Protein AF-0000000067790793 (afdb_homodimer)

Nearest PDB structures (foldseek):
  2g8y-assembly1_B  TM=9.663E-01  e=1.142E-43  Escherichia coli K-12
  1wtj-assembly1_A  TM=8.902E-01  e=8.717E-32  Pseudomonas syringae pv. tomato
  1xrh-assembly1_B  TM=8.782E-01  e=1.016E-30  Escherichia coli
  4h8a-assembly1_A  TM=8.870E-01  e=4.644E-30  Escherichia coli
  1v9n-assembly1_A-2  TM=8.978E-01  e=4.439E-28  Pyrococcus horikoshii OT3

Solvent-accessible surface area (backbone atoms only — not comparable to full-atom values): 32044 Å² total; per-residue (Å²): 115,56,65,38,49,65,68,55,51,31,53,51,45,22,50,56,34,36,74,67,75,26,54,64,70,56,18,44,52,44,21,48,50,18,43,52,26,36,32,34,64,40,49,80,37,7,65,67,42,50,56,45,52,52,49,5,40,75,72,65,46,29,34,73,80,42,56,51,39,78,76,43,80,51,80,38,25,35,11,26,36,12,64,21,3,48,13,58,53,20,50,51,52,50,45,52,53,34,48,55,31,12,74,72,58,36,32,16,38,31,20,33,8,38,16,14,52,55,58,54,62,49,58,57,26,47,59,39,22,74,77,54,19,30,29,40,36,24,22,24,44,39,32,48,43,41,17,26,43,53,87,40,60,33,50,52,31,44,49,17,34,44,28,38,10,40,48,36,73,97,52,77,50,41,35,41,62,44,54,24,24,54,58,58,72,54,59,41,49,51,28,41,76,69,72,38,66,52,62,80,79,31,31,23,33,62,84,56,45,80,39,36,62,34,55,22,75,77,38,86,72,51,29,24,36,25,32,23,45,43,62,61,22,26,41,51,28,51,49,10,34,43,47,0,5,30,35,11,52,18,66,46,36,83,76,36,80,53,70,80,60,44,46,35,21,16,29,26,34,40,35,34,33,50,75,58,37,48,6,42,88,47,26,66,59,44,49,56,50,46,55,53,54,52,33,56,23,28,90,80,70,71,46,69,55,51,42,42,65,33,53,52,37,27,58,49,21,70,75,71,22,45,78,42,54,61,69,49,44,52,51,53,57,45,60,65,57,72,75,105,115,56,65,39,50,66,66,56,51,30,52,50,45,21,49,54,34,36,74,67,75,26,55,64,71,59,18,44,53,44,21,47,51,18,44,50,25,37,32,34,64,40,49,80,38,7,64,68,43,49,58,47,53,53,51,6,40,76,72,64,47,29,34,74,82,43,56,52,39,78,77,42,79,51,80,39,25,36,12,26,36,12,63,23,4,49,11,59,52,18,49,51,53,50,45,52,52,32,49,54,30,12,73,73,58,37,32,18,38,34,21,33,9,38,15,13,52,54,56,54,62,50,58,56,26,48,61,39,22,74,76,54,18,31,31,39,38,23,21,23,43,37,30,50,42,39,17,25,43,54,86,39,63,34,51,50,31,44,48,18,34,44,29,40,11,39,48,36,73,98,51,79,51,41,35,39,63,45,54,26,24,55,57,58,70,52,58,40,50,51,26,42,74,68,72,38,65,52,63,81,79,29,31,24,33,63,84,56,44,80,40,36,63,34,55,22,75,76,39,84,71,51,29,26,36,26,31,24,44,44,62,60,22,24,40,50,28,51,49,10,34,45,48,0,5,30,36,13,51,20,68,46,34,84,76,36,81,53,69,80,60,44,44,34,19,16,28,28,34,41,37,34,33,50,75,60,36,48,6,41,88,45,26,66,58,43,48,57,50,45,54,53,56,50,33,56,24,28,91,79,69,71,47,70,53,51,41,43,64,33,54,52,36,27,57,49,20,72,75,71,22,47,78,42,54,61,68,49,46,51,50,52,56,45,58,65,57,72,75,104

Structure (mmCIF, N/CA/C/O backbone):
data_AF-0000000067790793-model_v1
#
loop_
_entity.id
_entity.type
_entity.pdbx_description
1 polymer 'Malate/lactate dehydrogenase'
#
loop_
_atom_site.group_PDB
_atom_site.id
_atom_site.type_symbol
_atom_site.label_atom_id
_atom_site.label_alt_id
_atom_site.label_comp_id
_atom_site.label_asym_id
_atom_site.label_entity_id
_atom_site.label_seq_id
_atom_site.pdbx_PDB_ins_code
_atom_site.Cartn_x
_atom_site.Cartn_y
_atom_site.Cartn_z
_atom_site.occupancy
_atom_site.B_iso_or_equiv
_atom_site.auth_seq_id
_atom_site.auth_comp_id
_atom_site.auth_asym_id
_atom_site.auth_atom_id
_atom_site.pdbx_PDB_model_num
ATOM 1 N N . MET A 1 1 ? -9.359 36.969 -5.344 1 65.31 1 MET A N 1
ATOM 2 C CA . MET A 1 1 ? -8.547 35.812 -4.91 1 65.31 1 MET A CA 1
ATOM 3 C C . MET A 1 1 ? -7.062 36.156 -4.953 1 65.31 1 MET A C 1
ATOM 5 O O . MET A 1 1 ? -6.504 36.406 -6.027 1 65.31 1 MET A O 1
ATOM 9 N N . PRO A 1 2 ? -6.527 36.438 -3.76 1 82.38 2 PRO A N 1
ATOM 10 C CA . PRO A 1 2 ? -5.156 36.969 -3.82 1 82.38 2 PRO A CA 1
ATOM 11 C C . PR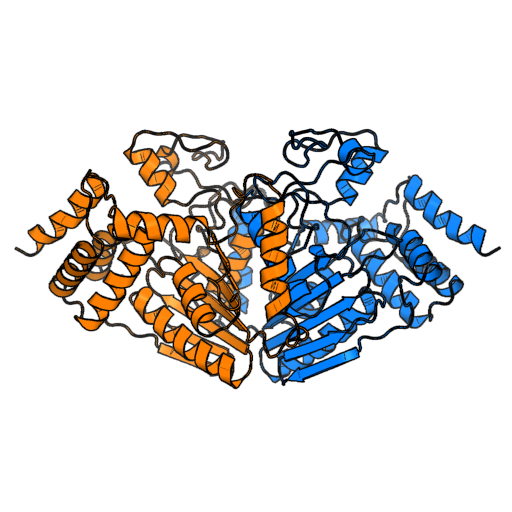O A 1 2 ? -4.141 35.875 -4.211 1 82.38 2 PRO A C 1
ATOM 13 O O . PRO A 1 2 ? -4.371 34.688 -3.969 1 82.38 2 PRO A O 1
ATOM 16 N N . VAL A 1 3 ? -3.197 36.281 -4.93 1 93.62 3 VAL A N 1
ATOM 17 C CA . VAL A 1 3 ? -2.047 35.469 -5.324 1 93.62 3 VAL A CA 1
ATOM 18 C C . VAL A 1 3 ? -0.79 36 -4.633 1 93.62 3 VAL A C 1
ATOM 20 O O . VAL A 1 3 ? -0.522 37.188 -4.645 1 93.62 3 VAL A O 1
ATOM 23 N N . PHE A 1 4 ? -0.112 35.094 -4.02 1 96.44 4 PHE A N 1
ATOM 24 C CA . PHE A 1 4 ? 1.063 35.469 -3.254 1 96.44 4 PHE A CA 1
ATOM 25 C C . PHE A 1 4 ? 2.301 34.719 -3.736 1 96.44 4 PHE A C 1
ATOM 27 O O . PHE A 1 4 ? 2.207 33.594 -4.191 1 96.44 4 PHE A O 1
ATOM 34 N N . THR A 1 5 ? 3.434 35.375 -3.633 1 97.31 5 THR A N 1
ATOM 35 C CA . THR A 1 5 ? 4.684 34.656 -3.865 1 97.31 5 THR A CA 1
ATOM 36 C C . THR A 1 5 ? 4.98 33.719 -2.709 1 97.31 5 THR A C 1
ATOM 38 O O . THR A 1 5 ? 4.555 33.938 -1.577 1 97.31 5 THR A O 1
ATOM 41 N N . HIS A 1 6 ? 5.754 32.656 -3.049 1 98.06 6 HIS A N 1
ATOM 42 C CA . HIS A 1 6 ? 6.105 31.719 -1.996 1 98.06 6 HIS A CA 1
ATOM 43 C C . HIS A 1 6 ? 7.023 32.375 -0.961 1 98.06 6 HIS A C 1
ATOM 45 O O . HIS A 1 6 ? 6.953 32.031 0.225 1 98.06 6 HIS A O 1
ATOM 51 N N . HIS A 1 7 ? 7.832 33.344 -1.292 1 97.94 7 HIS A N 1
ATOM 52 C CA . HIS A 1 7 ? 8.688 34.062 -0.352 1 97.94 7 HIS A CA 1
ATOM 53 C C . HIS A 1 7 ? 7.863 34.844 0.651 1 97.94 7 HIS A C 1
ATOM 55 O O . HIS A 1 7 ? 8.133 34.812 1.854 1 97.94 7 HIS A O 1
ATOM 61 N N . TYR A 1 8 ? 6.891 35.562 0.102 1 97.25 8 TYR A N 1
ATOM 62 C CA . TYR A 1 8 ? 6.02 36.312 0.983 1 97.25 8 TYR A CA 1
ATOM 63 C C . TYR A 1 8 ? 5.336 35.406 2.004 1 97.25 8 TYR A C 1
ATOM 65 O O . TYR A 1 8 ? 5.305 35.719 3.195 1 97.25 8 TYR A O 1
ATOM 73 N N . LEU A 1 9 ? 4.773 34.344 1.538 1 97.44 9 LEU A N 1
ATOM 74 C CA . LEU A 1 9 ? 4.02 33.438 2.408 1 97.44 9 LEU A CA 1
ATOM 75 C C . LEU A 1 9 ? 4.93 32.844 3.463 1 97.44 9 LEU A C 1
ATOM 77 O O . LEU A 1 9 ? 4.52 32.656 4.613 1 97.44 9 LEU A O 1
ATOM 81 N N . ARG A 1 10 ? 6.137 32.469 3.113 1 98.12 10 ARG A N 1
ATOM 82 C CA . ARG A 1 10 ? 7.078 31.922 4.086 1 98.12 10 ARG A CA 1
ATOM 83 C C . ARG A 1 10 ? 7.34 32.906 5.211 1 98.12 10 ARG A C 1
ATOM 85 O O . ARG A 1 10 ? 7.293 32.562 6.391 1 98.12 10 ARG A O 1
ATOM 92 N N . ASP A 1 11 ? 7.594 34.125 4.824 1 97.62 11 ASP A N 1
ATOM 93 C CA . ASP A 1 11 ? 7.859 35.156 5.812 1 97.62 11 ASP A CA 1
ATOM 94 C C . ASP A 1 11 ? 6.629 35.438 6.672 1 97.62 11 ASP A C 1
ATOM 96 O O . ASP A 1 11 ? 6.73 35.562 7.891 1 97.62 11 ASP A O 1
ATOM 100 N N . TYR A 1 12 ? 5.531 35.562 5.992 1 96.69 12 TYR A N 1
ATOM 101 C CA . TYR A 1 12 ? 4.281 35.844 6.688 1 96.69 12 TYR A CA 1
ATOM 102 C C . TYR A 1 12 ? 3.975 34.781 7.719 1 96.69 12 TYR A C 1
ATOM 104 O O . TYR A 1 12 ? 3.65 35.062 8.867 1 96.69 12 TYR A O 1
ATOM 112 N N . LEU A 1 13 ? 4.027 33.531 7.352 1 97.88 13 LEU A N 1
ATOM 113 C CA . LEU A 1 13 ? 3.717 32.406 8.242 1 97.88 13 LEU A CA 1
ATOM 114 C C . LEU A 1 13 ? 4.715 32.344 9.398 1 97.88 13 LEU A C 1
ATOM 116 O O . LEU A 1 13 ? 4.332 32.125 10.539 1 97.88 13 LEU A O 1
ATOM 120 N N . ARG A 1 14 ? 5.996 32.5 9.086 1 97.88 14 ARG A N 1
ATOM 121 C CA . ARG A 1 14 ? 7.02 32.531 10.125 1 97.88 14 ARG A CA 1
ATOM 122 C C . ARG A 1 14 ? 6.711 33.594 11.172 1 97.88 14 ARG A C 1
ATOM 124 O O . ARG A 1 14 ? 6.781 33.312 12.375 1 97.88 14 ARG A O 1
ATOM 131 N N . ASP A 1 15 ? 6.328 34.781 10.719 1 97.12 15 ASP A N 1
ATOM 132 C CA . ASP A 1 15 ? 6.027 35.875 11.609 1 97.12 15 ASP A CA 1
ATOM 133 C C . ASP A 1 15 ? 4.824 35.562 12.5 1 97.12 15 ASP A C 1
ATOM 135 O O . ASP A 1 15 ? 4.844 35.844 13.703 1 97.12 15 ASP A O 1
ATOM 139 N N . ARG A 1 16 ? 3.807 35.031 11.875 1 96.62 16 ARG A N 1
ATOM 140 C CA . ARG A 1 16 ? 2.605 34.719 12.641 1 96.62 16 ARG A CA 1
ATOM 141 C C . ARG A 1 16 ? 2.898 33.656 13.703 1 96.62 16 ARG A C 1
ATOM 143 O O . ARG A 1 16 ? 2.396 33.75 14.828 1 96.62 16 ARG A O 1
ATOM 150 N N . LEU A 1 17 ? 3.695 32.688 13.336 1 97.81 17 LEU A N 1
ATOM 151 C CA . LEU A 1 17 ? 4.062 31.641 14.297 1 97.81 17 LEU A CA 1
ATOM 152 C C . LEU A 1 17 ? 4.898 32.219 15.43 1 97.81 17 LEU A C 1
ATOM 154 O O . LEU A 1 17 ? 4.656 31.938 16.609 1 97.81 17 LEU A O 1
ATOM 158 N N . THR A 1 18 ? 5.855 33.094 15.078 1 97.25 18 THR A N 1
ATOM 159 C CA . THR A 1 18 ? 6.715 33.688 16.078 1 97.25 18 THR A CA 1
ATOM 160 C C . THR A 1 18 ? 5.91 34.594 17.016 1 97.25 18 THR A C 1
ATOM 162 O O . THR A 1 18 ? 6.18 34.656 18.203 1 97.25 18 THR A O 1
ATOM 165 N N . GLU A 1 19 ? 4.938 35.25 16.469 1 95.38 19 GLU A N 1
ATOM 166 C CA . GLU A 1 19 ? 4.043 36.094 17.25 1 95.38 19 GLU A CA 1
ATOM 167 C C . GLU A 1 19 ? 3.215 35.281 18.234 1 95.38 19 GLU A C 1
ATOM 169 O O . GLU A 1 19 ? 2.68 35.812 19.203 1 95.38 19 GLU A O 1
ATOM 174 N N . ASN A 1 20 ? 3.131 34.031 17.953 1 94.56 20 ASN A N 1
ATOM 175 C CA . ASN A 1 20 ? 2.414 33.125 18.844 1 94.56 20 ASN A CA 1
ATOM 176 C C . ASN A 1 20 ? 3.375 32.25 19.625 1 94.56 20 ASN A C 1
ATOM 178 O O . ASN A 1 20 ? 3.084 31.062 19.875 1 94.56 20 ASN A O 1
ATOM 182 N N . ASP A 1 21 ? 4.562 32.75 19.875 1 95 21 ASP A N 1
ATOM 183 C CA . ASP A 1 21 ? 5.547 32.25 20.812 1 95 21 ASP A CA 1
ATOM 184 C C . ASP A 1 21 ? 6.172 30.938 20.297 1 95 21 ASP A C 1
ATOM 186 O O . ASP A 1 21 ? 6.504 30.047 21.078 1 95 21 ASP A O 1
ATOM 190 N N . VAL A 1 22 ? 6.184 30.75 19.016 1 97.94 22 VAL A N 1
ATOM 191 C CA . VAL A 1 22 ? 6.934 29.656 18.422 1 97.94 22 VAL A CA 1
ATOM 192 C C . VAL A 1 22 ? 8.359 30.094 18.125 1 97.94 22 VAL A C 1
ATOM 194 O O . VAL A 1 22 ? 8.578 31.188 17.578 1 97.94 22 VAL A O 1
ATOM 197 N N . ASP A 1 23 ? 9.32 29.266 18.547 1 97.69 23 ASP A N 1
ATOM 198 C CA . ASP A 1 23 ? 10.719 29.562 18.266 1 97.69 23 ASP A CA 1
ATOM 199 C C . ASP A 1 23 ? 10.93 29.844 16.781 1 97.69 23 ASP A C 1
ATOM 201 O O . ASP A 1 23 ? 10.375 29.141 15.93 1 97.69 23 ASP A O 1
ATOM 205 N N . ALA A 1 24 ? 11.789 30.781 16.453 1 97.56 24 ALA A N 1
ATOM 206 C CA . ALA A 1 24 ? 12.008 31.234 15.094 1 97.56 24 ALA A CA 1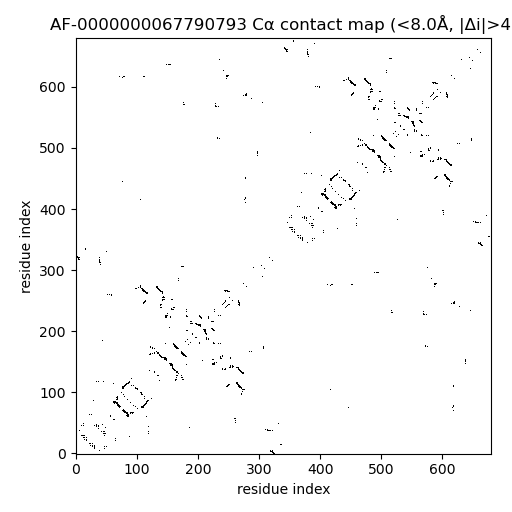
ATOM 207 C C . ALA A 1 24 ? 12.461 30.094 14.188 1 97.56 24 ALA A C 1
ATOM 209 O O . ALA A 1 24 ? 12.047 30 13.031 1 97.56 24 ALA A O 1
ATOM 210 N N . SER A 1 25 ? 13.352 29.297 14.703 1 97.88 25 SER A N 1
ATOM 211 C CA . SER A 1 25 ? 13.859 28.188 13.914 1 97.88 25 SER A CA 1
ATOM 212 C C . SER A 1 25 ? 12.75 27.203 13.578 1 97.88 25 SER A C 1
ATOM 214 O O . SER A 1 25 ? 12.648 26.734 12.438 1 97.88 25 SER A O 1
ATOM 216 N N . ILE A 1 26 ? 11.945 26.859 14.586 1 98.44 26 ILE A N 1
ATOM 217 C CA . ILE A 1 26 ? 10.82 25.953 14.383 1 98.44 26 ILE A CA 1
ATOM 218 C C . ILE A 1 26 ? 9.812 26.594 13.438 1 98.44 26 ILE A C 1
ATOM 220 O O . ILE A 1 26 ? 9.32 25.953 12.508 1 98.44 26 ILE A O 1
ATOM 224 N N . ALA A 1 27 ? 9.516 27.875 13.648 1 98.56 27 ALA A N 1
ATOM 225 C CA . ALA A 1 27 ? 8.586 28.609 12.805 1 98.56 27 ALA A CA 1
ATOM 226 C C . ALA A 1 27 ? 9 28.531 11.336 1 98.56 27 ALA A C 1
ATOM 228 O O . ALA A 1 27 ? 8.156 28.391 10.445 1 98.56 27 ALA A O 1
ATOM 229 N N . GLY A 1 28 ? 10.305 28.688 11.133 1 98.56 28 GLY A N 1
ATOM 230 C CA . GLY A 1 28 ? 10.82 28.609 9.773 1 98.56 28 GLY A CA 1
ATOM 231 C C . GLY A 1 28 ? 10.586 27.25 9.133 1 98.56 28 GLY A C 1
ATOM 232 O O . GLY A 1 28 ? 10.188 27.172 7.969 1 98.56 28 GLY A O 1
ATOM 233 N N . ILE A 1 29 ? 10.836 26.172 9.859 1 98.5 29 ILE A N 1
ATOM 234 C CA . ILE A 1 29 ? 10.656 24.797 9.383 1 98.5 29 ILE A CA 1
ATOM 235 C C . ILE A 1 29 ? 9.195 24.562 9.023 1 98.5 29 ILE A C 1
ATOM 237 O O . ILE A 1 29 ? 8.891 24.047 7.945 1 98.5 29 ILE A O 1
ATOM 241 N N . VAL A 1 30 ? 8.289 24.969 9.883 1 98.69 30 VAL A N 1
ATOM 242 C CA . VAL A 1 30 ? 6.859 24.766 9.703 1 98.69 30 VAL A CA 1
ATOM 243 C C . VAL A 1 30 ? 6.359 25.578 8.516 1 98.69 30 VAL A C 1
ATOM 245 O O . VAL A 1 30 ? 5.652 25.062 7.648 1 98.69 30 VAL A O 1
ATOM 248 N N . ALA A 1 31 ? 6.77 26.844 8.453 1 98.56 31 ALA A N 1
ATOM 249 C CA . ALA A 1 31 ? 6.363 27.719 7.359 1 98.56 31 ALA A CA 1
ATOM 250 C C . ALA A 1 31 ? 6.816 27.172 6.016 1 98.56 31 ALA A C 1
ATOM 252 O O . ALA A 1 31 ? 6.043 27.156 5.051 1 98.56 31 ALA A O 1
ATOM 253 N N . ASP A 1 32 ? 8.047 26.766 5.949 1 98.56 32 ASP A N 1
ATOM 254 C CA . ASP A 1 32 ? 8.594 26.219 4.711 1 98.56 32 ASP A CA 1
ATOM 255 C C . ASP A 1 32 ? 7.793 24.984 4.262 1 98.56 32 ASP A C 1
ATOM 257 O O . ASP A 1 32 ? 7.469 24.859 3.08 1 98.56 32 ASP A O 1
ATOM 261 N N . ASN A 1 33 ? 7.531 24.109 5.18 1 98.44 33 ASN A N 1
ATOM 262 C CA . ASN A 1 33 ? 6.781 22.891 4.859 1 98.44 33 ASN A CA 1
ATOM 263 C C . ASN A 1 33 ? 5.379 23.219 4.352 1 98.44 33 ASN A C 1
ATOM 265 O O . ASN A 1 33 ? 4.922 22.641 3.365 1 98.44 33 ASN A O 1
ATOM 269 N N . LEU A 1 34 ? 4.664 24.094 5.023 1 97.88 34 LEU A N 1
ATOM 270 C CA . LEU A 1 34 ? 3.314 24.469 4.621 1 97.88 34 LEU A CA 1
ATOM 271 C C . LEU A 1 34 ? 3.316 25.094 3.229 1 97.88 34 LEU A C 1
ATOM 273 O O . LEU A 1 34 ? 2.475 24.75 2.393 1 97.88 34 LEU A O 1
ATOM 277 N N . VAL A 1 35 ? 4.27 25.969 2.984 1 98.31 35 VAL A N 1
ATOM 278 C CA . VAL A 1 35 ? 4.355 26.625 1.685 1 98.31 35 VAL A CA 1
ATOM 279 C C . VAL A 1 35 ? 4.695 25.594 0.605 1 98.31 35 VAL A C 1
ATOM 281 O O . VAL A 1 35 ? 4.137 25.641 -0.495 1 98.31 35 VAL A O 1
ATOM 284 N N . GLU A 1 36 ? 5.637 24.688 0.875 1 98.19 36 GLU A N 1
ATOM 285 C CA . GLU A 1 36 ? 5.984 23.641 -0.075 1 98.19 36 GLU A CA 1
ATOM 286 C C . GLU A 1 36 ? 4.762 22.812 -0.447 1 98.19 36 GLU A C 1
ATOM 288 O O . GLU A 1 36 ? 4.594 22.422 -1.607 1 98.19 36 GLU A O 1
ATOM 293 N N . SER A 1 37 ? 3.939 22.484 0.551 1 97 37 SER A N 1
ATOM 294 C CA . SER A 1 37 ? 2.711 21.734 0.291 1 97 37 SER A CA 1
ATOM 295 C C . SER A 1 37 ? 1.797 22.5 -0.664 1 97 37 SER A C 1
ATOM 297 O O . SER A 1 37 ? 1.226 21.906 -1.586 1 97 37 SER A O 1
ATOM 299 N N . SER A 1 38 ? 1.665 23.812 -0.468 1 96.25 38 SER A N 1
ATOM 300 C CA . SER A 1 38 ? 0.85 24.625 -1.353 1 96.25 38 SER A CA 1
ATOM 301 C C . SER A 1 38 ? 1.466 24.719 -2.744 1 96.25 38 SER A C 1
ATOM 303 O O . SER A 1 38 ? 0.753 24.672 -3.75 1 96.25 38 SER A O 1
ATOM 305 N N . LEU A 1 39 ? 2.795 24.859 -2.803 1 98 39 LEU A N 1
ATOM 306 C CA . LEU A 1 39 ? 3.484 24.922 -4.086 1 98 39 LEU A CA 1
ATOM 307 C C . LEU A 1 39 ? 3.248 23.656 -4.898 1 98 39 LEU A C 1
ATOM 309 O O . LEU A 1 39 ? 3.174 23.703 -6.129 1 98 39 LEU A O 1
ATOM 313 N N . LYS A 1 40 ? 3.053 22.562 -4.238 1 97.25 40 LYS A N 1
ATOM 314 C CA . LYS A 1 40 ? 2.908 21.281 -4.91 1 97.25 40 LYS A CA 1
ATOM 315 C C . LYS A 1 40 ? 1.437 20.938 -5.117 1 97.25 40 LYS A C 1
ATOM 317 O O . LYS A 1 40 ? 1.11 19.812 -5.539 1 97.25 40 LYS A O 1
ATOM 322 N N . GLY A 1 41 ? 0.589 21.797 -4.766 1 93.12 41 GLY A N 1
ATOM 323 C CA . GLY A 1 41 ? -0.826 21.656 -5.07 1 93.12 41 GLY A CA 1
ATOM 324 C C . GLY A 1 41 ? -1.609 20.953 -3.98 1 93.12 41 GLY A C 1
ATOM 325 O O . GLY A 1 41 ? -2.773 20.609 -4.176 1 93.12 41 GLY A O 1
ATOM 326 N N . HIS A 1 42 ? -0.987 20.672 -2.855 1 92.69 42 HIS A N 1
ATOM 327 C CA . HIS A 1 42 ? -1.679 20.078 -1.714 1 92.69 42 HIS A CA 1
ATOM 328 C C . HIS A 1 42 ? -2.109 21.156 -0.717 1 92.69 42 HIS A C 1
ATOM 330 O O . HIS A 1 42 ? -1.67 21.141 0.436 1 92.69 42 HIS A O 1
ATOM 336 N N . ASP A 1 43 ? -3.053 21.906 -1.063 1 89 43 ASP A N 1
ATOM 337 C CA . ASP A 1 43 ? -3.447 23.094 -0.312 1 89 43 ASP A CA 1
ATOM 338 C C . ASP A 1 43 ? -4.125 22.719 1.003 1 89 43 ASP A C 1
ATOM 340 O O . ASP A 1 43 ? -4.094 23.484 1.968 1 89 43 ASP A O 1
ATOM 344 N N . SER A 1 44 ? -4.711 21.5 1.035 1 85.75 44 SER A N 1
ATOM 345 C CA . SER A 1 44 ? -5.332 21.031 2.27 1 85.75 44 SER A CA 1
ATOM 346 C C . SER A 1 44 ? -4.305 20.891 3.387 1 85.75 44 SER A C 1
ATOM 348 O O . SER A 1 44 ? -4.664 20.859 4.566 1 85.75 44 SER A O 1
ATOM 350 N N . HIS A 1 45 ? -3.078 20.812 3.014 1 92 45 HIS A N 1
ATOM 351 C CA . HIS A 1 45 ? -1.977 20.688 3.963 1 92 45 HIS A CA 1
ATOM 352 C C . HIS A 1 45 ? -1.018 21.875 3.842 1 92 45 HIS A C 1
ATOM 354 O O . HIS A 1 45 ? 0.144 21.766 4.246 1 92 45 HIS A O 1
ATOM 360 N N . GLY A 1 46 ? -1.533 22.938 3.268 1 93.88 46 GLY A N 1
ATOM 361 C CA . GLY A 1 46 ? -0.687 24.078 2.951 1 93.88 46 GLY A CA 1
ATOM 362 C C . GLY A 1 46 ? -0.872 25.234 3.902 1 93.88 46 GLY A C 1
ATOM 363 O O . GLY A 1 46 ? -1.089 25.047 5.102 1 93.88 46 GLY A O 1
ATOM 364 N N . VAL A 1 47 ? -0.771 26.422 3.385 1 94.69 47 VAL A N 1
ATOM 365 C CA . VAL A 1 47 ? -0.647 27.656 4.156 1 94.69 47 VAL A CA 1
ATOM 366 C C . VAL A 1 47 ? -1.939 27.922 4.93 1 94.69 47 VAL A C 1
ATOM 368 O O . VAL A 1 47 ? -1.916 28.516 6.008 1 94.69 47 VAL A O 1
ATOM 371 N N . SER A 1 48 ? -3.041 27.375 4.449 1 90.62 48 SER A N 1
ATOM 372 C CA . SER A 1 48 ? -4.34 27.656 5.059 1 90.62 48 SER A CA 1
ATOM 373 C C . SER A 1 48 ? -4.508 26.891 6.371 1 90.62 48 SER A C 1
ATOM 375 O O . SER A 1 48 ? -5.473 27.109 7.102 1 90.62 48 SER A O 1
ATOM 377 N N . MET A 1 49 ? -3.52 26.078 6.715 1 93 49 MET A N 1
ATOM 378 C CA . MET A 1 49 ? -3.592 25.281 7.938 1 93 49 MET A CA 1
ATOM 379 C C . MET A 1 49 ? -3.158 26.109 9.148 1 93 49 MET A C 1
ATOM 381 O O . MET A 1 49 ? -3.439 25.734 10.289 1 93 49 MET A O 1
ATOM 385 N N . LEU A 1 50 ? -2.523 27.219 8.945 1 95.69 50 LEU A N 1
ATOM 386 C CA . LEU A 1 50 ? -1.842 27.938 10.023 1 95.69 50 LEU A CA 1
ATOM 387 C C . LEU A 1 50 ? -2.834 28.391 11.086 1 95.69 50 LEU A C 1
ATOM 389 O O . LEU A 1 50 ? -2.578 28.234 12.289 1 95.69 50 LEU A O 1
ATOM 393 N N . PRO A 1 51 ? -4.055 28.953 10.742 1 94.44 51 PRO A N 1
ATOM 394 C CA . PRO A 1 51 ? -4.992 29.359 11.797 1 94.44 51 PRO A CA 1
ATOM 395 C C . PRO A 1 51 ? -5.371 28.188 12.719 1 94.44 51 PRO A C 1
ATOM 397 O O . PRO A 1 51 ? -5.484 28.375 13.93 1 94.44 51 PRO A O 1
ATOM 400 N N . ARG A 1 52 ? -5.488 27.062 12.18 1 92.75 52 ARG A N 1
ATOM 401 C CA . ARG A 1 52 ? -5.824 25.875 12.977 1 92.75 52 ARG A CA 1
ATOM 402 C C . ARG A 1 52 ? -4.672 25.5 13.906 1 92.75 52 ARG A C 1
ATOM 404 O O . ARG A 1 52 ? -4.895 25.078 15.039 1 92.75 52 ARG A O 1
ATOM 411 N N . TYR A 1 53 ? -3.451 25.594 13.375 1 96.69 53 TYR A N 1
ATOM 412 C CA . TYR A 1 53 ? -2.291 25.328 14.211 1 96.69 53 TYR A CA 1
ATOM 413 C C . TYR A 1 53 ? -2.232 26.281 15.398 1 96.69 53 TYR A C 1
ATOM 415 O O . TYR A 1 53 ? -1.972 25.859 16.531 1 96.69 53 TYR A O 1
ATOM 423 N N . ILE A 1 54 ? -2.5 27.531 15.141 1 96.38 54 ILE A N 1
ATOM 424 C CA . ILE A 1 54 ? -2.461 28.547 16.188 1 96.38 54 ILE A CA 1
ATOM 425 C C . ILE A 1 54 ? -3.547 28.266 17.219 1 96.38 54 ILE A C 1
ATOM 427 O O . ILE A 1 54 ? -3.295 28.312 18.438 1 96.38 54 ILE A O 1
ATOM 431 N N . ASP A 1 55 ? -4.734 27.906 16.75 1 95.19 55 ASP A N 1
ATOM 432 C CA . ASP A 1 55 ? -5.816 27.531 17.656 1 95.19 55 ASP A CA 1
ATOM 433 C C . ASP A 1 55 ? -5.438 26.312 18.484 1 95.19 55 ASP A C 1
ATOM 435 O O . ASP A 1 55 ? -5.734 26.25 19.688 1 95.19 55 ASP A O 1
ATOM 439 N N . ALA A 1 56 ? -4.809 25.359 17.891 1 96.25 56 ALA A N 1
ATOM 440 C CA . ALA A 1 56 ? -4.391 24.141 18.578 1 96.25 56 ALA A CA 1
ATOM 441 C C . ALA A 1 56 ? -3.346 24.453 19.641 1 96.25 56 ALA A C 1
ATOM 443 O O . ALA A 1 56 ? -3.346 23.844 20.719 1 96.25 56 ALA A O 1
ATOM 444 N N . ILE A 1 57 ? -2.422 25.375 19.328 1 97.19 57 ILE A N 1
ATOM 445 C CA . ILE A 1 57 ? -1.442 25.812 20.328 1 97.19 57 ILE A CA 1
ATOM 446 C C . ILE A 1 57 ? -2.158 26.422 21.531 1 97.19 57 ILE A C 1
ATOM 448 O O . ILE A 1 57 ? -1.89 26.062 22.672 1 97.19 57 ILE A O 1
ATOM 452 N N . ARG A 1 58 ? -3.117 27.266 21.234 1 95.25 58 ARG A N 1
ATOM 453 C CA . ARG A 1 58 ? -3.818 28.016 22.281 1 95.25 58 ARG A CA 1
ATOM 454 C C . ARG A 1 58 ? -4.629 27.078 23.172 1 95.25 58 ARG A C 1
ATOM 456 O O . ARG A 1 58 ? -4.734 27.312 24.375 1 95.25 58 ARG A O 1
ATOM 463 N N . GLU A 1 59 ? -5.109 26.016 22.594 1 95.06 59 GLU A N 1
ATOM 464 C CA . GLU A 1 59 ? -5.953 25.094 23.344 1 95.06 59 GLU A CA 1
ATOM 465 C C . GLU A 1 59 ? -5.121 23.984 23.984 1 95.06 59 GLU A C 1
ATOM 467 O O . GLU A 1 59 ? -5.652 23.156 24.719 1 95.06 59 GLU A O 1
ATOM 472 N N . GLY A 1 60 ? -3.854 23.984 23.656 1 95.38 60 GLY A N 1
ATOM 473 C CA . GLY A 1 60 ? -2.953 23.016 24.266 1 95.38 60 GLY A CA 1
ATOM 474 C C . GLY A 1 60 ? -2.865 21.719 23.5 1 95.38 60 GLY A C 1
ATOM 475 O O . GLY A 1 60 ? -2.252 20.75 23.984 1 95.38 60 GLY A O 1
ATOM 476 N N . GLY A 1 61 ? -3.451 21.641 22.344 1 95.88 61 GLY A N 1
ATOM 477 C CA . GLY A 1 61 ? -3.463 20.438 21.531 1 95.88 61 GLY A CA 1
ATOM 478 C C . GLY A 1 61 ? -2.23 20.281 20.656 1 95.88 61 GLY A C 1
ATOM 479 O O . GLY A 1 61 ? -1.986 19.219 20.109 1 95.88 61 GLY A O 1
ATOM 480 N N . LEU A 1 62 ? -1.488 21.312 20.5 1 98 62 LEU A N 1
ATOM 481 C CA . LEU A 1 62 ? -0.224 21.359 19.766 1 98 62 LEU A CA 1
ATOM 482 C C . LEU A 1 62 ? 0.881 21.953 20.641 1 98 62 LEU A C 1
ATOM 484 O O . LEU A 1 62 ? 0.746 23.062 21.156 1 98 62 LEU A O 1
ATOM 488 N N . SER A 1 63 ? 1.907 21.141 20.891 1 98.5 63 SER A N 1
ATOM 489 C CA . SER A 1 63 ? 3.064 21.578 21.656 1 98.5 63 SER A CA 1
ATOM 490 C C . SER A 1 63 ? 4.145 22.172 20.75 1 98.5 63 SER A C 1
ATOM 492 O O . SER A 1 63 ? 5.004 21.438 20.25 1 98.5 63 SER A O 1
ATOM 494 N N . PRO A 1 64 ? 4.199 23.453 20.609 1 98.12 64 PRO A N 1
ATOM 495 C CA . PRO A 1 64 ? 4.969 24.062 19.531 1 98.12 64 PRO A CA 1
ATOM 496 C C . PRO A 1 64 ? 6.473 23.875 19.703 1 98.12 64 PRO A C 1
ATOM 498 O O . PRO A 1 64 ? 7.23 24.062 18.734 1 98.12 64 PRO A O 1
ATOM 501 N N . HIS A 1 65 ? 6.988 23.5 20.891 1 98.06 65 HIS A N 1
ATOM 502 C CA . HIS A 1 65 ? 8.43 23.375 21.094 1 98.06 65 HIS A CA 1
ATOM 503 C C . HIS A 1 65 ? 8.828 21.922 21.297 1 98.06 65 HIS A C 1
ATOM 505 O O . HIS A 1 65 ? 10.008 21.625 21.516 1 98.06 65 HIS A O 1
ATOM 511 N N . ALA A 1 66 ? 7.891 21.031 21.234 1 98.38 66 ALA A N 1
ATOM 512 C CA . ALA A 1 66 ? 8.164 19.609 21.422 1 98.38 66 ALA A CA 1
ATOM 513 C C . ALA A 1 66 ? 9.102 19.078 20.344 1 98.38 66 ALA A C 1
ATOM 515 O O . ALA A 1 66 ? 9.008 19.469 19.188 1 98.38 66 ALA A O 1
ATOM 516 N N . GLN A 1 67 ? 9.992 18.234 20.734 1 98.44 67 GLN A N 1
ATOM 517 C CA . GLN A 1 67 ? 10.875 17.484 19.859 1 98.44 67 GLN A CA 1
ATOM 518 C C . GLN A 1 67 ? 10.5 16.016 19.828 1 98.44 67 GLN A C 1
ATOM 520 O O . GLN A 1 67 ? 9.805 15.523 20.719 1 98.44 67 GLN A O 1
ATOM 525 N N . ALA A 1 68 ? 10.914 15.359 18.766 1 98.69 68 ALA A N 1
ATOM 526 C CA . ALA A 1 68 ? 10.711 13.914 18.75 1 98.69 68 ALA A CA 1
ATOM 527 C C . ALA A 1 68 ? 11.484 13.242 19.891 1 98.69 68 ALA A C 1
ATOM 529 O O . ALA A 1 68 ? 12.695 13.445 20.031 1 98.69 68 ALA A O 1
ATOM 530 N N . GLU A 1 69 ? 10.797 12.516 20.672 1 98.75 69 GLU A N 1
ATOM 531 C CA . GLU A 1 69 ? 11.438 11.773 21.75 1 98.75 69 GLU A CA 1
ATOM 532 C C . GLU A 1 69 ? 11.633 10.305 21.375 1 98.75 69 GLU A C 1
ATOM 534 O O . GLU A 1 69 ? 10.664 9.586 21.141 1 98.75 69 GLU A O 1
ATOM 539 N N . LYS A 1 70 ? 12.875 9.867 21.359 1 98.56 70 LYS A N 1
ATOM 540 C CA . LYS A 1 70 ? 13.141 8.461 21.062 1 98.56 70 LYS A CA 1
ATOM 541 C C . LYS A 1 70 ? 12.719 7.57 22.219 1 98.56 70 LYS A C 1
ATOM 543 O O . LYS A 1 70 ? 13.242 7.699 23.328 1 98.56 70 LYS A O 1
ATOM 548 N N . THR A 1 71 ? 11.82 6.609 22 1 98.06 71 THR A N 1
ATOM 549 C CA . THR A 1 71 ? 11.25 5.785 23.047 1 98.06 71 THR A CA 1
ATOM 550 C C . THR A 1 71 ? 11.773 4.355 22.969 1 98.06 71 THR A C 1
ATOM 552 O O . THR A 1 71 ? 11.711 3.604 23.938 1 98.06 71 THR A O 1
ATOM 555 N N . LEU A 1 72 ? 12.211 3.943 21.844 1 97 72 LEU A N 1
ATOM 556 C CA . LEU A 1 72 ? 12.773 2.619 21.609 1 97 72 LEU A CA 1
ATOM 557 C C . LEU A 1 72 ? 13.906 2.686 20.578 1 97 72 LEU A C 1
ATOM 559 O O . LEU A 1 72 ? 13.82 3.428 19.609 1 97 72 LEU A O 1
ATOM 563 N N . ASP A 1 73 ? 14.961 1.986 20.781 1 97.38 73 ASP A N 1
ATOM 564 C CA . ASP A 1 73 ? 16.094 1.855 19.875 1 97.38 73 ASP A CA 1
ATOM 565 C C . ASP A 1 73 ? 16.562 0.406 19.781 1 97.38 73 ASP A C 1
ATOM 567 O O . ASP A 1 73 ? 17.281 -0.072 20.672 1 97.38 73 ASP A O 1
ATOM 571 N N . PHE A 1 74 ? 16.203 -0.201 18.734 1 96.31 74 PHE A N 1
ATOM 572 C CA . PHE A 1 74 ? 16.594 -1.581 18.469 1 96.31 74 PHE A CA 1
ATOM 573 C C . PHE A 1 74 ? 17.281 -1.688 17.109 1 96.31 74 PHE A C 1
ATOM 575 O O . PHE A 1 74 ? 16.766 -2.336 16.188 1 96.31 74 PHE A O 1
ATOM 582 N N . GLY A 1 75 ? 18.469 -1.029 17.016 1 95.56 75 GLY A N 1
ATOM 583 C CA . GLY A 1 75 ? 19.219 -1.031 15.773 1 95.56 75 GLY A CA 1
ATOM 584 C C . GLY A 1 75 ? 18.5 -0.339 14.641 1 95.56 75 GLY A C 1
ATOM 585 O O . GLY A 1 75 ? 18.312 0.878 14.664 1 95.56 75 GLY A O 1
ATOM 586 N N . PRO A 1 76 ? 18.062 -1.166 13.688 1 96.44 76 PRO A N 1
ATOM 587 C CA . PRO A 1 76 ? 17.391 -0.55 12.547 1 96.44 76 PRO A CA 1
ATOM 588 C C . PRO A 1 76 ? 15.922 -0.228 12.836 1 96.44 76 PRO A C 1
ATOM 590 O O . PRO A 1 76 ? 15.242 0.372 12 1 96.44 76 PRO A O 1
ATOM 593 N N . LEU A 1 77 ? 15.422 -0.625 14.016 1 98.06 77 LEU A N 1
ATOM 594 C CA . LEU A 1 77 ? 14.078 -0.256 14.445 1 98.06 77 LEU A CA 1
ATOM 595 C C . LEU A 1 77 ? 14.133 0.806 15.539 1 98.06 77 LEU A C 1
ATOM 597 O O . LEU A 1 77 ? 14.688 0.57 16.609 1 98.06 77 LEU A O 1
ATOM 601 N N . ILE A 1 78 ? 13.578 1.936 15.172 1 98.44 78 ILE A N 1
ATOM 602 C CA . ILE A 1 78 ? 13.586 3.023 16.141 1 98.44 78 ILE A CA 1
ATOM 603 C C . ILE A 1 78 ? 12.18 3.619 16.266 1 98.44 78 ILE A C 1
ATOM 605 O O . ILE A 1 78 ? 11.43 3.658 15.289 1 98.44 78 ILE A O 1
ATOM 609 N N . SER A 1 79 ? 11.789 3.988 17.453 1 98.69 79 SER A N 1
ATOM 610 C CA . SER A 1 79 ? 10.461 4.535 17.719 1 98.69 79 SER A CA 1
ATOM 611 C C . SER A 1 79 ? 10.547 5.879 18.438 1 98.69 79 SER A C 1
ATOM 613 O O . SER A 1 79 ? 11.43 6.086 19.266 1 98.69 79 SER A O 1
ATOM 615 N N . PHE A 1 80 ? 9.641 6.73 18.062 1 98.88 80 PHE A N 1
ATOM 616 C CA . PHE A 1 80 ? 9.602 8.07 18.641 1 98.88 80 PHE A CA 1
ATOM 617 C C . PHE A 1 80 ? 8.195 8.422 19.109 1 98.88 80 PHE A C 1
ATOM 619 O O . PHE A 1 80 ? 7.207 7.938 18.547 1 98.88 80 PHE A O 1
ATOM 626 N N . ASP A 1 81 ? 8.102 9.219 20.141 1 98.75 81 ASP A N 1
ATOM 627 C CA . ASP A 1 81 ? 6.906 9.977 20.484 1 98.75 81 ASP A CA 1
ATOM 628 C C . ASP A 1 81 ? 7.02 11.43 20.031 1 98.75 81 ASP A C 1
ATOM 630 O O . ASP A 1 81 ? 7.996 12.109 20.359 1 98.75 81 ASP A O 1
ATOM 634 N N . GLY A 1 82 ? 6.082 11.812 19.234 1 98.69 82 GLY A N 1
ATOM 635 C CA . GLY A 1 82 ? 6.121 13.164 18.703 1 98.69 82 GLY A CA 1
ATOM 636 C C . GLY A 1 82 ? 5.703 14.219 19.703 1 98.69 82 GLY A C 1
ATOM 637 O O . GLY A 1 82 ? 5.879 15.414 19.469 1 98.69 82 GLY A O 1
ATOM 638 N N . GLN A 1 83 ? 5.07 13.836 20.797 1 98.44 83 GLN A N 1
ATOM 639 C CA . GLN A 1 83 ? 4.699 14.703 21.906 1 98.44 83 GLN A CA 1
ATOM 640 C C . GLN A 1 83 ? 3.775 15.828 21.438 1 98.44 83 GLN A C 1
ATOM 642 O O . GLN A 1 83 ? 3.887 16.953 21.906 1 98.44 83 GLN A O 1
ATOM 647 N N . GLN A 1 84 ? 3.014 15.539 20.453 1 98.12 84 GLN A N 1
ATOM 648 C CA . GLN A 1 84 ? 2.082 16.484 19.859 1 98.12 84 GLN A CA 1
ATOM 649 C C . GLN A 1 84 ? 2.811 17.734 19.359 1 98.12 84 GLN A C 1
ATOM 651 O O . GLN A 1 84 ? 2.279 18.844 19.453 1 98.12 84 GLN A O 1
ATOM 656 N N . GLY A 1 85 ? 4.078 17.594 19.047 1 98.69 85 GLY A N 1
ATOM 657 C CA . GLY A 1 85 ? 4.801 18.656 18.375 1 98.69 85 GLY A CA 1
ATOM 658 C C . GLY A 1 85 ? 4.398 18.828 16.922 1 98.69 85 GLY A C 1
ATOM 659 O O . GLY A 1 85 ? 3.678 17.984 16.375 1 98.69 85 GLY A O 1
ATOM 660 N N . PHE A 1 86 ? 4.84 19.953 16.312 1 98.75 86 PHE A N 1
ATOM 661 C CA . PHE A 1 86 ? 4.613 20.125 14.883 1 98.75 86 PHE A CA 1
ATOM 662 C C . PHE A 1 86 ? 5.086 18.906 14.102 1 98.75 86 PHE A C 1
ATOM 664 O O . PHE A 1 86 ? 6.258 18.531 14.172 1 98.75 86 PHE A O 1
ATOM 671 N N . GLY A 1 87 ? 4.133 18.281 13.352 1 98.62 87 GLY A N 1
ATOM 672 C CA . GLY A 1 87 ? 4.523 17.141 12.539 1 98.62 87 GLY A CA 1
ATOM 673 C C . GLY A 1 87 ? 5.684 17.438 11.602 1 98.62 87 GLY A C 1
ATOM 674 O O . GLY A 1 87 ? 6.531 16.578 11.367 1 98.62 87 GLY A O 1
ATOM 675 N N . GLN A 1 88 ? 5.77 18.656 11.133 1 98.38 88 GLN A N 1
ATOM 676 C CA . GLN A 1 88 ? 6.824 19.094 10.227 1 98.38 88 GLN A CA 1
ATOM 677 C C . GLN A 1 88 ? 8.195 19.016 10.891 1 98.38 88 GLN A C 1
ATOM 679 O O . GLN A 1 88 ? 9.203 18.781 10.219 1 98.38 88 GLN A O 1
ATOM 684 N N . LEU A 1 89 ? 8.227 19.203 12.156 1 98.62 89 LEU A N 1
ATOM 685 C CA . LEU A 1 89 ? 9.484 19.141 12.883 1 98.62 89 LEU A CA 1
ATOM 686 C C . LEU A 1 89 ? 9.789 17.719 13.344 1 98.62 89 LEU A C 1
ATOM 688 O O . LEU A 1 89 ? 10.844 17.172 13.016 1 98.62 89 LEU A O 1
ATOM 692 N N . VAL A 1 90 ? 8.867 17.078 14.039 1 98.88 90 VAL A N 1
ATOM 693 C CA . VAL A 1 90 ? 9.164 15.82 14.719 1 98.88 90 VAL A CA 1
ATOM 694 C C . VAL A 1 90 ? 9.305 14.703 13.695 1 98.88 90 VAL A C 1
ATOM 696 O O . VAL A 1 90 ? 10.102 13.773 13.883 1 98.88 90 VAL A O 1
ATOM 699 N N . ALA A 1 91 ? 8.555 14.719 12.586 1 98.81 91 ALA A N 1
ATOM 700 C CA . ALA A 1 91 ? 8.719 13.719 11.539 1 98.81 91 ALA A CA 1
ATOM 701 C C . ALA A 1 91 ? 10.07 13.883 10.844 1 98.81 91 ALA A C 1
ATOM 703 O O . ALA A 1 91 ? 10.734 12.891 10.531 1 98.81 91 ALA A O 1
ATOM 704 N N . ARG A 1 92 ? 10.43 15.117 10.578 1 98.62 92 ARG A N 1
ATOM 705 C CA . ARG A 1 92 ? 11.734 15.375 9.984 1 98.62 92 ARG A CA 1
ATOM 706 C C . ARG A 1 92 ? 12.852 14.812 10.852 1 98.62 92 ARG A C 1
ATOM 708 O O . ARG A 1 92 ? 13.789 14.188 10.352 1 98.62 92 ARG A O 1
ATOM 715 N N . GLN A 1 93 ? 12.758 15.047 12.148 1 98.81 93 GLN A N 1
ATOM 716 C CA . GLN A 1 93 ? 13.75 14.555 13.102 1 98.81 93 GLN A CA 1
ATOM 717 C C . GLN A 1 93 ? 13.789 13.031 13.117 1 98.81 93 GLN A C 1
ATOM 719 O O . GLN A 1 93 ? 14.859 12.43 13.023 1 98.81 93 GLN A O 1
ATOM 724 N N . ALA A 1 94 ? 12.633 12.43 13.234 1 98.88 94 ALA A N 1
ATOM 725 C CA . ALA A 1 94 ? 12.539 10.969 13.305 1 98.88 94 ALA A CA 1
ATOM 726 C C . ALA A 1 94 ? 13.086 10.32 12.039 1 98.88 94 ALA A C 1
ATOM 728 O O . ALA A 1 94 ? 13.859 9.367 12.109 1 98.88 94 ALA A O 1
ATOM 729 N N . LEU A 1 95 ? 12.766 10.891 10.914 1 98.81 95 LEU A N 1
ATOM 730 C CA . LEU A 1 95 ? 13.18 10.305 9.641 1 98.81 95 LEU A CA 1
ATOM 731 C C . LEU A 1 95 ? 14.672 10.516 9.414 1 98.81 95 LEU A C 1
ATOM 733 O O . LEU A 1 95 ? 15.336 9.68 8.797 1 98.81 95 LEU A O 1
ATOM 737 N N . ALA A 1 96 ? 15.18 11.648 9.859 1 98.81 96 ALA A N 1
ATOM 738 C CA . ALA A 1 96 ? 16.625 11.852 9.742 1 98.81 96 ALA A CA 1
ATOM 739 C C . ALA A 1 96 ? 17.391 10.734 10.438 1 98.81 96 ALA A C 1
ATOM 741 O O . ALA A 1 96 ? 18.375 10.227 9.898 1 98.81 96 ALA A O 1
ATOM 742 N N . GLU A 1 97 ? 16.922 10.383 11.594 1 98.75 97 GLU A N 1
ATOM 743 C CA . GLU A 1 97 ? 17.578 9.289 12.289 1 98.75 97 GLU A CA 1
ATOM 744 C C . GLU A 1 97 ? 17.359 7.961 11.57 1 98.75 97 GLU A C 1
ATOM 746 O O . GLU A 1 97 ? 18.266 7.129 11.492 1 98.75 97 GLU A O 1
ATOM 751 N N . GLY A 1 98 ? 16.125 7.75 11.117 1 98.81 98 GLY A N 1
ATOM 752 C CA . GLY A 1 98 ? 15.852 6.551 10.336 1 98.81 98 GLY A CA 1
ATOM 753 C C . GLY A 1 98 ? 16.719 6.426 9.102 1 98.81 98 GLY A C 1
ATOM 754 O O . GLY A 1 98 ? 17.203 5.336 8.781 1 98.81 98 GLY A O 1
ATOM 755 N N . ILE A 1 99 ? 16.906 7.508 8.43 1 98.81 99 ILE A N 1
ATOM 756 C CA . ILE A 1 99 ? 17.75 7.551 7.234 1 98.81 99 ILE A CA 1
ATOM 757 C C . ILE A 1 99 ? 19.172 7.152 7.59 1 98.81 99 ILE A C 1
ATOM 759 O O . ILE A 1 99 ? 19.797 6.332 6.902 1 98.81 99 ILE A O 1
ATOM 763 N N . ALA A 1 100 ? 19.688 7.723 8.688 1 98.69 100 ALA A N 1
ATOM 764 C CA . ALA A 1 100 ? 21.031 7.359 9.133 1 98.69 100 ALA A CA 1
ATOM 765 C C . ALA A 1 100 ? 21.125 5.863 9.406 1 98.69 100 ALA A C 1
ATOM 767 O O . ALA A 1 100 ? 22.125 5.227 9.039 1 98.69 100 ALA A O 1
ATOM 768 N N . ARG A 1 101 ? 20.109 5.277 10.031 1 98.31 101 ARG A N 1
ATOM 769 C CA . ARG A 1 101 ? 20.109 3.846 10.32 1 98.31 101 ARG A CA 1
ATOM 770 C C . ARG A 1 101 ? 20.062 3.031 9.031 1 98.31 101 ARG A C 1
ATOM 772 O O . ARG A 1 101 ? 20.766 2.023 8.906 1 98.31 101 ARG A O 1
ATOM 779 N N . ALA A 1 102 ? 19.203 3.432 8.109 1 98.44 102 ALA A N 1
ATOM 780 C CA . ALA A 1 102 ? 19.078 2.721 6.836 1 98.44 102 ALA A CA 1
ATOM 781 C C . ALA A 1 102 ? 20.391 2.754 6.059 1 98.44 102 ALA A C 1
ATOM 783 O O . ALA A 1 102 ? 20.734 1.786 5.375 1 98.44 102 ALA A O 1
ATOM 784 N N . GLN A 1 103 ? 21.062 3.877 6.098 1 97.69 103 GLN A N 1
ATOM 785 C CA . GLN A 1 103 ? 22.344 4.004 5.406 1 97.69 103 GLN A CA 1
ATOM 786 C C . GLN A 1 103 ? 23.406 3.098 6.035 1 97.69 103 GLN A C 1
ATOM 788 O O . GLN A 1 103 ? 24.297 2.598 5.344 1 97.69 103 GLN A O 1
ATOM 793 N N . THR A 1 104 ? 23.266 2.811 7.332 1 96.25 104 THR A N 1
ATOM 794 C CA . THR A 1 104 ? 24.188 1.959 8.055 1 96.25 104 THR A CA 1
ATOM 795 C C . THR A 1 104 ? 23.828 0.487 7.883 1 96.25 104 THR A C 1
ATOM 797 O O . THR A 1 104 ? 24.703 -0.347 7.625 1 96.25 104 THR A O 1
ATOM 800 N N . HIS A 1 105 ? 22.547 0.164 7.973 1 96.25 105 HIS A N 1
ATOM 801 C CA . HIS A 1 105 ? 22.109 -1.224 8.07 1 96.25 105 HIS A CA 1
ATOM 802 C C . HIS A 1 105 ? 21.453 -1.688 6.773 1 96.25 105 HIS A C 1
ATOM 804 O O . HIS A 1 105 ? 21.141 -2.869 6.617 1 96.25 105 HIS A O 1
ATOM 810 N N . GLY A 1 106 ? 21.25 -0.769 5.812 1 97.75 106 GLY A N 1
ATOM 811 C CA . GLY A 1 106 ? 20.578 -1.073 4.562 1 97.75 106 GLY A CA 1
ATOM 812 C C . GLY A 1 106 ? 19.062 -0.958 4.656 1 97.75 106 GLY A C 1
ATOM 813 O O . GLY A 1 106 ? 18.375 -0.921 3.633 1 97.75 106 GLY A O 1
ATOM 814 N N . LEU A 1 107 ? 18.562 -0.926 5.871 1 98.25 107 LEU A N 1
ATOM 815 C CA . LEU A 1 107 ? 17.125 -0.888 6.137 1 98.25 107 LEU A CA 1
ATOM 816 C C . LEU A 1 107 ? 16.844 -0.267 7.5 1 98.25 107 LEU A C 1
ATOM 818 O O . LEU A 1 107 ? 17.688 -0.332 8.406 1 98.25 107 LEU A O 1
ATOM 822 N N . ALA A 1 108 ? 15.664 0.373 7.613 1 98.69 108 ALA A N 1
ATOM 823 C CA . ALA A 1 108 ? 15.211 0.886 8.906 1 98.69 108 ALA A CA 1
ATOM 824 C C . ALA A 1 108 ? 13.695 1.004 8.945 1 98.69 108 ALA A C 1
ATOM 826 O O . ALA A 1 108 ? 13.055 1.217 7.91 1 98.69 108 ALA A O 1
ATOM 827 N N . VAL A 1 109 ? 13.109 0.768 10.062 1 98.81 109 VAL A N 1
ATOM 828 C CA . VAL A 1 109 ? 11.703 1.075 10.336 1 98.81 109 VAL A CA 1
ATOM 829 C C . VAL A 1 109 ? 11.617 2.139 11.43 1 98.81 109 VAL A C 1
ATOM 831 O O . VAL A 1 109 ? 12.242 2.008 12.484 1 98.81 109 VAL A O 1
ATOM 834 N N . VAL A 1 110 ? 10.922 3.203 11.125 1 98.88 110 VAL A N 1
ATOM 835 C CA . VAL A 1 110 ? 10.742 4.316 12.055 1 98.88 110 VAL A CA 1
ATOM 836 C C . VAL A 1 110 ? 9.281 4.406 12.477 1 98.88 110 VAL A C 1
ATOM 838 O O . VAL A 1 110 ? 8.391 4.57 11.641 1 98.88 110 VAL A O 1
ATOM 841 N N . SER A 1 111 ? 9.008 4.254 13.719 1 98.44 111 SER A N 1
ATOM 842 C CA . SER A 1 111 ? 7.688 4.492 14.289 1 98.44 111 SER A CA 1
ATOM 843 C C . SER A 1 111 ? 7.605 5.863 14.945 1 98.44 111 SER A C 1
ATOM 845 O O . SER A 1 111 ? 8.445 6.215 15.781 1 98.44 111 SER A O 1
ATOM 847 N N . LEU A 1 112 ? 6.699 6.664 14.547 1 98.88 112 LEU A N 1
ATOM 848 C CA . LEU A 1 112 ? 6.438 7.969 15.141 1 98.88 112 LEU A CA 1
ATOM 849 C C . LEU A 1 112 ? 4.992 8.062 15.625 1 98.88 112 LEU A C 1
ATOM 851 O O . LEU A 1 112 ? 4.062 8.102 14.82 1 98.88 112 LEU A O 1
ATOM 855 N N . ALA A 1 113 ? 4.809 8.102 16.938 1 98.62 113 ALA A N 1
ATOM 856 C CA . ALA A 1 113 ? 3.48 8.195 17.531 1 98.62 113 ALA A CA 1
ATOM 857 C C . ALA A 1 113 ? 3.201 9.617 18.016 1 98.62 113 ALA A C 1
ATOM 859 O O . ALA A 1 113 ? 4.117 10.336 18.438 1 98.62 113 ALA A O 1
ATOM 860 N N . ASN A 1 114 ? 1.985 10.086 17.875 1 97.88 114 ASN A N 1
ATOM 861 C CA . ASN A 1 114 ? 1.461 11.258 18.578 1 97.88 114 ASN A CA 1
ATOM 862 C C . ASN A 1 114 ? 2.117 12.539 18.078 1 97.88 114 ASN A C 1
ATOM 864 O O . ASN A 1 114 ? 2.439 13.43 18.859 1 97.88 114 ASN A O 1
ATOM 868 N N . ALA A 1 115 ? 2.395 12.547 16.828 1 98.5 115 ALA A N 1
ATOM 869 C CA . ALA A 1 115 ? 2.75 13.82 16.219 1 98.5 115 ALA A CA 1
ATOM 870 C C . ALA A 1 115 ? 1.51 14.68 15.977 1 98.5 115 ALA A C 1
ATOM 872 O O . ALA A 1 115 ? 0.423 14.156 15.727 1 98.5 115 ALA A O 1
ATOM 873 N N . HIS A 1 116 ? 1.656 15.961 16.188 1 97.88 116 HIS A N 1
ATOM 874 C CA . HIS A 1 116 ? 0.588 16.766 15.602 1 97.88 116 HIS A CA 1
ATOM 875 C C . HIS A 1 116 ? 0.583 16.641 14.078 1 97.88 116 HIS A C 1
ATOM 877 O O . HIS A 1 116 ? 1.284 15.805 13.508 1 97.88 116 HIS A O 1
ATOM 883 N N . HIS A 1 117 ? -0.089 17.391 13.297 1 96.94 117 HIS A N 1
ATOM 884 C CA . HIS A 1 117 ? -0.356 17.281 11.867 1 96.94 117 HIS A CA 1
ATOM 885 C C . HIS A 1 117 ? 0.93 17.047 11.086 1 96.94 117 HIS A C 1
ATOM 887 O O . HIS A 1 117 ? 1.834 17.875 11.094 1 96.94 117 HIS A O 1
ATOM 893 N N . LEU A 1 118 ? 1.02 15.953 10.367 1 97.5 118 LEU A N 1
ATOM 894 C CA . LEU A 1 118 ? 2.217 15.547 9.641 1 97.5 118 LEU A CA 1
ATOM 895 C C . LEU A 1 118 ? 2.318 16.281 8.305 1 97.5 118 LEU A C 1
ATOM 897 O O . LEU A 1 118 ? 3.361 16.234 7.648 1 97.5 118 LEU A O 1
ATOM 901 N N . GLY A 1 119 ? 1.285 17 7.93 1 95.38 119 GLY A N 1
ATOM 902 C CA . GLY A 1 119 ? 1.284 17.641 6.621 1 95.38 119 GLY A CA 1
ATOM 903 C C . GLY A 1 119 ? 1.215 16.656 5.473 1 95.38 119 GLY A C 1
ATOM 904 O O . GLY A 1 119 ? 0.522 15.641 5.562 1 95.38 119 GLY A O 1
ATOM 905 N N . ARG A 1 120 ? 1.755 17.062 4.363 1 95.44 120 ARG A N 1
ATOM 906 C CA . ARG A 1 120 ? 1.838 16.188 3.203 1 95.44 120 ARG A CA 1
ATOM 907 C C . ARG A 1 120 ? 2.842 15.062 3.439 1 95.44 120 ARG A C 1
ATOM 909 O O . ARG A 1 120 ? 4.031 15.32 3.635 1 95.44 120 ARG A O 1
ATOM 916 N N . ILE A 1 121 ? 2.406 13.828 3.365 1 97.81 121 ILE A N 1
ATOM 917 C CA . ILE A 1 121 ? 3.271 12.688 3.664 1 97.81 121 ILE A CA 1
ATOM 918 C C . ILE A 1 121 ? 4.355 12.578 2.598 1 97.81 121 ILE A C 1
ATOM 920 O O . ILE A 1 121 ? 5.477 12.141 2.885 1 97.81 121 ILE A O 1
ATOM 924 N N . GLY A 1 122 ? 4.039 13.047 1.387 1 98.31 122 GLY A N 1
ATOM 925 C CA . GLY A 1 122 ? 5 13.031 0.293 1 98.31 122 GLY A CA 1
ATOM 926 C C . GLY A 1 122 ? 6.297 13.75 0.626 1 98.31 122 GLY A C 1
ATOM 927 O O . GLY A 1 122 ? 7.348 13.43 0.064 1 98.31 122 GLY A O 1
ATOM 928 N N . ALA A 1 123 ? 6.262 14.719 1.544 1 98.31 123 ALA A N 1
ATOM 929 C CA . ALA A 1 123 ? 7.465 15.445 1.95 1 98.31 123 ALA A CA 1
ATOM 930 C C . ALA A 1 123 ? 8.477 14.5 2.598 1 98.31 123 ALA A C 1
ATOM 932 O O . ALA A 1 123 ? 9.688 14.656 2.408 1 98.31 123 ALA A O 1
ATOM 933 N N . TRP A 1 124 ? 8 13.562 3.297 1 98.81 124 TRP A N 1
ATOM 934 C CA . TRP A 1 124 ? 8.875 12.625 4 1 98.81 124 TRP A CA 1
ATOM 935 C C . TRP A 1 124 ? 9.469 11.602 3.037 1 98.81 124 TRP A C 1
ATOM 937 O O . TRP A 1 124 ? 10.633 11.219 3.172 1 98.81 124 TRP A O 1
ATOM 947 N N . ALA A 1 125 ? 8.625 11.188 2.078 1 98.88 125 ALA A N 1
ATOM 948 C CA . ALA A 1 125 ? 9.141 10.328 1.015 1 98.88 125 ALA A CA 1
ATOM 949 C C . ALA A 1 125 ? 10.234 11.039 0.216 1 98.88 125 ALA A C 1
ATOM 951 O O . ALA A 1 125 ? 11.227 10.422 -0.163 1 98.88 125 ALA A O 1
ATOM 952 N N . GLU A 1 126 ? 10.016 12.289 -0.029 1 98.56 126 GLU A N 1
ATOM 953 C CA . GLU A 1 126 ? 11.008 13.094 -0.736 1 98.56 126 GLU A CA 1
ATOM 954 C C . GLU A 1 126 ? 12.305 13.195 0.065 1 98.56 126 GLU A C 1
ATOM 956 O O . GLU A 1 126 ? 13.398 13.117 -0.498 1 98.56 126 GLU A O 1
ATOM 961 N N . GLN A 1 127 ? 12.211 13.414 1.392 1 98.5 127 GLN A N 1
ATOM 962 C CA . GLN A 1 127 ? 13.383 13.461 2.26 1 98.5 127 GLN A CA 1
ATOM 963 C C . GLN A 1 127 ? 14.211 12.188 2.129 1 98.5 127 GLN A C 1
ATOM 965 O O . GLN A 1 127 ? 15.438 12.25 2.041 1 98.5 127 GLN A O 1
ATOM 970 N N . ALA A 1 128 ? 13.586 11.039 2.094 1 98.81 128 ALA A N 1
ATOM 971 C CA . ALA A 1 128 ? 14.281 9.758 1.958 1 98.81 128 ALA A CA 1
ATOM 972 C C . ALA A 1 128 ? 14.883 9.609 0.562 1 98.81 128 ALA A C 1
ATOM 974 O O . ALA A 1 128 ? 16.016 9.172 0.414 1 98.81 128 ALA A O 1
ATOM 975 N N . ALA A 1 129 ? 14.117 9.961 -0.458 1 98.62 129 ALA A N 1
ATOM 976 C CA . ALA A 1 129 ? 14.547 9.805 -1.846 1 98.62 129 ALA A CA 1
ATOM 977 C C . ALA A 1 129 ? 15.758 10.68 -2.148 1 98.62 129 ALA A C 1
ATOM 979 O O . ALA A 1 129 ? 16.594 10.328 -2.986 1 98.62 129 ALA A O 1
ATOM 980 N N . GLU A 1 130 ? 15.812 11.828 -1.454 1 97.81 130 GLU A N 1
ATOM 981 C CA . GLU A 1 130 ? 16.906 12.766 -1.661 1 97.81 130 GLU A CA 1
ATOM 982 C C . GLU A 1 130 ? 18.266 12.102 -1.403 1 97.81 130 GLU A C 1
ATOM 984 O O . GLU A 1 130 ? 19.266 12.469 -2.014 1 97.81 130 GLU A O 1
ATOM 989 N N . VAL A 1 131 ? 18.281 11.141 -0.526 1 98.31 131 VAL A N 1
ATOM 990 C CA . VAL A 1 131 ? 19.547 10.484 -0.193 1 98.31 131 VAL A CA 1
ATOM 991 C C . VAL A 1 131 ? 19.562 9.078 -0.784 1 98.31 131 VAL A C 1
ATOM 993 O O . VAL A 1 131 ? 20.312 8.219 -0.323 1 98.31 131 VAL A O 1
ATOM 996 N N . GLY A 1 132 ? 18.625 8.766 -1.716 1 98.12 132 GLY A N 1
ATOM 997 C CA . GLY A 1 132 ? 18.688 7.555 -2.52 1 98.12 132 GLY A CA 1
ATOM 998 C C . GLY A 1 132 ? 17.969 6.379 -1.876 1 98.12 132 GLY A C 1
ATOM 999 O O . GLY A 1 132 ? 18.188 5.23 -2.268 1 98.12 132 GLY A O 1
ATOM 1000 N N . LEU A 1 133 ? 17.141 6.625 -0.857 1 98.81 133 LEU A N 1
ATOM 1001 C CA . LEU A 1 133 ? 16.453 5.531 -0.182 1 98.81 133 LEU A CA 1
ATOM 1002 C C . LEU A 1 133 ? 15.031 5.383 -0.701 1 98.81 133 LEU A C 1
ATOM 1004 O O . LEU A 1 133 ? 14.367 6.383 -0.996 1 98.81 133 LEU A O 1
ATOM 1008 N N . VAL A 1 134 ? 14.602 4.148 -0.851 1 98.88 134 VAL A N 1
ATOM 1009 C CA . VAL A 1 134 ? 13.195 3.824 -1.037 1 98.88 134 VAL A CA 1
ATOM 1010 C C . VAL A 1 134 ? 12.453 3.963 0.29 1 98.88 134 VAL A C 1
ATOM 1012 O O . VAL A 1 134 ? 13 3.645 1.35 1 98.88 134 VAL A O 1
ATOM 1015 N N . SER A 1 135 ? 11.227 4.461 0.199 1 98.94 135 SER A N 1
ATOM 1016 C CA . SER A 1 135 ? 10.5 4.59 1.461 1 98.94 135 SER A CA 1
ATOM 1017 C C . SER A 1 135 ? 9.031 4.238 1.293 1 98.94 135 SER A C 1
ATOM 1019 O O . SER A 1 135 ? 8.461 4.414 0.212 1 98.94 135 SER A O 1
ATOM 1021 N N . LEU A 1 136 ? 8.438 3.672 2.295 1 98.94 136 LEU A N 1
ATOM 1022 C CA . LEU A 1 136 ? 7.004 3.447 2.477 1 98.94 136 LEU A CA 1
ATOM 1023 C C . LEU A 1 136 ? 6.516 4.09 3.77 1 98.94 136 LEU A C 1
ATOM 1025 O O . LEU A 1 136 ? 7.195 4.027 4.797 1 98.94 136 LEU A O 1
ATOM 1029 N N . HIS A 1 137 ? 5.371 4.75 3.682 1 98.94 137 HIS A N 1
ATOM 1030 C CA . HIS A 1 137 ? 4.801 5.426 4.84 1 98.94 137 HIS A CA 1
ATOM 1031 C C . HIS A 1 137 ? 3.322 5.082 5.004 1 98.94 137 HIS A C 1
ATOM 1033 O O . HIS A 1 137 ? 2.545 5.203 4.055 1 98.94 137 HIS A O 1
ATOM 1039 N N . PHE A 1 138 ? 2.955 4.559 6.137 1 98.88 138 PHE A N 1
ATOM 1040 C CA . PHE A 1 138 ? 1.583 4.32 6.57 1 98.88 138 PHE A CA 1
ATOM 1041 C C . PHE A 1 138 ? 1.209 5.25 7.715 1 98.88 138 PHE A C 1
ATOM 1043 O O . PHE A 1 138 ? 1.842 5.227 8.773 1 98.88 138 PHE A O 1
ATOM 1050 N N . ALA A 1 139 ? 0.201 6.105 7.527 1 98.38 139 ALA A N 1
ATOM 1051 C CA . ALA A 1 139 ? -0.122 7.094 8.555 1 98.38 139 ALA A CA 1
ATOM 1052 C C . ALA A 1 139 ? -1.604 7.051 8.914 1 98.38 139 ALA A C 1
ATOM 1054 O O . ALA A 1 139 ? -2.432 6.617 8.102 1 98.38 139 ALA A O 1
ATOM 1055 N N . ASN A 1 140 ? -1.93 7.41 10.117 1 96.56 140 ASN A N 1
ATOM 1056 C CA . ASN A 1 140 ? -3.303 7.543 10.586 1 96.56 140 ASN A CA 1
ATOM 1057 C C . ASN A 1 140 ? -3.564 8.93 11.164 1 96.56 140 ASN A C 1
ATOM 1059 O O . ASN A 1 140 ? -2.625 9.672 11.461 1 96.56 140 ASN A O 1
ATOM 1063 N N . VAL A 1 141 ? -4.762 9.312 11.258 1 92.94 141 VAL A N 1
ATOM 1064 C CA . VAL A 1 141 ? -5.152 10.531 11.961 1 92.94 141 VAL A CA 1
ATOM 1065 C C . VAL A 1 141 ? -6.105 10.188 13.102 1 92.94 141 VAL A C 1
ATOM 1067 O O . VAL A 1 141 ? -7.098 9.484 12.898 1 92.94 141 VAL A O 1
ATOM 1070 N N . TYR A 1 142 ? -5.711 10.648 14.258 1 93.5 142 TYR A N 1
ATOM 1071 C CA . TYR A 1 142 ? -6.535 10.469 15.445 1 93.5 142 TYR A CA 1
ATOM 1072 C C . TYR A 1 142 ? -7.578 11.578 15.555 1 93.5 142 TYR A C 1
ATOM 1074 O O . TYR A 1 142 ? -7.379 12.562 16.281 1 93.5 142 TYR A O 1
ATOM 1082 N N . THR A 1 143 ? -8.594 11.484 14.906 1 88.12 143 THR A N 1
ATOM 1083 C CA . THR A 1 143 ? -9.75 12.375 14.938 1 88.12 143 THR A CA 1
ATOM 1084 C C . THR A 1 143 ? -11.039 11.586 14.742 1 88.12 143 THR A C 1
ATOM 1086 O O . THR A 1 143 ? -11.008 10.367 14.523 1 88.12 143 THR A O 1
ATOM 1089 N N . LYS A 1 144 ? -12.094 12.25 14.938 1 90.12 144 LYS A N 1
ATOM 1090 C CA . LYS A 1 144 ? -13.367 11.594 14.664 1 90.12 144 LYS A CA 1
ATOM 1091 C C . LYS A 1 144 ? -13.359 10.922 13.297 1 90.12 144 LYS A C 1
ATOM 1093 O O . LYS A 1 144 ? -12.984 11.539 12.297 1 90.12 144 LYS A O 1
ATOM 1098 N N . PRO A 1 145 ? -13.742 9.656 13.281 1 94.12 145 PRO A N 1
ATOM 1099 C CA . PRO A 1 145 ? -13.758 8.953 11.992 1 94.12 145 PRO A CA 1
ATOM 1100 C C . PRO A 1 145 ? -14.68 9.617 10.977 1 94.12 145 PRO A C 1
ATOM 1102 O O . PRO A 1 145 ? -15.758 10.102 11.336 1 94.12 145 PRO A O 1
ATOM 1105 N N . VAL A 1 146 ? -14.273 9.602 9.734 1 94.62 146 VAL A N 1
ATOM 1106 C CA . VAL A 1 146 ? -15.039 10.312 8.719 1 94.62 146 VAL A CA 1
ATOM 1107 C C . VAL A 1 146 ? -15.18 9.438 7.469 1 94.62 146 VAL A C 1
ATOM 1109 O O . VAL A 1 146 ? -15.82 9.836 6.492 1 94.62 146 VAL A O 1
ATOM 1112 N N . VAL A 1 147 ? -14.594 8.273 7.43 1 96.94 147 VAL A N 1
ATOM 1113 C CA . VAL A 1 147 ? -14.648 7.395 6.266 1 96.94 147 VAL A CA 1
ATOM 1114 C C . VAL A 1 147 ? -15.359 6.094 6.637 1 96.94 147 VAL A C 1
ATOM 1116 O O . VAL A 1 147 ? -15.086 5.5 7.68 1 96.94 147 VAL A O 1
ATOM 1119 N N . LEU A 1 148 ? -16.234 5.645 5.793 1 96.94 148 LEU A N 1
ATOM 1120 C CA . LEU A 1 148 ? -16.938 4.375 5.973 1 96.94 148 LEU A CA 1
ATOM 1121 C C . LEU A 1 148 ? -16.047 3.203 5.566 1 96.94 148 LEU A C 1
ATOM 1123 O O . LEU A 1 148 ? -15.391 3.25 4.531 1 96.94 148 LEU A O 1
ATOM 1127 N N . PRO A 1 149 ? -16.016 2.156 6.449 1 97.19 149 PRO A N 1
ATOM 1128 C CA . PRO A 1 149 ? -15.508 0.912 5.855 1 97.19 149 PRO A CA 1
ATOM 1129 C C . PRO A 1 149 ? -16.359 0.43 4.688 1 97.19 149 PRO A C 1
ATOM 1131 O O . PRO A 1 149 ? -17.562 0.725 4.629 1 97.19 149 PRO A O 1
ATOM 1134 N N . TRP A 1 150 ? -15.797 -0.288 3.703 1 96.38 150 TRP A N 1
ATOM 1135 C CA . TRP A 1 150 ? -16.578 -0.83 2.6 1 96.38 150 TRP A CA 1
ATOM 1136 C C . TRP A 1 150 ? -17.766 -1.649 3.119 1 96.38 150 TRP A C 1
ATOM 1138 O O . TRP A 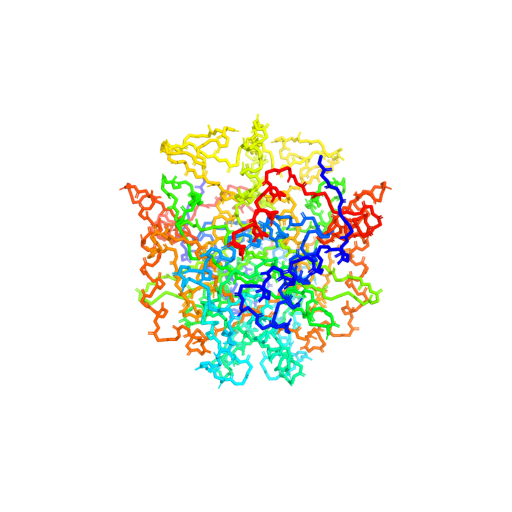1 150 ? -17.578 -2.57 3.918 1 96.38 150 TRP A O 1
ATOM 1148 N N . GLN A 1 151 ? -18.969 -1.278 2.754 1 93.81 151 GLN A N 1
ATOM 1149 C CA . GLN A 1 151 ? -20.234 -1.898 3.123 1 93.81 151 GLN A CA 1
ATOM 1150 C C . GLN A 1 151 ? -20.594 -1.588 4.574 1 93.81 151 GLN A C 1
ATOM 1152 O O . GLN A 1 151 ? -21.469 -2.244 5.156 1 93.81 151 GLN A O 1
ATOM 1157 N N . GLY A 1 152 ? -19.844 -0.665 5.191 1 95.56 152 GLY A N 1
ATOM 1158 C CA . GLY A 1 152 ? -20.203 -0.205 6.523 1 95.56 152 GLY A CA 1
ATOM 1159 C C . GLY A 1 152 ? -21.359 0.77 6.531 1 95.56 152 GLY A C 1
ATOM 1160 O O . GLY A 1 152 ? -21.844 1.176 5.473 1 95.56 152 GLY A O 1
ATOM 1161 N N . GLN A 1 153 ? -21.781 1.131 7.773 1 93.81 153 GLN A N 1
ATOM 1162 C CA . GLN A 1 153 ? -22.922 2.041 7.938 1 93.81 153 GLN A CA 1
ATOM 1163 C C . GLN A 1 153 ? -22.547 3.23 8.82 1 93.81 153 GLN A C 1
ATOM 1165 O O . GLN A 1 153 ? -23.234 4.246 8.828 1 93.81 153 GLN A O 1
ATOM 1170 N N . GLN A 1 154 ? -21.516 3.092 9.539 1 93.81 154 GLN A N 1
ATOM 1171 C CA . GLN A 1 154 ? -20.953 4.152 10.367 1 93.81 154 GLN A CA 1
ATOM 1172 C C . GLN A 1 154 ? -19.469 4.344 10.086 1 93.81 154 GLN A C 1
ATOM 1174 O O . GLN A 1 154 ? -18.734 3.369 9.906 1 93.81 154 GLN A O 1
ATOM 1179 N N . ALA A 1 155 ? -19.062 5.586 10.055 1 95.69 155 ALA A N 1
ATOM 1180 C CA . ALA A 1 155 ? -17.656 5.863 9.789 1 95.69 155 ALA A CA 1
ATOM 1181 C C . ALA A 1 155 ? -16.766 5.262 10.875 1 95.69 155 ALA A C 1
ATOM 1183 O O . ALA A 1 155 ? -17.125 5.281 12.055 1 95.69 155 ALA A O 1
ATOM 1184 N N . ARG A 1 156 ? -15.586 4.703 10.438 1 96.81 156 ARG A N 1
ATOM 1185 C CA . ARG A 1 156 ? -14.664 4.062 11.375 1 96.81 156 ARG A CA 1
ATOM 1186 C C . ARG A 1 156 ? -13.219 4.461 11.078 1 96.81 156 ARG A C 1
ATOM 1188 O O . ARG A 1 156 ? -12.328 4.238 11.906 1 96.81 156 ARG A O 1
ATOM 1195 N N . PHE A 1 157 ? -12.992 5.059 9.914 1 97.06 157 PHE A N 1
ATOM 1196 C CA . PHE A 1 157 ? -11.625 5.359 9.508 1 97.06 157 PHE A CA 1
ATOM 1197 C C . PHE A 1 157 ? -11.43 6.863 9.336 1 97.06 157 PHE A C 1
ATOM 1199 O O . PHE A 1 157 ? -12.398 7.602 9.164 1 97.06 157 PHE A O 1
ATOM 1206 N N . GLY A 1 158 ? -10.203 7.316 9.445 1 94.56 158 GLY A N 1
ATOM 1207 C CA . GLY A 1 158 ? -9.789 8.578 8.852 1 94.56 158 GLY A CA 1
ATOM 1208 C C . GLY A 1 158 ? -9.391 8.445 7.391 1 94.56 158 GLY A C 1
ATOM 1209 O O . GLY A 1 158 ? -9.68 7.434 6.75 1 94.56 158 GLY A O 1
ATOM 1210 N N . THR A 1 159 ? -8.828 9.492 6.852 1 94.06 159 THR A N 1
ATOM 1211 C CA . THR A 1 159 ? -8.359 9.438 5.473 1 94.06 159 THR A CA 1
ATOM 1212 C C . THR A 1 159 ? -7.078 8.617 5.367 1 94.06 159 THR A C 1
ATOM 1214 O O . THR A 1 159 ? -6.656 8.258 4.27 1 94.06 159 THR A O 1
ATOM 1217 N N . ASN A 1 160 ? -6.359 8.25 6.43 1 96.31 160 ASN A N 1
ATOM 1218 C CA . ASN A 1 160 ? -5.297 7.27 6.633 1 96.31 160 ASN A CA 1
ATOM 1219 C C . ASN A 1 160 ? -4.43 7.113 5.387 1 96.31 160 ASN A C 1
ATOM 1221 O O . ASN A 1 160 ? -4.52 6.105 4.688 1 96.31 160 ASN A O 1
ATOM 1225 N N . PRO A 1 161 ? -3.504 8.047 5.094 1 97 161 PRO A N 1
ATOM 1226 C CA . PRO A 1 161 ? -2.766 8.07 3.828 1 97 161 PRO A CA 1
ATOM 1227 C C . PRO A 1 161 ? -1.696 6.984 3.746 1 97 161 PRO A C 1
ATOM 1229 O O . PRO A 1 161 ? -1.206 6.52 4.777 1 97 161 PRO A O 1
ATOM 1232 N N . PHE A 1 162 ? -1.473 6.531 2.564 1 98.75 162 PHE A N 1
ATOM 1233 C CA . PHE A 1 162 ? -0.343 5.707 2.15 1 98.75 162 PHE A CA 1
ATOM 1234 C C . PHE A 1 162 ? 0.579 6.48 1.216 1 98.75 162 PHE A C 1
ATOM 1236 O O . PHE A 1 162 ? 0.111 7.215 0.344 1 98.75 162 PHE A O 1
ATOM 1243 N N . CYS A 1 163 ? 1.881 6.344 1.459 1 98.88 163 CYS A N 1
ATOM 1244 C CA . CYS A 1 163 ? 2.84 7.039 0.609 1 98.88 163 CYS A CA 1
ATOM 1245 C C . CYS A 1 163 ? 4.047 6.16 0.313 1 98.88 163 CYS A C 1
ATOM 1247 O O . CYS A 1 163 ? 4.539 5.453 1.196 1 98.88 163 CYS A O 1
ATOM 1249 N N . ALA A 1 164 ? 4.508 6.129 -0.922 1 98.94 164 ALA A N 1
ATOM 1250 C CA . ALA A 1 164 ? 5.727 5.453 -1.354 1 98.94 164 ALA A CA 1
ATOM 1251 C C . ALA A 1 164 ? 6.641 6.406 -2.121 1 98.94 164 ALA A C 1
ATOM 1253 O O . ALA A 1 164 ? 6.164 7.219 -2.922 1 98.94 164 ALA A O 1
ATOM 1254 N N . GLY A 1 165 ? 7.906 6.414 -1.831 1 98.88 165 GLY A N 1
ATOM 1255 C CA . GLY A 1 165 ? 8.922 7.172 -2.545 1 98.88 165 GLY A CA 1
ATOM 1256 C C . GLY A 1 165 ? 10.016 6.301 -3.131 1 98.88 165 GLY A C 1
ATOM 1257 O O . GLY A 1 165 ? 10.617 5.496 -2.42 1 98.88 165 GLY A O 1
ATOM 1258 N N . ILE A 1 166 ? 10.25 6.406 -4.395 1 98.81 166 ILE A N 1
ATOM 1259 C CA . ILE A 1 166 ? 11.273 5.645 -5.102 1 98.81 166 ILE A CA 1
ATOM 1260 C C . ILE A 1 166 ? 12.258 6.598 -5.77 1 98.81 166 ILE A C 1
ATOM 1262 O O . ILE A 1 166 ? 11.883 7.379 -6.645 1 98.81 166 ILE A O 1
ATOM 1266 N N . PRO A 1 167 ? 13.5 6.539 -5.312 1 98.5 167 PRO A N 1
ATOM 1267 C CA . PRO A 1 167 ? 14.492 7.387 -5.98 1 98.5 167 PRO A CA 1
ATOM 1268 C C . PRO A 1 167 ? 14.727 6.984 -7.434 1 98.5 167 PRO A C 1
ATOM 1270 O O . PRO A 1 167 ? 14.641 5.801 -7.773 1 98.5 167 PRO A O 1
ATOM 1273 N N . VAL A 1 168 ? 14.922 7.891 -8.281 1 98 168 VAL A N 1
ATOM 1274 C CA . VAL A 1 168 ? 15.227 7.688 -9.688 1 98 168 VAL A CA 1
ATOM 1275 C C . VAL A 1 168 ? 16.578 8.32 -10.023 1 98 168 VAL A C 1
ATOM 1277 O O . VAL A 1 168 ? 16.828 9.484 -9.703 1 98 168 VAL A O 1
ATOM 1280 N N . GLU A 1 169 ? 17.422 7.582 -10.633 1 94.62 169 GLU A N 1
ATOM 1281 C CA . GLU A 1 169 ? 18.75 8.062 -10.945 1 94.62 169 GLU A CA 1
ATOM 1282 C C . GLU A 1 169 ? 18.703 9.266 -11.883 1 94.62 169 GLU A C 1
ATOM 1284 O O . GLU A 1 169 ? 18.094 9.211 -12.945 1 94.62 169 GLU A O 1
ATOM 1289 N N . HIS A 1 170 ? 19.266 10.383 -11.453 1 93.19 170 HIS A N 1
ATOM 1290 C CA . HIS A 1 170 ? 19.453 11.625 -12.203 1 93.19 170 HIS A CA 1
ATOM 1291 C C . HIS A 1 170 ? 18.109 12.258 -12.562 1 93.19 170 HIS A C 1
ATOM 1293 O O . HIS A 1 170 ? 18.016 12.969 -13.562 1 93.19 170 HIS A O 1
ATOM 1299 N N . ASP A 1 171 ? 17.125 11.93 -11.867 1 95.62 171 ASP A N 1
ATOM 1300 C CA . ASP A 1 171 ? 15.805 12.5 -12.086 1 95.62 171 ASP A CA 1
ATOM 1301 C C . ASP A 1 171 ? 15.047 12.656 -10.773 1 95.62 171 ASP A C 1
ATOM 1303 O O . ASP A 1 171 ? 15.523 12.227 -9.719 1 95.62 171 ASP A O 1
ATOM 1307 N N . GLU A 1 172 ? 13.898 13.359 -10.773 1 96.5 172 GLU A N 1
ATOM 1308 C CA . GLU A 1 172 ? 13.031 13.484 -9.602 1 96.5 172 GLU A CA 1
ATOM 1309 C C . GLU A 1 172 ? 12.406 12.141 -9.242 1 96.5 172 GLU A C 1
ATOM 1311 O O . GLU A 1 172 ? 12.102 11.328 -10.117 1 96.5 172 GLU A O 1
ATOM 1316 N N . PRO A 1 173 ? 12.258 11.93 -7.969 1 98.25 173 PRO A N 1
ATOM 1317 C CA . PRO A 1 173 ? 11.75 10.633 -7.523 1 98.25 173 PRO A CA 1
ATOM 1318 C C . PRO A 1 173 ? 10.281 10.414 -7.895 1 98.25 173 PRO A C 1
ATOM 1320 O O . PRO A 1 173 ? 9.57 11.367 -8.195 1 98.25 173 PRO A O 1
ATOM 1323 N N . VAL A 1 174 ? 9.875 9.141 -7.977 1 98.69 174 VAL A N 1
ATOM 1324 C CA . VAL A 1 174 ? 8.469 8.766 -8.008 1 98.69 174 VAL A CA 1
ATOM 1325 C C . VAL A 1 174 ? 7.871 8.883 -6.605 1 98.69 174 VAL A C 1
ATOM 1327 O O . VAL A 1 174 ? 8.359 8.258 -5.664 1 98.69 174 VAL A O 1
ATOM 1330 N N . ILE A 1 175 ? 6.863 9.727 -6.422 1 98.81 175 ILE A N 1
ATOM 1331 C CA . ILE A 1 175 ? 6.18 9.898 -5.145 1 98.81 175 ILE A CA 1
ATOM 1332 C C . ILE A 1 175 ? 4.703 9.555 -5.305 1 98.81 175 ILE A C 1
ATOM 1334 O O . ILE A 1 175 ? 3.953 10.289 -5.945 1 98.81 175 ILE A O 1
ATOM 1338 N N . LEU A 1 176 ? 4.305 8.43 -4.836 1 98.81 176 LEU A N 1
ATOM 1339 C CA . LEU A 1 176 ? 2.895 8.07 -4.73 1 98.81 176 LEU A CA 1
ATOM 1340 C C . LEU A 1 176 ? 2.342 8.438 -3.357 1 98.81 176 LEU A C 1
ATOM 1342 O O . LEU A 1 176 ? 2.752 7.863 -2.346 1 98.81 176 LEU A O 1
ATOM 1346 N N . ASP A 1 177 ? 1.549 9.375 -3.232 1 97.62 177 ASP A N 1
ATOM 1347 C CA . ASP A 1 177 ? 1.011 9.93 -1.995 1 97.62 177 ASP A CA 1
ATOM 1348 C C . ASP A 1 177 ? -0.499 10.141 -2.096 1 97.62 177 ASP A C 1
ATOM 1350 O O . ASP A 1 177 ? -0.961 11.047 -2.793 1 97.62 177 ASP A O 1
ATOM 1354 N N . PHE A 1 178 ? -1.265 9.266 -1.337 1 96.75 178 PHE A N 1
ATOM 1355 C CA . PHE A 1 178 ? -2.707 9.438 -1.461 1 96.75 178 PHE A CA 1
ATOM 1356 C C . PHE A 1 178 ? -3.408 9.078 -0.156 1 96.75 178 PHE A C 1
ATOM 1358 O O . PHE A 1 178 ? -2.932 8.227 0.6 1 96.75 178 PHE A O 1
ATOM 1365 N N . ALA A 1 179 ? -4.527 9.75 0.074 1 96.44 179 ALA A N 1
ATOM 1366 C CA . ALA A 1 179 ? -5.473 9.312 1.1 1 96.44 179 ALA A CA 1
ATOM 1367 C C . ALA A 1 179 ? -6.195 8.039 0.674 1 96.44 179 ALA A C 1
ATOM 1369 O O . ALA A 1 179 ? -6.367 7.785 -0.52 1 96.44 179 ALA A O 1
ATOM 1370 N N . THR A 1 180 ? -6.672 7.246 1.629 1 97.75 180 THR A N 1
ATOM 1371 C CA . THR A 1 180 ? -7.379 6.02 1.28 1 97.75 180 THR A CA 1
ATOM 1372 C C . THR A 1 180 ? -8.867 6.285 1.108 1 97.75 180 THR A C 1
ATOM 1374 O O . THR A 1 180 ? -9.648 5.359 0.853 1 97.75 180 THR A O 1
ATOM 1377 N N . SER A 1 181 ? -9.289 7.508 1.314 1 97.25 181 SER A N 1
ATOM 1378 C CA . SER A 1 181 ? -10.609 7.934 0.861 1 97.25 181 SER A CA 1
ATOM 1379 C C . SER A 1 181 ? -10.586 8.32 -0.614 1 97.25 181 SER A C 1
ATOM 1381 O O . SER A 1 181 ? -9.531 8.617 -1.168 1 97.25 181 SER A O 1
ATOM 1383 N N . VAL A 1 182 ? -11.766 8.367 -1.227 1 95.81 182 VAL A N 1
ATOM 1384 C CA . VAL A 1 182 ? -11.844 8.742 -2.635 1 95.81 182 VAL A CA 1
ATOM 1385 C C . VAL A 1 182 ? -11.344 10.172 -2.818 1 95.81 182 VAL A C 1
ATOM 1387 O O . VAL A 1 182 ? -10.516 10.438 -3.689 1 95.81 182 VAL A O 1
ATOM 1390 N N . ILE A 1 183 ? -11.781 11.023 -1.966 1 90.25 183 ILE A N 1
ATOM 1391 C CA . ILE A 1 183 ? -11.305 12.406 -1.953 1 90.25 183 ILE A CA 1
ATOM 1392 C C . ILE A 1 183 ? -10.867 12.789 -0.541 1 90.25 183 ILE A C 1
ATOM 1394 O O . ILE A 1 183 ? -11.25 12.133 0.432 1 90.25 183 ILE A O 1
ATOM 1398 N N . ALA A 1 184 ? -10.023 13.82 -0.507 1 83.75 184 ALA A N 1
ATOM 1399 C CA . ALA A 1 184 ? -9.648 14.359 0.795 1 83.75 184 ALA A CA 1
ATOM 1400 C C . ALA A 1 184 ? -10.781 15.188 1.393 1 83.75 184 ALA A C 1
ATOM 1402 O O . ALA A 1 184 ? -11.594 15.766 0.661 1 83.75 184 ALA A O 1
ATOM 1403 N N . GLY A 1 185 ? -10.859 15.211 2.75 1 80.69 185 GLY A N 1
ATOM 1404 C CA . GLY A 1 185 ? -11.867 16 3.434 1 80.69 185 GLY A CA 1
ATOM 1405 C C . GLY A 1 185 ? -11.859 17.469 3.018 1 80.69 185 GLY A C 1
ATOM 1406 O O . GLY A 1 185 ? -12.922 18.062 2.826 1 80.69 185 GLY A O 1
ATOM 1407 N N . ASN A 1 186 ? -10.734 18 2.791 1 74.56 186 ASN A N 1
ATOM 1408 C CA . ASN A 1 186 ? -10.617 19.406 2.439 1 74.56 186 ASN A CA 1
ATOM 1409 C C . ASN A 1 186 ? -11.188 19.688 1.055 1 74.56 186 ASN A C 1
ATOM 1411 O O . ASN A 1 186 ? -11.711 20.781 0.806 1 74.56 186 ASN A O 1
ATOM 1415 N N . LYS A 1 187 ? -11.031 18.719 0.164 1 78.56 187 LYS A N 1
ATOM 1416 C CA . LYS A 1 187 ? -11.656 18.891 -1.146 1 78.56 187 LYS A CA 1
ATOM 1417 C C . LYS A 1 187 ? -13.172 19.031 -1.02 1 78.56 187 LYS A C 1
ATOM 1419 O O . LYS A 1 187 ? -13.781 19.844 -1.716 1 78.56 187 LYS A O 1
ATOM 1424 N N . ALA A 1 188 ? -13.68 18.25 -0.165 1 85.69 188 ALA A N 1
ATOM 1425 C CA . ALA A 1 188 ? -15.117 18.344 0.086 1 85.69 188 ALA A CA 1
ATOM 1426 C C . ALA A 1 188 ? -15.469 19.688 0.717 1 85.69 188 ALA A C 1
ATOM 1428 O O . ALA A 1 188 ? -16.5 20.281 0.391 1 85.69 188 ALA A O 1
ATOM 1429 N N . ARG A 1 189 ? -14.703 20.156 1.605 1 83.69 189 ARG A N 1
ATOM 1430 C CA . ARG A 1 189 ? -14.93 21.453 2.258 1 83.69 189 ARG A CA 1
ATOM 1431 C C . ARG A 1 189 ? -14.906 22.594 1.246 1 83.69 189 ARG A C 1
ATOM 1433 O O . ARG A 1 189 ? -15.742 23.484 1.296 1 83.69 189 ARG A O 1
ATOM 1440 N N . ILE A 1 190 ? -13.914 22.547 0.399 1 77.31 190 ILE A N 1
ATOM 1441 C CA . ILE A 1 190 ? -13.789 23.562 -0.637 1 77.31 190 ILE A CA 1
ATOM 1442 C C . ILE A 1 190 ? -15.031 23.547 -1.523 1 77.31 190 ILE A C 1
ATOM 1444 O O . ILE A 1 190 ? -15.594 24.609 -1.829 1 77.31 190 ILE A O 1
ATOM 1448 N N . ALA A 1 191 ? -15.406 22.344 -1.96 1 85.25 191 ALA A N 1
ATOM 1449 C CA . ALA A 1 191 ? -16.625 22.219 -2.758 1 85.25 191 ALA A CA 1
ATOM 1450 C C . ALA A 1 191 ? -17.828 22.812 -2.021 1 85.25 191 ALA A C 1
ATOM 1452 O O . ALA A 1 191 ? -18.625 23.531 -2.613 1 85.25 191 ALA A O 1
ATOM 1453 N N . TRP A 1 192 ? -17.922 22.609 -0.755 1 88.25 192 TRP A N 1
ATOM 1454 C CA . TRP A 1 192 ? -19 23.125 0.074 1 88.25 192 TRP A CA 1
ATOM 1455 C C . TRP A 1 192 ? -18.984 24.641 0.122 1 88.25 192 TRP A C 1
ATOM 1457 O O . TRP A 1 192 ? -20 25.297 -0.069 1 88.25 192 TRP A O 1
ATOM 1467 N N . ASN A 1 193 ? -17.844 25.156 0.342 1 80.81 193 ASN A N 1
ATOM 1468 C CA . ASN A 1 193 ? -17.672 26.609 0.412 1 80.81 193 ASN A CA 1
ATOM 1469 C C . ASN A 1 193 ? -18.062 27.281 -0.902 1 80.81 193 ASN A C 1
ATOM 1471 O O . ASN A 1 193 ? -18.562 28.406 -0.905 1 80.81 193 ASN A O 1
ATOM 1475 N N . GLU A 1 194 ? -17.766 26.547 -1.92 1 82.88 194 GLU A N 1
ATOM 1476 C CA . GLU A 1 194 ? -18.016 27.094 -3.246 1 82.88 194 GLU A CA 1
ATOM 1477 C C . GLU A 1 194 ? -19.422 26.781 -3.729 1 82.88 194 GLU A C 1
ATOM 1479 O O . GLU A 1 194 ? -19.812 27.172 -4.824 1 82.88 194 GLU A O 1
ATOM 1484 N N . GLY A 1 195 ? -20.109 26.094 -2.963 1 88.75 195 GLY A N 1
ATOM 1485 C CA . GLY A 1 195 ? -21.469 25.703 -3.34 1 88.75 195 GLY A CA 1
ATOM 1486 C C . GLY A 1 195 ? -21.516 24.703 -4.473 1 88.75 195 GLY A C 1
ATOM 1487 O O . GLY A 1 195 ? -22.438 24.719 -5.293 1 88.75 195 GLY A O 1
ATOM 1488 N N . LYS A 1 196 ? -20.531 23.891 -4.613 1 92.38 196 LYS A N 1
ATOM 1489 C CA . LYS A 1 196 ? -20.422 22.891 -5.676 1 92.38 196 LYS A CA 1
ATOM 1490 C C . LYS A 1 196 ? -20.625 21.484 -5.125 1 92.38 196 LYS A C 1
ATOM 1492 O O . LYS A 1 196 ? -20.484 21.266 -3.922 1 92.38 196 LYS A O 1
ATOM 1497 N N . SER A 1 197 ? -21.062 20.625 -6.062 1 95.56 197 SER A N 1
ATOM 1498 C CA . SER A 1 197 ? -21.172 19.203 -5.723 1 95.56 197 SER A CA 1
ATOM 1499 C C . SER A 1 197 ? -19.828 18.5 -5.828 1 95.56 197 SER A C 1
ATOM 1501 O O . SER A 1 197 ? -18.922 19 -6.504 1 95.56 197 SER A O 1
ATOM 1503 N N . VAL A 1 198 ? -19.688 17.453 -5.113 1 94.69 198 VAL A N 1
ATOM 1504 C CA . VAL A 1 198 ? -18.547 16.562 -5.34 1 94.69 198 VAL A CA 1
ATOM 1505 C C . VAL A 1 198 ? -18.906 15.516 -6.383 1 94.69 198 VAL A C 1
ATOM 1507 O O . VAL A 1 198 ? -20.078 15.398 -6.781 1 94.69 198 VAL A O 1
ATOM 1510 N N . ALA A 1 199 ? -17.984 14.828 -6.898 1 93.56 199 ALA A N 1
ATOM 1511 C CA . ALA A 1 199 ? -18.234 13.773 -7.879 1 93.56 199 ALA A CA 1
ATOM 1512 C C . ALA A 1 199 ? -18.984 12.609 -7.25 1 93.56 199 ALA A C 1
ATOM 1514 O O . ALA A 1 199 ? -18.875 12.352 -6.051 1 93.56 199 ALA A O 1
ATOM 1515 N N . PRO A 1 200 ? -19.812 11.898 -8.047 1 94.62 200 PRO A N 1
ATOM 1516 C CA . PRO A 1 200 ? -20.469 10.703 -7.508 1 94.62 200 PRO A CA 1
ATOM 1517 C C . PRO A 1 200 ? -19.469 9.672 -6.984 1 94.62 200 PRO A C 1
ATOM 1519 O O . PRO A 1 200 ? -18.359 9.531 -7.531 1 94.62 200 PRO A O 1
ATOM 1522 N N . GLY A 1 201 ? -19.844 8.961 -5.926 1 94.69 201 GLY A N 1
ATOM 1523 C CA . GLY A 1 201 ? -19.031 7.867 -5.414 1 94.69 201 GLY A CA 1
ATOM 1524 C C . GLY A 1 201 ? -18.031 8.312 -4.363 1 94.69 201 GLY A C 1
ATOM 1525 O O . GLY A 1 201 ? -17.234 7.504 -3.881 1 94.69 201 GLY A O 1
ATOM 1526 N N . CYS A 1 202 ? -18.188 9.555 -3.92 1 96.19 202 CYS A N 1
ATOM 1527 C CA . CYS A 1 202 ? -17.188 10.078 -2.998 1 96.19 202 CYS A CA 1
ATOM 1528 C C . CYS A 1 202 ? -17.703 10.062 -1.564 1 96.19 202 CYS A C 1
ATOM 1530 O O . CYS A 1 202 ? -16.922 9.93 -0.622 1 96.19 202 CYS A O 1
ATOM 1532 N N . ILE A 1 203 ? -19.078 10.258 -1.433 1 97.19 203 ILE A N 1
ATOM 1533 C CA . ILE A 1 203 ? -19.594 10.445 -0.081 1 97.19 203 ILE A CA 1
ATOM 1534 C C . ILE A 1 203 ? -20.984 9.828 0.03 1 97.19 203 ILE A C 1
ATOM 1536 O O . ILE A 1 203 ? -21.625 9.516 -0.984 1 97.19 203 ILE A O 1
ATOM 1540 N N . VAL A 1 204 ? -21.391 9.656 1.223 1 97 204 VAL A N 1
ATOM 1541 C CA . VAL A 1 204 ? -22.734 9.203 1.55 1 97 204 VAL A CA 1
ATOM 1542 C C . VAL A 1 204 ? -23.375 10.156 2.551 1 97 204 VAL A C 1
ATOM 1544 O O . VAL A 1 204 ? -22.672 10.922 3.221 1 97 204 VAL A O 1
ATOM 1547 N N . ASP A 1 205 ? -24.672 10.109 2.627 1 96.62 205 ASP A N 1
ATOM 1548 C CA . ASP A 1 205 ? -25.391 10.906 3.627 1 96.62 205 ASP A CA 1
ATOM 1549 C C . ASP A 1 205 ? -25.422 10.18 4.973 1 96.62 205 ASP A C 1
ATOM 1551 O O . ASP A 1 205 ? -24.719 9.18 5.168 1 96.62 205 ASP A O 1
ATOM 1555 N N . ASN A 1 206 ? -26.188 10.703 5.945 1 95.06 206 ASN A N 1
ATOM 1556 C CA . ASN A 1 206 ? -26.203 10.188 7.312 1 95.06 206 ASN A CA 1
ATOM 1557 C C . ASN A 1 206 ? -26.875 8.82 7.395 1 95.06 206 ASN A C 1
ATOM 1559 O O . ASN A 1 206 ? -26.766 8.125 8.406 1 95.06 206 ASN A O 1
ATOM 1563 N N . GLU A 1 207 ? -27.484 8.438 6.297 1 92.25 207 GLU A N 1
ATOM 1564 C CA . GLU A 1 207 ? -28.156 7.137 6.262 1 92.25 207 GLU A CA 1
ATOM 1565 C C . GLU A 1 207 ? -27.359 6.145 5.414 1 92.25 207 GLU A C 1
ATOM 1567 O O . GLU A 1 207 ? -27.812 5.016 5.195 1 92.25 207 GLU A O 1
ATOM 1572 N N . GLY A 1 208 ? -26.25 6.582 4.891 1 91.56 208 GLY A N 1
ATOM 1573 C CA . GLY A 1 208 ? -25.391 5.691 4.121 1 91.56 208 GLY A CA 1
ATOM 1574 C C . GLY A 1 208 ? -25.734 5.664 2.643 1 91.56 208 GLY A C 1
ATOM 1575 O O . GLY A 1 208 ? -25.219 4.836 1.894 1 91.56 208 GLY A O 1
ATOM 1576 N N . HIS A 1 209 ? -26.594 6.609 2.184 1 94.88 209 HIS A N 1
ATOM 1577 C CA . HIS A 1 209 ? -26.953 6.672 0.772 1 94.88 209 HIS A CA 1
ATOM 1578 C C . HIS A 1 209 ? -26 7.566 -0.003 1 94.88 209 HIS A C 1
ATOM 1580 O O . HIS A 1 209 ? -25.594 8.625 0.487 1 94.88 209 HIS A O 1
ATOM 1586 N N . PRO A 1 210 ? -25.688 7.055 -1.229 1 96.06 210 PRO A N 1
ATOM 1587 C CA . PRO A 1 210 ? -24.812 7.891 -2.047 1 96.06 210 PRO A CA 1
ATOM 1588 C C . PRO A 1 210 ? -25.359 9.297 -2.266 1 96.06 210 PRO A C 1
ATOM 1590 O O . PRO A 1 210 ? -26.578 9.469 -2.451 1 96.06 210 PRO A O 1
ATOM 1593 N N . THR A 1 211 ? -24.547 10.305 -2.162 1 97.06 211 THR A N 1
ATOM 1594 C CA . THR A 1 211 ? -24.922 11.688 -2.412 1 97.06 211 THR A CA 1
ATOM 1595 C C . THR A 1 211 ? -23.75 12.461 -3.027 1 97.06 211 THR A C 1
ATOM 1597 O O . THR A 1 211 ? -22.625 11.961 -3.082 1 97.06 211 THR A O 1
ATOM 1600 N N . VAL A 1 212 ? -24.031 13.578 -3.59 1 97.31 212 VAL A N 1
ATOM 1601 C CA . VAL A 1 212 ? -23 14.43 -4.164 1 97.31 212 VAL A CA 1
ATOM 1602 C C . VAL A 1 212 ? -22.969 15.781 -3.453 1 97.31 212 VAL A C 1
ATOM 1604 O O . VAL A 1 212 ? -22.234 16.672 -3.838 1 97.31 212 VAL A O 1
ATOM 1607 N N . ASP A 1 213 ? -23.844 15.883 -2.43 1 96.62 213 ASP A N 1
ATOM 1608 C CA . ASP A 1 213 ? -23.938 17.125 -1.666 1 96.62 213 ASP A CA 1
ATOM 1609 C C . ASP A 1 213 ? -22.922 17.156 -0.534 1 96.62 213 ASP A C 1
ATOM 1611 O O . ASP A 1 213 ? -23.062 16.438 0.463 1 96.62 213 ASP A O 1
ATOM 1615 N N . PRO A 1 214 ? -21.922 18.062 -0.6 1 95.69 214 PRO A N 1
ATOM 1616 C CA . PRO A 1 214 ? -20.859 18.047 0.41 1 95.69 214 PRO A CA 1
ATOM 1617 C C . PRO A 1 214 ? -21.344 18.516 1.781 1 95.69 214 PRO A C 1
ATOM 1619 O O . PRO A 1 214 ? -20.625 18.391 2.773 1 95.69 214 PRO A O 1
ATOM 1622 N N . ARG A 1 215 ? -22.547 19.047 1.899 1 95.31 215 ARG A N 1
ATOM 1623 C CA . ARG A 1 215 ? -23.094 19.484 3.184 1 95.31 215 ARG A CA 1
ATOM 1624 C C . ARG A 1 215 ? -23.062 18.344 4.199 1 95.31 215 ARG A C 1
ATOM 1626 O O . ARG A 1 215 ? -22.906 18.578 5.398 1 95.31 215 ARG A O 1
ATOM 1633 N N . TRP A 1 216 ? -23.172 17.125 3.775 1 95.44 216 TRP A N 1
ATOM 1634 C CA . TRP A 1 216 ? -23.281 15.953 4.641 1 95.44 216 TRP A CA 1
ATOM 1635 C C . TRP A 1 216 ? -21.969 15.719 5.398 1 95.44 216 TRP A C 1
ATOM 1637 O O . TRP A 1 216 ? -21.938 14.945 6.359 1 95.44 216 TRP A O 1
ATOM 1647 N N . LEU A 1 217 ? -20.922 16.391 4.945 1 94.25 217 LEU A N 1
ATOM 1648 C CA . LEU A 1 217 ? -19.641 16.25 5.645 1 94.25 217 LEU A CA 1
ATOM 1649 C C . LEU A 1 217 ? -19.391 17.453 6.551 1 94.25 217 LEU A C 1
ATOM 1651 O O . LEU A 1 217 ? -18.422 17.453 7.32 1 94.25 217 LEU A O 1
ATOM 1655 N N . MET A 1 218 ? -20.188 18.5 6.488 1 91.31 218 MET A N 1
ATOM 1656 C CA . MET A 1 218 ? -19.906 19.766 7.148 1 91.31 218 MET A CA 1
ATOM 1657 C C . MET A 1 218 ? -20.953 20.078 8.203 1 91.31 218 MET A C 1
ATOM 1659 O O . MET A 1 218 ? -20.672 20.766 9.195 1 91.31 218 MET A O 1
ATOM 1663 N N . GLU A 1 219 ? -22.141 19.578 7.926 1 93.81 219 GLU A N 1
ATOM 1664 C CA . GLU A 1 219 ? -23.281 19.906 8.781 1 93.81 219 GLU A CA 1
ATOM 1665 C C . GLU A 1 219 ? -23.953 18.641 9.312 1 93.81 219 GLU A C 1
ATOM 1667 O O . GLU A 1 219 ? -24.094 17.656 8.594 1 93.81 219 GLU A O 1
ATOM 1672 N N . HIS A 1 220 ? -24.406 18.766 10.531 1 94.56 220 HIS A N 1
ATOM 1673 C CA . HIS A 1 220 ? -25.125 17.656 11.117 1 94.56 220 HIS A CA 1
ATOM 1674 C C . HIS A 1 220 ? -26.516 17.516 10.5 1 94.56 220 HIS A C 1
ATOM 1676 O O . HIS A 1 220 ? -27.156 18.516 10.18 1 94.56 220 HIS A O 1
ATOM 1682 N N . PRO A 1 221 ? -27.094 16.328 10.414 1 95.75 221 PRO A N 1
ATOM 1683 C CA . PRO A 1 221 ? -26.422 15.055 10.641 1 95.75 221 PRO A CA 1
ATOM 1684 C C . PRO A 1 221 ? -25.359 14.75 9.578 1 95.75 221 PRO A C 1
ATOM 1686 O O . PRO A 1 221 ? -25.547 15.078 8.406 1 95.75 221 PRO A O 1
ATOM 1689 N N . LEU A 1 222 ? -24.328 14.07 10.039 1 94.38 222 LEU A N 1
ATOM 1690 C CA . LEU A 1 222 ? -23.172 13.906 9.18 1 94.38 222 LEU A CA 1
ATOM 1691 C C . LEU A 1 222 ? -23.219 12.578 8.43 1 94.38 222 LEU A C 1
ATOM 1693 O O . LEU A 1 222 ? -23.703 11.578 8.977 1 94.38 222 LEU A O 1
ATOM 1697 N N . GLY A 1 223 ? -22.781 12.641 7.246 1 96.25 223 GLY A N 1
ATOM 1698 C CA . GLY A 1 223 ? -22.469 11.438 6.496 1 96.25 223 GLY A CA 1
ATOM 1699 C C . GLY A 1 223 ? -21 11.023 6.617 1 96.25 223 GLY A C 1
ATOM 1700 O O . GLY A 1 223 ? -20.422 11.102 7.699 1 96.25 223 GLY A O 1
ATOM 1701 N N . ALA A 1 224 ? -20.484 10.492 5.461 1 96.94 224 ALA A N 1
ATOM 1702 C CA . ALA A 1 224 ? -19.109 10 5.516 1 96.94 224 ALA A CA 1
ATOM 1703 C C . ALA A 1 224 ? -18.484 9.977 4.125 1 96.94 224 ALA A C 1
ATOM 1705 O O . ALA A 1 224 ? -19.188 9.961 3.117 1 96.94 224 ALA A O 1
ATOM 1706 N N . LEU A 1 225 ? -17.203 10.07 4.133 1 97.31 225 LEU A N 1
ATOM 1707 C CA . LEU A 1 225 ? -16.438 9.781 2.93 1 97.31 225 LEU A CA 1
ATOM 1708 C C . LEU A 1 225 ? -16.422 8.281 2.645 1 97.31 225 LEU A C 1
ATOM 1710 O O . LEU A 1 225 ? -16.672 7.473 3.537 1 97.31 225 LEU A O 1
ATOM 1714 N N . LEU A 1 226 ? -16.125 7.93 1.411 1 97.62 226 LEU A N 1
ATOM 1715 C CA . LEU A 1 226 ? -15.984 6.531 1.026 1 97.62 226 LEU A CA 1
ATOM 1716 C C . LEU A 1 226 ? -14.523 6.195 0.732 1 97.62 226 LEU A C 1
ATOM 1718 O O . LEU A 1 226 ? -13.75 7.062 0.32 1 97.62 226 LEU A O 1
ATOM 1722 N N . PRO A 1 227 ? -14.148 4.914 0.968 1 97.88 227 PRO A N 1
ATOM 1723 C CA . PRO A 1 227 ? -12.797 4.508 0.573 1 97.88 227 PRO A CA 1
ATOM 1724 C C . PRO A 1 227 ? -12.633 4.398 -0.941 1 97.88 227 PRO A C 1
ATOM 1726 O O . PRO A 1 227 ? -13.586 4.062 -1.647 1 97.88 227 PRO A O 1
ATOM 1729 N N . PHE A 1 228 ? -11.414 4.68 -1.39 1 97.81 228 PHE A N 1
ATOM 1730 C CA . PHE A 1 228 ? -11.164 4.484 -2.812 1 97.81 228 PHE A CA 1
ATOM 1731 C C . PHE A 1 228 ? -11.133 3 -3.16 1 97.81 228 PHE A C 1
ATOM 1733 O O . PHE A 1 228 ? -10.727 2.176 -2.338 1 97.81 228 PHE A O 1
ATOM 1740 N N . GLY A 1 229 ? -11.594 2.641 -4.348 1 97.06 229 GLY A N 1
ATOM 1741 C CA . GLY A 1 229 ? -11.43 1.273 -4.812 1 97.06 229 GLY A CA 1
ATOM 1742 C C . GLY A 1 229 ? -12.188 0.263 -3.975 1 97.06 229 GLY A C 1
ATOM 1743 O O . GLY A 1 229 ? -11.75 -0.879 -3.82 1 97.06 229 GLY A O 1
ATOM 1744 N N . GLU A 1 230 ? -13.227 0.656 -3.285 1 95.88 230 GLU A N 1
ATOM 1745 C CA . GLU A 1 230 ? -14.133 -0.24 -2.566 1 95.88 230 GLU A CA 1
ATOM 1746 C C . GLU A 1 230 ? -13.383 -1.024 -1.49 1 95.88 230 GLU A C 1
ATOM 1748 O O . GLU A 1 230 ? -12.68 -0.439 -0.664 1 95.88 230 GLU A O 1
ATOM 1753 N N . HIS A 1 231 ? -13.516 -2.35 -1.508 1 97.31 231 HIS A N 1
ATOM 1754 C CA . HIS A 1 231 ? -12.969 -3.174 -0.436 1 97.31 231 HIS A CA 1
ATOM 1755 C C . HIS A 1 231 ? -11.445 -3.105 -0.411 1 97.31 231 HIS A C 1
ATOM 1757 O O . HIS A 1 231 ? -10.828 -3.26 0.646 1 97.31 231 HIS A O 1
ATOM 1763 N N . LYS A 1 232 ? -10.836 -2.848 -1.567 1 98.06 232 LYS A N 1
ATOM 1764 C CA . LYS A 1 232 ? -9.383 -2.812 -1.625 1 98.06 232 LYS A CA 1
ATOM 1765 C C . LYS A 1 232 ? -8.828 -1.581 -0.909 1 98.06 232 LYS A C 1
ATOM 1767 O O . LYS A 1 232 ? -7.957 -1.696 -0.047 1 98.06 232 LYS A O 1
ATOM 1772 N N . GLY A 1 233 ? -9.422 -0.43 -1.171 1 98.44 233 GLY A N 1
ATOM 1773 C CA . GLY A 1 233 ? -9.023 0.785 -0.479 1 98.44 233 GLY A CA 1
ATOM 1774 C C . GLY A 1 233 ? -9.406 0.79 0.988 1 98.44 233 GLY A C 1
ATOM 1775 O O . GLY A 1 233 ? -8.664 1.299 1.828 1 98.44 233 GLY A O 1
ATOM 1776 N N . SER A 1 234 ? -10.609 0.225 1.27 1 98.44 234 SER A N 1
ATOM 1777 C CA . SER A 1 234 ? -11.039 0.089 2.656 1 98.44 234 SER A CA 1
ATOM 1778 C C . SER A 1 234 ? -10.055 -0.752 3.463 1 98.44 234 SER A C 1
ATOM 1780 O O . SER A 1 234 ? -9.703 -0.395 4.586 1 98.44 234 SER A O 1
ATOM 1782 N N . GLY A 1 235 ? -9.617 -1.849 2.865 1 98.75 235 GLY A N 1
ATOM 1783 C CA . GLY A 1 235 ? -8.625 -2.686 3.516 1 98.75 235 GLY A CA 1
ATOM 1784 C C . GLY A 1 235 ? -7.305 -1.975 3.752 1 98.75 235 GLY A C 1
ATOM 1785 O O . GLY A 1 235 ? -6.695 -2.121 4.816 1 98.75 235 GLY A O 1
ATOM 1786 N N . LEU A 1 236 ? -6.867 -1.212 2.732 1 98.81 236 LEU A N 1
ATOM 1787 C CA . LEU A 1 236 ? -5.617 -0.471 2.875 1 98.81 236 LEU A CA 1
ATOM 1788 C C . LEU A 1 236 ? -5.734 0.585 3.969 1 98.81 236 LEU A C 1
ATOM 1790 O O . LEU A 1 236 ? -4.773 0.83 4.703 1 98.81 236 LEU A O 1
ATOM 1794 N N . SER A 1 237 ? -6.941 1.212 4.113 1 98.56 237 SER A N 1
ATOM 1795 C CA . SER A 1 237 ? -7.188 2.166 5.188 1 98.56 237 SER A CA 1
ATOM 1796 C C . SER A 1 237 ? -7.004 1.519 6.555 1 98.56 237 SER A C 1
ATOM 1798 O O . SER A 1 237 ? -6.375 2.098 7.445 1 98.56 237 SER A O 1
ATOM 1800 N N . LEU A 1 238 ? -7.543 0.351 6.688 1 98.62 238 LEU A N 1
ATOM 1801 C CA . LEU A 1 238 ? -7.391 -0.396 7.93 1 98.62 238 LEU A CA 1
ATOM 1802 C C . LEU A 1 238 ? -5.926 -0.706 8.203 1 98.62 238 LEU A C 1
ATOM 1804 O O . LEU A 1 238 ? -5.449 -0.541 9.328 1 98.62 238 LEU A O 1
ATOM 1808 N N . VAL A 1 239 ? -5.203 -1.121 7.18 1 98.81 239 VAL A N 1
ATOM 1809 C CA . VAL A 1 239 ? -3.787 -1.44 7.32 1 98.81 239 VAL A CA 1
ATOM 1810 C C . VAL A 1 239 ? -3.02 -0.199 7.77 1 98.81 239 VAL A C 1
ATOM 1812 O O . VAL A 1 239 ? -2.127 -0.287 8.617 1 98.81 239 VAL A O 1
ATOM 1815 N N . CYS A 1 240 ? -3.363 0.956 7.27 1 98.69 240 CYS A N 1
ATOM 1816 C CA . CYS A 1 240 ? -2.713 2.197 7.672 1 98.69 240 CYS A CA 1
ATOM 1817 C C . CYS A 1 240 ? -2.967 2.494 9.148 1 98.69 240 CYS A C 1
ATOM 1819 O O . CYS A 1 240 ? -2.078 2.975 9.852 1 98.69 240 CYS A O 1
ATOM 1821 N N . SER A 1 241 ? -4.137 2.209 9.641 1 98.06 241 SER A N 1
ATOM 1822 C CA . SER A 1 241 ? -4.441 2.389 11.055 1 98.06 241 SER A CA 1
ATOM 1823 C C . SER A 1 241 ? -3.646 1.417 11.922 1 98.06 241 SER A C 1
ATOM 1825 O O . SER A 1 241 ? -3.111 1.8 12.961 1 98.06 241 SER A O 1
ATOM 1827 N N . LEU A 1 242 ? -3.574 0.234 11.445 1 98.56 242 LEU A N 1
ATOM 1828 C CA . LEU A 1 242 ? -2.885 -0.797 12.211 1 98.56 242 LEU A CA 1
ATOM 1829 C C . LEU A 1 242 ? -1.385 -0.53 12.258 1 98.56 242 LEU A C 1
ATOM 1831 O O . LEU A 1 242 ? -0.784 -0.524 13.336 1 98.56 242 LEU A O 1
ATOM 1835 N N . LEU A 1 243 ? -0.79 -0.251 11.094 1 98.69 243 LEU A N 1
ATOM 1836 C CA . LEU A 1 243 ? 0.647 -0.014 11.016 1 98.69 243 LEU A CA 1
ATOM 1837 C C . LEU A 1 243 ? 0.999 1.37 11.555 1 98.69 243 LEU A C 1
ATOM 1839 O O . LEU A 1 243 ? 1.96 1.522 12.312 1 98.69 243 LEU A O 1
ATOM 1843 N N . GLY A 1 244 ? 0.228 2.373 11.188 1 98.12 244 GLY A N 1
ATOM 1844 C CA . GLY A 1 244 ? 0.555 3.756 11.492 1 98.12 244 GLY A CA 1
ATOM 1845 C C . GLY A 1 244 ? 0.233 4.148 12.922 1 98.12 244 GLY A C 1
ATOM 1846 O O . GLY A 1 244 ? 0.859 5.051 13.484 1 98.12 244 GLY A O 1
ATOM 1847 N N . ALA A 1 245 ? -0.734 3.453 13.523 1 97.69 245 ALA A N 1
ATOM 1848 C CA . ALA A 1 245 ? -1.145 3.859 14.867 1 97.69 245 ALA A CA 1
ATOM 1849 C C . ALA A 1 245 ? -0.946 2.727 15.867 1 97.69 245 ALA A C 1
ATOM 1851 O O . ALA A 1 245 ? -0.057 2.793 16.719 1 97.69 245 ALA A O 1
ATOM 1852 N N . ALA A 1 246 ? -1.58 1.615 15.688 1 97.25 246 ALA A N 1
ATOM 1853 C CA . ALA A 1 246 ? -1.545 0.541 16.672 1 97.25 246 ALA A CA 1
ATOM 1854 C C . ALA A 1 246 ? -0.116 0.064 16.922 1 97.25 246 ALA A C 1
ATOM 1856 O O . ALA A 1 246 ? 0.319 -0.059 18.062 1 97.25 246 ALA A O 1
ATOM 1857 N N . LEU A 1 247 ? 0.646 -0.152 15.875 1 97.88 247 LEU A N 1
ATOM 1858 C CA . LEU A 1 247 ? 1.984 -0.717 16 1 97.88 247 LEU A CA 1
ATOM 1859 C C . LEU A 1 247 ? 2.979 0.342 16.469 1 97.88 247 LEU A C 1
ATOM 1861 O O . LEU A 1 247 ? 4.059 0.011 16.969 1 97.88 247 LEU A O 1
ATOM 1865 N N . THR A 1 248 ? 2.686 1.618 16.234 1 97.75 248 THR A N 1
ATOM 1866 C CA . THR A 1 248 ? 3.607 2.684 16.609 1 97.75 248 THR A CA 1
ATOM 1867 C C . THR A 1 248 ? 3.4 3.088 18.062 1 97.75 248 THR A C 1
ATOM 1869 O O . THR A 1 248 ? 4.238 3.783 18.656 1 97.75 248 THR A O 1
ATOM 1872 N N . GLY A 1 249 ? 2.301 2.674 18.656 1 95.88 249 GLY A N 1
ATOM 1873 C CA . GLY A 1 249 ? 1.946 3.123 19.984 1 95.88 249 GLY A CA 1
ATOM 1874 C C . GLY A 1 249 ? 1.087 4.375 19.984 1 95.88 249 GLY A C 1
ATOM 1875 O O . GLY A 1 249 ? 0.808 4.941 21.047 1 95.88 249 GLY A O 1
ATOM 1876 N N . GLY A 1 250 ? 0.705 4.809 18.812 1 96.12 250 GLY A N 1
ATOM 1877 C CA . GLY A 1 250 ? -0.207 5.934 18.703 1 96.12 250 GLY A CA 1
ATOM 1878 C C . GLY A 1 250 ? -1.654 5.562 18.953 1 96.12 250 GLY A C 1
ATOM 1879 O O . GLY A 1 250 ? -1.98 4.379 19.094 1 96.12 250 GLY A O 1
ATOM 1880 N N . LYS A 1 251 ? -2.463 6.559 19 1 94.44 251 LYS A N 1
ATOM 1881 C CA . LYS A 1 251 ? -3.891 6.344 19.234 1 94.44 251 LYS A CA 1
ATOM 1882 C C . LYS A 1 251 ? -4.609 6.016 17.922 1 94.44 251 LYS A C 1
ATOM 1884 O O . LYS A 1 251 ? -4.301 6.594 16.875 1 94.44 251 LYS A O 1
ATOM 1889 N N . THR A 1 252 ? -5.48 5.047 18 1 95.06 252 THR A N 1
ATOM 1890 C CA . THR A 1 252 ? -6.281 4.691 16.828 1 95.06 252 THR A CA 1
ATOM 1891 C C . THR A 1 252 ? -7.602 5.457 16.828 1 95.06 252 THR A C 1
ATOM 1893 O O . THR A 1 252 ? -7.941 6.117 17.812 1 95.06 252 THR A O 1
ATOM 1896 N N . GLU A 1 253 ? -8.328 5.34 15.781 1 94.81 253 GLU A N 1
ATOM 1897 C CA . GLU A 1 253 ? -9.578 6.062 15.578 1 94.81 253 GLU A CA 1
ATOM 1898 C C . GLU A 1 253 ? -10.633 5.645 16.594 1 94.81 253 GLU A C 1
ATOM 1900 O O . GLU A 1 253 ? -11.531 6.418 16.922 1 94.81 253 GLU A O 1
ATOM 1905 N N . ARG A 1 254 ? -10.484 4.48 17.141 1 94.62 254 ARG A N 1
ATOM 1906 C CA . ARG A 1 254 ? -11.555 3.891 17.938 1 94.62 254 ARG A CA 1
ATOM 1907 C C . ARG A 1 254 ? -11.828 4.719 19.188 1 94.62 254 ARG A C 1
ATOM 1909 O O . ARG A 1 254 ? -12.961 4.758 19.672 1 94.62 254 ARG A O 1
ATOM 1916 N N . THR A 1 255 ? -10.852 5.469 19.656 1 92.5 255 THR A N 1
ATOM 1917 C CA . THR A 1 255 ? -11.008 6.18 20.906 1 92.5 255 THR A CA 1
ATOM 1918 C C . THR A 1 255 ? -11.094 7.688 20.672 1 92.5 255 THR A C 1
ATOM 1920 O O . THR A 1 255 ? -11.094 8.469 21.625 1 92.5 255 THR A O 1
ATOM 1923 N N . ALA A 1 256 ? -11.102 8.062 19.406 1 91.19 256 ALA A N 1
ATOM 1924 C CA . ALA A 1 256 ? -11.078 9.484 19.094 1 91.19 256 ALA A CA 1
ATOM 1925 C C . ALA A 1 256 ? -12.43 10.133 19.391 1 91.19 256 ALA A C 1
ATOM 1927 O O . ALA A 1 256 ? -13.477 9.586 19.047 1 91.19 256 ALA A O 1
ATOM 1928 N N . LYS A 1 257 ? -12.477 11.25 20.047 1 82.94 257 LYS A N 1
ATOM 1929 C CA . LYS A 1 257 ? -13.703 11.961 20.406 1 82.94 257 LYS A CA 1
ATOM 1930 C C . LYS A 1 257 ? -13.945 13.133 19.453 1 82.94 257 LYS A C 1
ATOM 1932 O O . LYS A 1 257 ? -15.07 13.625 19.328 1 82.94 257 LYS A O 1
ATOM 1937 N N . GLY A 1 258 ? -12.906 13.469 18.734 1 78.5 258 GLY A N 1
ATOM 1938 C CA . GLY A 1 258 ? -13.039 14.555 17.781 1 78.5 258 GLY A CA 1
ATOM 1939 C C . GLY A 1 258 ? -13.195 15.914 18.422 1 78.5 258 GLY A C 1
ATOM 1940 O O . GLY A 1 258 ? -13.93 16.766 17.922 1 78.5 258 GLY A O 1
ATOM 1941 N N . GLU A 1 259 ? -12.617 16.094 19.5 1 81.69 259 GLU A N 1
ATOM 1942 C CA . GLU A 1 259 ? -12.711 17.375 20.203 1 81.69 259 GLU A CA 1
ATOM 1943 C C . GLU A 1 259 ? -11.445 18.203 20.031 1 81.69 259 GLU A C 1
ATOM 1945 O O . GLU A 1 259 ? -10.359 17.656 19.844 1 81.69 259 GLU A O 1
ATOM 1950 N N . GLY A 1 260 ? -11.727 19.469 19.859 1 84.62 260 GLY A N 1
ATOM 1951 C CA . GLY A 1 260 ? -10.602 20.391 19.828 1 84.62 260 GLY A CA 1
ATOM 1952 C C . GLY A 1 260 ? -10.07 20.609 18.422 1 84.62 260 GLY A C 1
ATOM 1953 O O . GLY A 1 260 ? -10.703 20.219 17.438 1 84.62 260 GLY A O 1
ATOM 1954 N N . LYS A 1 261 ? -8.961 21.406 18.375 1 88.94 261 LYS A N 1
ATOM 1955 C CA . LYS A 1 261 ? -8.367 21.812 17.109 1 88.94 261 LYS A CA 1
ATOM 1956 C C . LYS A 1 261 ? -7.137 20.969 16.781 1 88.94 261 LYS A C 1
ATOM 1958 O O . LYS A 1 261 ? -6.539 21.125 15.711 1 88.94 261 LYS A O 1
ATOM 1963 N N . GLN A 1 262 ? -6.828 20.031 17.609 1 91.81 262 GLN A N 1
ATOM 1964 C CA . GLN A 1 262 ? -5.648 19.203 17.406 1 91.81 262 GLN A CA 1
ATOM 1965 C C . GLN A 1 262 ? -5.859 18.219 16.266 1 91.81 262 GLN A C 1
ATOM 1967 O O . GLN A 1 262 ? -6.977 17.75 16.047 1 91.81 262 GLN A O 1
ATOM 1972 N N . ILE A 1 263 ? -4.867 18.016 15.547 1 93.25 263 ILE A N 1
ATOM 1973 C CA . ILE A 1 263 ? -4.754 16.953 14.547 1 93.25 263 ILE A CA 1
ATOM 1974 C C . ILE A 1 263 ? -3.59 16.031 14.898 1 93.25 263 ILE A C 1
ATOM 1976 O O . ILE A 1 263 ? -2.428 16.375 14.656 1 93.25 263 ILE A O 1
ATOM 1980 N N . ILE A 1 264 ? -3.908 14.922 15.445 1 96.06 264 ILE A N 1
ATOM 1981 C CA . ILE A 1 264 ? -2.844 14.031 15.914 1 96.06 264 ILE A CA 1
ATOM 1982 C C . ILE A 1 264 ? -2.648 12.891 14.914 1 96.06 264 ILE A C 1
ATOM 1984 O O . ILE A 1 264 ? -3.611 12.219 14.539 1 96.06 264 ILE A O 1
ATOM 1988 N N . ASN A 1 265 ? -1.44 12.797 14.477 1 97.38 265 ASN A N 1
ATOM 1989 C CA . ASN A 1 265 ? -1.059 11.75 13.531 1 97.38 265 ASN A CA 1
ATOM 1990 C C . ASN A 1 265 ? -0.039 10.789 14.148 1 97.38 265 ASN A C 1
ATOM 1992 O O . ASN A 1 265 ? 0.67 11.148 15.086 1 97.38 265 ASN A O 1
ATOM 1996 N N . SER A 1 266 ? -0 9.609 13.664 1 98.56 266 SER A N 1
ATOM 1997 C CA . SER A 1 266 ? 1.073 8.633 13.812 1 98.56 266 SER A CA 1
ATOM 1998 C C . SER A 1 266 ? 1.445 8.016 12.469 1 98.56 266 SER A C 1
ATOM 2000 O O . SER A 1 266 ? 0.648 8.039 11.523 1 98.56 266 SER A O 1
ATOM 2002 N N . MET A 1 267 ? 2.688 7.508 12.398 1 98.81 267 MET A N 1
ATOM 2003 C CA . MET A 1 267 ? 3.172 7.055 11.102 1 98.81 267 MET A CA 1
ATOM 2004 C C . MET A 1 267 ? 4.246 5.984 11.258 1 98.81 267 MET A C 1
ATOM 2006 O O . MET A 1 267 ? 5.117 6.102 12.125 1 98.81 267 MET A O 1
ATOM 2010 N N . LEU A 1 268 ? 4.129 4.922 10.555 1 98.94 268 LEU A N 1
ATOM 2011 C CA . LEU A 1 268 ? 5.199 3.943 10.391 1 98.94 268 LEU A CA 1
ATOM 2012 C C . LEU A 1 268 ? 5.895 4.125 9.047 1 98.94 268 LEU A C 1
ATOM 2014 O O . LEU A 1 268 ? 5.238 4.137 8 1 98.94 268 LEU A O 1
ATOM 2018 N N . SER A 1 269 ? 7.195 4.328 9.07 1 98.94 269 SER A N 1
ATOM 2019 C CA . SER A 1 269 ? 7.996 4.512 7.863 1 98.94 269 SER A CA 1
ATOM 2020 C C . SER A 1 269 ? 9.008 3.383 7.691 1 98.94 269 SER A C 1
ATOM 2022 O O . SER A 1 269 ? 9.648 2.967 8.656 1 98.94 269 SER A O 1
ATOM 2024 N N . ILE A 1 270 ? 9.062 2.859 6.52 1 98.94 270 ILE A N 1
ATOM 2025 C CA . ILE A 1 270 ? 10.055 1.853 6.141 1 98.94 270 ILE A CA 1
ATOM 2026 C C . ILE A 1 270 ? 11.023 2.441 5.121 1 98.94 270 ILE A C 1
ATOM 2028 O O . ILE A 1 270 ? 10.609 2.986 4.098 1 98.94 270 ILE A O 1
ATOM 2032 N N . LEU A 1 271 ? 12.289 2.406 5.426 1 98.94 271 LEU A N 1
ATOM 2033 C CA . LEU A 1 271 ? 13.359 2.916 4.574 1 98.94 271 LEU A CA 1
ATOM 2034 C C . LEU A 1 271 ? 14.258 1.782 4.094 1 98.94 271 LEU A C 1
ATOM 2036 O O . LEU A 1 271 ? 14.695 0.952 4.895 1 98.94 271 LEU A O 1
ATOM 2040 N N . ILE A 1 272 ? 14.516 1.722 2.811 1 98.88 272 ILE A N 1
ATOM 2041 C CA . ILE A 1 272 ? 15.281 0.628 2.225 1 98.88 272 ILE A CA 1
ATOM 2042 C C . ILE A 1 272 ? 16.359 1.19 1.295 1 98.88 272 ILE A C 1
ATOM 2044 O O . ILE A 1 272 ? 16.062 2.029 0.44 1 98.88 272 ILE A O 1
ATOM 2048 N N . ASP A 1 273 ? 17.562 0.79 1.486 1 98.56 273 ASP A N 1
ATOM 2049 C CA . ASP A 1 273 ? 18.641 1.09 0.544 1 98.56 273 ASP A CA 1
ATOM 2050 C C . ASP A 1 273 ? 18.594 0.147 -0.657 1 98.56 273 ASP A C 1
ATOM 2052 O O . ASP A 1 273 ? 18.953 -1.028 -0.542 1 98.56 273 ASP A O 1
ATOM 2056 N N . PRO A 1 274 ? 18.188 0.634 -1.81 1 97.81 274 PRO A N 1
ATOM 2057 C CA . PRO A 1 274 ? 18.031 -0.267 -2.955 1 97.81 274 PRO A CA 1
ATOM 2058 C C . PRO A 1 274 ? 19.359 -0.882 -3.393 1 97.81 274 PRO A C 1
ATOM 2060 O O . PRO A 1 274 ? 19.375 -1.896 -4.098 1 97.81 274 PRO A O 1
ATOM 2063 N N . GLN A 1 275 ? 20.469 -0.326 -2.957 1 96.94 275 GLN A N 1
ATOM 2064 C CA . GLN A 1 275 ? 21.797 -0.836 -3.314 1 96.94 275 GLN A CA 1
ATOM 2065 C C . GLN A 1 275 ? 22.094 -2.141 -2.582 1 96.94 275 GLN A C 1
ATOM 2067 O O . GLN A 1 275 ? 23.047 -2.846 -2.924 1 96.94 275 GLN A O 1
ATOM 2072 N N . LYS A 1 276 ? 21.266 -2.426 -1.601 1 97.31 276 LYS A N 1
ATOM 2073 C CA . LYS A 1 276 ? 21.484 -3.631 -0.804 1 97.31 276 LYS A CA 1
ATOM 2074 C C . LYS A 1 276 ? 20.469 -4.707 -1.146 1 97.31 276 LYS A C 1
ATOM 2076 O O . LYS A 1 276 ? 20.219 -5.621 -0.354 1 97.31 276 LYS A O 1
ATOM 2081 N N . LEU A 1 277 ? 19.828 -4.629 -2.312 1 96.88 277 LEU A N 1
ATOM 2082 C CA . LEU A 1 277 ? 18.844 -5.602 -2.781 1 96.88 277 LEU A CA 1
ATOM 2083 C C . LEU A 1 277 ? 19.359 -6.328 -4.02 1 96.88 277 LEU A C 1
ATOM 2085 O O . LEU A 1 277 ? 20.406 -5.977 -4.566 1 96.88 277 LEU A O 1
ATOM 2089 N N . GLY A 1 278 ? 18.609 -7.328 -4.434 1 93.19 278 GLY A N 1
ATOM 2090 C CA . GLY A 1 278 ? 19.016 -8.188 -5.535 1 93.19 278 GLY A CA 1
ATOM 2091 C C . GLY A 1 278 ? 19.188 -7.438 -6.844 1 93.19 278 GLY A C 1
ATOM 2092 O O . GLY A 1 278 ? 19.984 -7.836 -7.695 1 93.19 278 GLY A O 1
ATOM 2093 N N . GLY A 1 279 ? 18.5 -6.344 -6.973 1 93.19 279 GLY A N 1
ATOM 2094 C CA . GLY A 1 279 ? 18.547 -5.566 -8.203 1 93.19 279 GLY A CA 1
ATOM 2095 C C . GLY A 1 279 ? 19.609 -4.488 -8.18 1 93.19 279 GLY A C 1
ATOM 2096 O O . GLY A 1 279 ? 19.625 -3.592 -9.023 1 93.19 279 GLY A O 1
ATOM 2097 N N . ALA A 1 280 ? 20.562 -4.523 -7.258 1 93.81 280 ALA A N 1
ATOM 2098 C CA . ALA A 1 280 ? 21.531 -3.455 -7.016 1 93.81 280 ALA A CA 1
ATOM 2099 C C . ALA A 1 280 ? 22.328 -3.137 -8.273 1 93.81 280 ALA A C 1
ATOM 2101 O O . ALA A 1 280 ? 22.656 -1.977 -8.539 1 93.81 280 ALA A O 1
ATOM 2102 N N . ALA A 1 281 ? 22.531 -4.078 -9.07 1 93.69 281 ALA A N 1
ATOM 2103 C CA . ALA A 1 281 ? 23.391 -3.893 -10.25 1 93.69 281 ALA A CA 1
ATOM 2104 C C . ALA A 1 281 ? 22.609 -3.211 -11.375 1 93.69 281 ALA A C 1
ATOM 2106 O O . ALA A 1 281 ? 23.203 -2.539 -12.227 1 93.69 281 ALA A O 1
ATOM 2107 N N . THR A 1 282 ? 21.297 -3.285 -11.312 1 94.5 282 THR A N 1
ATOM 2108 C CA . THR A 1 282 ? 20.578 -2.918 -12.523 1 94.5 282 THR A CA 1
ATOM 2109 C C . THR A 1 282 ? 19.484 -1.902 -12.219 1 94.5 282 THR A C 1
ATOM 2111 O O . THR A 1 282 ? 18.953 -1.254 -13.133 1 94.5 282 THR A O 1
ATOM 2114 N N . TYR A 1 283 ? 19.109 -1.677 -11.031 1 95.5 283 TYR A N 1
ATOM 2115 C CA . TYR A 1 283 ? 17.875 -0.951 -10.758 1 95.5 283 TYR A CA 1
ATOM 2116 C C . TYR A 1 283 ? 17.969 0.496 -11.227 1 95.5 283 TYR A C 1
ATOM 2118 O O . TYR A 1 283 ? 16.984 1.084 -11.664 1 95.5 283 TYR A O 1
ATOM 2126 N N . GLN A 1 284 ? 19.156 1.069 -11.188 1 96.19 284 GLN A N 1
ATOM 2127 C CA . GLN A 1 284 ? 19.359 2.469 -11.555 1 96.19 284 GLN A CA 1
ATOM 2128 C C . GLN A 1 284 ? 19.078 2.691 -13.039 1 96.19 284 GLN A C 1
ATOM 2130 O O . GLN A 1 284 ? 18.672 3.783 -13.438 1 96.19 284 GLN A O 1
ATOM 2135 N N . GLN A 1 285 ? 19.234 1.674 -13.82 1 96.44 285 GLN A N 1
ATOM 2136 C CA . GLN A 1 285 ? 18.922 1.759 -15.242 1 96.44 285 GLN A CA 1
ATOM 2137 C C . GLN A 1 285 ? 17.5 1.295 -15.531 1 96.44 285 GLN A C 1
ATOM 2139 O O . GLN A 1 285 ? 16.828 1.841 -16.406 1 96.44 285 GLN A O 1
ATOM 2144 N N . GLU A 1 286 ? 17.094 0.339 -14.797 1 97.12 286 GLU A N 1
ATOM 2145 C CA . GLU A 1 286 ? 15.812 -0.289 -15.078 1 97.12 286 GLU A CA 1
ATOM 2146 C C . GLU A 1 286 ? 14.656 0.622 -14.68 1 97.12 286 GLU A C 1
ATOM 2148 O O . GLU A 1 286 ? 13.633 0.673 -15.367 1 97.12 286 GLU A O 1
ATOM 2153 N N . ILE A 1 287 ? 14.828 1.354 -13.555 1 97.94 287 ILE A N 1
ATOM 2154 C CA . ILE A 1 287 ? 13.719 2.172 -13.07 1 97.94 287 ILE A CA 1
ATOM 2155 C C . ILE A 1 287 ? 13.414 3.277 -14.078 1 97.94 287 ILE A C 1
ATOM 2157 O O . ILE A 1 287 ? 12.289 3.391 -14.562 1 97.94 287 ILE A O 1
ATOM 2161 N N . PRO A 1 288 ? 14.445 4.051 -14.539 1 97.62 288 PRO A N 1
ATOM 2162 C CA . PRO A 1 288 ? 14.133 5.062 -15.547 1 97.62 288 PRO A CA 1
ATOM 2163 C C . PRO A 1 288 ? 13.578 4.457 -16.844 1 97.62 288 PRO A C 1
ATOM 2165 O O . PRO A 1 288 ? 12.68 5.027 -17.453 1 97.62 288 PRO A O 1
ATOM 2168 N N . ALA A 1 289 ? 14.062 3.342 -17.234 1 97.56 289 ALA A N 1
ATOM 2169 C CA . ALA A 1 289 ? 13.609 2.697 -18.469 1 97.56 289 ALA A CA 1
ATOM 2170 C C . ALA A 1 289 ? 12.141 2.275 -18.359 1 97.56 289 ALA A C 1
ATOM 2172 O O . ALA A 1 289 ? 11.367 2.463 -19.297 1 97.56 289 ALA A O 1
ATOM 2173 N N . LEU A 1 290 ? 11.805 1.707 -17.25 1 97.62 290 LEU A N 1
ATOM 2174 C CA . LEU A 1 290 ? 10.422 1.283 -17.016 1 97.62 290 LEU A CA 1
ATOM 2175 C C . LEU A 1 290 ? 9.484 2.482 -17 1 97.62 290 LEU A C 1
ATOM 2177 O O . LEU A 1 290 ? 8.398 2.438 -17.594 1 97.62 290 LEU A O 1
ATOM 2181 N N . LEU A 1 291 ? 9.867 3.543 -16.266 1 97.88 291 LEU A N 1
ATOM 2182 C CA . LEU A 1 291 ? 9.039 4.738 -16.172 1 97.88 291 LEU A CA 1
ATOM 2183 C C . LEU A 1 291 ? 8.797 5.348 -17.547 1 97.88 291 LEU A C 1
ATOM 2185 O O . LEU A 1 291 ? 7.664 5.715 -17.875 1 97.88 291 LEU A O 1
ATOM 2189 N N . GLU A 1 292 ? 9.812 5.418 -18.328 1 96.69 292 GLU A N 1
ATOM 2190 C CA . GLU A 1 292 ? 9.672 5.949 -19.688 1 96.69 292 GLU A CA 1
ATOM 2191 C C . GLU A 1 292 ? 8.75 5.074 -20.531 1 96.69 292 GLU A C 1
ATOM 2193 O O . GLU A 1 292 ? 7.91 5.586 -21.266 1 96.69 292 GLU A O 1
ATOM 2198 N N . TRP A 1 293 ? 8.945 3.809 -20.406 1 97.19 293 TRP A N 1
ATOM 2199 C CA . TRP A 1 293 ? 8.109 2.863 -21.141 1 97.19 293 TRP A CA 1
ATOM 2200 C C . TRP A 1 293 ? 6.645 3.012 -20.734 1 97.19 293 TRP A C 1
ATOM 2202 O O . TRP A 1 293 ? 5.758 2.982 -21.594 1 97.19 293 TRP A O 1
ATOM 2212 N N . VAL A 1 294 ? 6.332 3.178 -19.484 1 97.69 294 VAL A N 1
ATOM 2213 C CA . VAL A 1 294 ? 4.961 3.371 -19.016 1 97.69 294 VAL A CA 1
ATOM 2214 C C . VAL A 1 294 ? 4.395 4.668 -19.594 1 97.69 294 VAL A C 1
ATOM 2216 O O . VAL A 1 294 ? 3.24 4.711 -20.016 1 97.69 294 VAL A O 1
ATOM 2219 N N . ARG A 1 295 ? 5.207 5.711 -19.625 1 96.75 295 ARG A N 1
ATOM 2220 C CA . ARG A 1 295 ? 4.773 6.992 -20.172 1 96.75 295 ARG A CA 1
ATOM 2221 C C . ARG A 1 295 ? 4.344 6.844 -21.625 1 96.75 295 ARG A C 1
ATOM 2223 O O . ARG A 1 295 ? 3.451 7.559 -22.094 1 96.75 295 ARG A O 1
ATOM 2230 N N . GLN A 1 296 ? 4.875 5.902 -22.266 1 95.75 296 GLN A N 1
ATOM 2231 C CA . GLN A 1 296 ? 4.613 5.688 -23.688 1 95.75 296 GLN A CA 1
ATOM 2232 C C . GLN A 1 296 ? 3.295 4.945 -23.891 1 95.75 296 GLN A C 1
ATOM 2234 O O . GLN A 1 296 ? 2.932 4.621 -25.031 1 95.75 296 GLN A O 1
ATOM 2239 N N . SER A 1 297 ? 2.637 4.66 -22.828 1 95.81 297 SER A N 1
ATOM 2240 C CA . SER A 1 297 ? 1.282 4.129 -22.953 1 95.81 297 SER A CA 1
ATOM 2241 C C . SER A 1 297 ? 0.4 5.051 -23.781 1 95.81 297 SER A C 1
ATOM 2243 O O . SER A 1 297 ? -0.567 4.602 -24.391 1 95.81 297 SER A O 1
ATOM 2245 N N . ARG A 1 298 ? 0.716 6.336 -23.734 1 93 298 ARG A N 1
ATOM 2246 C CA . ARG A 1 298 ? 0.07 7.336 -24.578 1 93 298 ARG A CA 1
ATOM 2247 C C . ARG A 1 298 ? 1.053 7.918 -25.578 1 93 298 ARG A C 1
ATOM 2249 O O . ARG A 1 298 ? 2.23 8.109 -25.281 1 93 298 ARG A O 1
ATOM 2256 N N . ASP A 1 299 ? 0.522 8.305 -26.703 1 90.56 299 ASP A N 1
ATOM 2257 C CA . ASP A 1 299 ? 1.391 8.828 -27.75 1 90.56 299 ASP A CA 1
ATOM 2258 C C . ASP A 1 299 ? 1.598 10.328 -27.594 1 90.56 299 ASP A C 1
ATOM 2260 O O . ASP A 1 299 ? 2.549 10.891 -28.141 1 90.56 299 ASP A O 1
ATOM 2264 N N . ASP A 1 300 ? 0.778 11.016 -26.875 1 91.75 300 ASP A N 1
ATOM 2265 C CA . ASP A 1 300 ? 0.828 12.477 -26.812 1 91.75 300 ASP A CA 1
ATOM 2266 C C . ASP A 1 300 ? 1.718 12.953 -25.672 1 91.75 300 ASP A C 1
ATOM 2268 O O . ASP A 1 300 ? 1.716 14.133 -25.328 1 91.75 300 ASP A O 1
ATOM 2272 N N . ASP A 1 301 ? 2.467 12.055 -24.969 1 85.19 301 ASP A N 1
ATOM 2273 C CA . ASP A 1 301 ? 3.35 12.375 -23.844 1 85.19 301 ASP A CA 1
ATOM 2274 C C . ASP A 1 301 ? 2.564 12.969 -22.672 1 85.19 301 ASP A C 1
ATOM 2276 O O . ASP A 1 301 ? 3.121 13.695 -21.859 1 85.19 301 ASP A O 1
ATOM 2280 N N . GLY A 1 302 ? 1.321 12.664 -22.656 1 91.88 302 GLY A N 1
ATOM 2281 C CA . GLY A 1 302 ? 0.459 13.297 -21.672 1 91.88 302 GLY A CA 1
ATOM 2282 C C . GLY A 1 302 ? 0.207 12.43 -20.453 1 91.88 302 GLY A C 1
ATOM 2283 O O . GLY A 1 302 ? -0.457 12.859 -19.5 1 91.88 302 GLY A O 1
ATOM 2284 N N . LEU A 1 303 ? 0.761 11.227 -20.422 1 95.94 303 LEU A N 1
ATOM 2285 C CA . LEU A 1 303 ? 0.5 10.359 -19.281 1 95.94 303 LEU A CA 1
ATOM 2286 C C . LEU A 1 303 ? 1.309 10.805 -18.062 1 95.94 303 LEU A C 1
ATOM 2288 O O . LEU A 1 303 ? 2.529 10.961 -18.156 1 95.94 303 LEU A O 1
ATOM 2292 N N . LEU A 1 304 ? 0.65 11.016 -16.969 1 96.69 304 LEU A N 1
ATOM 2293 C CA . LEU A 1 304 ? 1.3 11.43 -15.734 1 96.69 304 LEU A CA 1
ATOM 2294 C C . LEU A 1 304 ? 1.566 10.234 -14.836 1 96.69 304 LEU A C 1
ATOM 2296 O O . LEU A 1 304 ? 0.712 9.352 -14.688 1 96.69 304 LEU A O 1
ATOM 2300 N N . LEU A 1 305 ? 2.74 10.203 -14.352 1 97.5 305 LEU A N 1
ATOM 2301 C CA . LEU A 1 305 ? 3.107 9.234 -13.328 1 97.5 305 LEU A CA 1
ATOM 2302 C C . LEU A 1 305 ? 2.984 9.844 -11.938 1 97.5 305 LEU A C 1
ATOM 2304 O O . LEU A 1 305 ? 2.877 11.062 -11.797 1 97.5 305 LEU A O 1
ATOM 2308 N N . PRO A 1 306 ? 2.973 8.977 -10.891 1 98.06 306 PRO A N 1
ATOM 2309 C CA . PRO A 1 306 ? 2.881 9.516 -9.531 1 98.06 306 PRO A CA 1
ATOM 2310 C C . PRO A 1 306 ? 3.943 10.578 -9.25 1 98.06 306 PRO A C 1
ATOM 2312 O O . PRO A 1 306 ? 5.137 10.328 -9.453 1 98.06 306 PRO A O 1
ATOM 2315 N N . GLY A 1 307 ? 3.529 11.719 -8.758 1 97.44 307 GLY A N 1
ATOM 2316 C CA . GLY A 1 307 ? 4.441 12.805 -8.438 1 97.44 307 GLY A CA 1
ATOM 2317 C C . GLY A 1 307 ? 4.559 13.828 -9.547 1 97.44 307 GLY A C 1
ATOM 2318 O O . GLY A 1 307 ? 5.012 14.953 -9.32 1 97.44 307 GLY A O 1
ATOM 2319 N N . ASP A 1 308 ? 4.109 13.508 -10.812 1 97.25 308 ASP A N 1
ATOM 2320 C CA . ASP A 1 308 ? 4.281 14.398 -11.961 1 97.25 308 ASP A CA 1
ATOM 2321 C C . ASP A 1 308 ? 3.412 15.641 -11.828 1 97.25 308 ASP A C 1
ATOM 2323 O O . ASP A 1 308 ? 3.869 16.75 -12.094 1 97.25 308 ASP A O 1
ATOM 2327 N N . LYS A 1 309 ? 2.152 15.453 -11.461 1 96.5 309 LYS A N 1
ATOM 2328 C CA . LYS A 1 309 ? 1.265 16.609 -11.312 1 96.5 309 LYS A CA 1
ATOM 2329 C C . LYS A 1 309 ? 1.798 17.578 -10.266 1 96.5 309 LYS A C 1
ATOM 2331 O O . LYS A 1 309 ? 1.728 18.797 -10.445 1 96.5 309 LYS A O 1
ATOM 2336 N N . GLU A 1 310 ? 2.27 17.031 -9.141 1 97.38 310 GLU A N 1
ATOM 2337 C CA . GLU A 1 310 ? 2.854 17.859 -8.086 1 97.38 310 GLU A CA 1
ATOM 2338 C C . GLU A 1 310 ? 4.051 18.656 -8.602 1 97.38 310 GLU A C 1
ATOM 2340 O O . GLU A 1 310 ? 4.195 19.828 -8.297 1 97.38 310 GLU A O 1
ATOM 2345 N N . LYS A 1 311 ? 4.93 18 -9.352 1 97.12 311 LYS A N 1
ATOM 2346 C CA . LYS A 1 311 ? 6.105 18.656 -9.922 1 97.12 311 LYS A CA 1
ATOM 2347 C C . LYS A 1 311 ? 5.707 19.766 -10.875 1 97.12 311 LYS A C 1
ATOM 2349 O O . LYS A 1 311 ? 6.297 20.859 -10.859 1 97.12 311 LYS A O 1
ATOM 2354 N N . GLN A 1 312 ? 4.73 19.5 -11.68 1 97 312 GLN A N 1
ATOM 2355 C CA . GLN A 1 312 ? 4.238 20.5 -12.617 1 97 312 GLN A CA 1
ATOM 2356 C C . GLN A 1 312 ? 3.639 21.688 -11.883 1 97 312 GLN A C 1
ATOM 2358 O O . GLN A 1 312 ? 3.918 22.844 -12.219 1 97 312 GLN A O 1
ATOM 2363 N N . THR A 1 313 ? 2.805 21.391 -10.906 1 97.44 313 THR A N 1
ATOM 2364 C CA . THR A 1 313 ? 2.172 22.438 -10.117 1 97.44 313 THR A CA 1
ATOM 2365 C C . THR A 1 313 ? 3.221 23.297 -9.406 1 97.44 313 THR A C 1
ATOM 2367 O O . THR A 1 313 ? 3.1 24.516 -9.344 1 97.44 313 THR A O 1
ATOM 2370 N N . TYR A 1 314 ? 4.227 22.641 -8.836 1 97.88 314 TYR A N 1
ATOM 2371 C CA . TYR A 1 314 ? 5.316 23.344 -8.172 1 97.88 314 TYR A CA 1
ATOM 2372 C C . TYR A 1 314 ? 5.965 24.359 -9.102 1 97.88 314 TYR A C 1
ATOM 2374 O O . TYR A 1 314 ? 6.129 25.531 -8.742 1 97.88 314 TYR A O 1
ATOM 2382 N N . ARG A 1 315 ? 6.301 23.938 -10.273 1 97.56 315 ARG A N 1
ATOM 2383 C CA . ARG A 1 315 ? 6.938 24.828 -11.242 1 97.56 315 ARG A CA 1
ATOM 2384 C C . ARG A 1 315 ? 6.027 26 -11.602 1 97.56 315 ARG A C 1
ATOM 2386 O O . ARG A 1 315 ? 6.48 27.141 -11.664 1 97.56 315 ARG A O 1
ATOM 2393 N N . GLN A 1 316 ? 4.816 25.719 -11.766 1 97.94 316 GLN A N 1
ATOM 2394 C CA . GLN A 1 316 ? 3.85 26.75 -12.133 1 97.94 316 GLN A CA 1
ATOM 2395 C C . GLN A 1 316 ? 3.676 27.75 -11 1 97.94 316 GLN A C 1
ATOM 2397 O O . GLN A 1 316 ? 3.672 28.969 -11.242 1 97.94 316 GLN A O 1
ATOM 2402 N N . ARG A 1 317 ? 3.578 27.266 -9.844 1 97.88 317 ARG A N 1
ATOM 2403 C CA . ARG A 1 317 ? 3.236 28.141 -8.727 1 97.88 317 ARG A CA 1
ATOM 2404 C C . ARG A 1 317 ? 4.461 28.906 -8.234 1 97.88 317 ARG A C 1
ATOM 2406 O O . ARG A 1 317 ? 4.332 29.984 -7.648 1 97.88 317 ARG A O 1
ATOM 2413 N N . VAL A 1 318 ? 5.633 28.344 -8.406 1 97.75 318 VAL A N 1
ATOM 2414 C CA . VAL A 1 318 ? 6.848 29.094 -8.109 1 97.75 318 VAL A CA 1
ATOM 2415 C C . VAL A 1 318 ? 6.895 30.359 -8.961 1 97.75 318 VAL A C 1
ATOM 2417 O O . VAL A 1 318 ? 7.281 31.422 -8.484 1 97.75 318 VAL A O 1
ATOM 2420 N N . ASP A 1 319 ? 6.457 30.203 -10.203 1 97.12 319 ASP A N 1
ATOM 2421 C CA . ASP A 1 319 ? 6.516 31.312 -11.164 1 97.12 319 ASP A CA 1
ATOM 2422 C C . ASP A 1 319 ? 5.293 32.219 -11.031 1 97.12 319 ASP A C 1
ATOM 2424 O O . ASP A 1 319 ? 5.406 33.438 -11.125 1 97.12 319 ASP A O 1
ATOM 2428 N N . ASN A 1 320 ? 4.137 31.609 -10.812 1 97.25 320 ASN A N 1
ATOM 2429 C CA . ASN A 1 320 ? 2.879 32.344 -10.938 1 97.25 320 ASN A CA 1
ATOM 2430 C C . ASN A 1 320 ? 2.281 32.688 -9.578 1 97.25 320 ASN A C 1
ATOM 2432 O O . ASN A 1 320 ? 1.328 33.438 -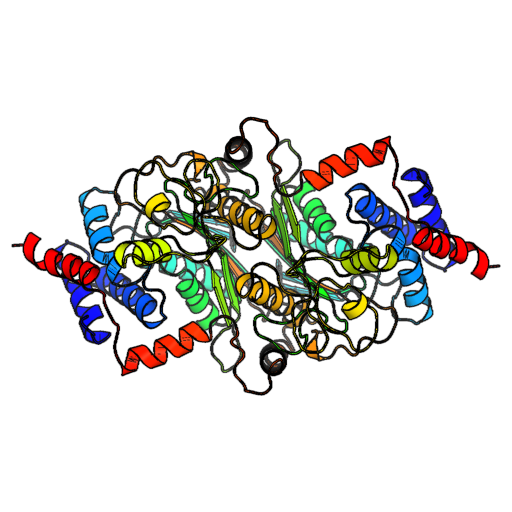9.477 1 97.25 320 ASN A O 1
ATOM 2436 N N . GLY A 1 321 ? 2.904 32.094 -8.594 1 97.56 321 GLY A N 1
ATOM 2437 C CA . GLY A 1 321 ? 2.412 32.344 -7.254 1 97.56 321 GLY A CA 1
ATOM 2438 C C . GLY A 1 321 ? 1.406 31.312 -6.777 1 97.56 321 GLY A C 1
ATOM 2439 O O . GLY A 1 321 ? 1.048 30.406 -7.52 1 97.56 321 GLY A O 1
ATOM 2440 N N . ILE A 1 322 ? 1.043 31.391 -5.523 1 96.69 322 ILE A N 1
ATOM 2441 C CA . ILE A 1 322 ? 0.089 30.5 -4.859 1 96.69 322 ILE A CA 1
ATOM 2442 C C . ILE A 1 322 ? -1.231 31.234 -4.645 1 96.69 322 ILE A C 1
ATOM 2444 O O . ILE A 1 322 ? -1.268 32.281 -4 1 96.69 322 ILE A O 1
ATOM 2448 N N . PHE A 1 323 ? -2.248 30.703 -5.207 1 92.44 323 PHE A N 1
ATOM 2449 C CA . PHE A 1 323 ? -3.592 31.234 -4.988 1 92.44 323 PHE A CA 1
ATOM 2450 C C . PHE A 1 323 ? -4.113 30.828 -3.615 1 92.44 323 PHE A C 1
ATOM 2452 O O . PHE A 1 323 ? -4.031 29.656 -3.229 1 92.44 323 PHE A O 1
ATOM 2459 N N . VAL A 1 324 ? -4.582 31.797 -2.799 1 89.06 324 VAL A N 1
ATOM 2460 C CA . VAL A 1 324 ? -5.25 31.562 -1.521 1 89.06 324 VAL A CA 1
ATOM 2461 C C . VAL A 1 324 ? -6.676 32.094 -1.573 1 89.06 324 VAL A C 1
ATOM 2463 O O . VAL A 1 324 ? -6.883 33.312 -1.818 1 89.06 324 VAL A O 1
ATOM 2466 N N . ASP A 1 325 ? -7.652 31.141 -1.352 1 82.06 325 ASP A N 1
ATOM 2467 C CA . ASP A 1 325 ? -9.047 31.578 -1.443 1 82.06 325 ASP A CA 1
ATOM 2468 C C . ASP A 1 325 ? -9.367 32.625 -0.379 1 82.06 325 ASP A C 1
ATOM 2470 O O . ASP A 1 325 ? -8.727 32.656 0.673 1 82.06 325 ASP A O 1
ATOM 2474 N N . ASP A 1 326 ? -10.469 33.406 -0.561 1 83.94 326 ASP A N 1
ATOM 2475 C CA . ASP A 1 326 ? -10.805 34.562 0.254 1 83.94 326 ASP A CA 1
ATOM 2476 C C . ASP A 1 326 ? -11.078 34.156 1.701 1 83.94 326 ASP A C 1
ATOM 2478 O O . ASP A 1 326 ? -10.688 34.875 2.631 1 83.94 326 ASP A O 1
ATOM 2482 N N . VAL A 1 327 ? -11.727 33.125 1.872 1 82.5 327 VAL A N 1
ATOM 2483 C CA . VAL A 1 327 ? -12.07 32.688 3.223 1 82.5 327 VAL A CA 1
ATOM 2484 C C . VAL A 1 327 ? -10.797 32.312 3.988 1 82.5 327 VAL A C 1
ATOM 2486 O O . VAL A 1 327 ? -10.602 32.75 5.121 1 82.5 327 VAL A O 1
ATOM 2489 N N . SER A 1 328 ? -9.914 31.547 3.342 1 84.44 328 SER A N 1
ATOM 2490 C CA . SER A 1 328 ? -8.648 31.172 3.957 1 84.44 328 SER A CA 1
ATOM 2491 C C . SER A 1 328 ? -7.781 32.375 4.246 1 84.44 328 SER A C 1
ATOM 2493 O O . SER A 1 328 ? -7.168 32.469 5.312 1 84.44 328 SER A O 1
ATOM 2495 N N . TRP A 1 329 ? -7.77 33.281 3.311 1 87.44 329 TRP A N 1
ATOM 2496 C CA . TRP A 1 329 ? -6.953 34.469 3.506 1 87.44 329 TRP A CA 1
ATOM 2497 C C . TRP A 1 329 ? -7.523 35.344 4.621 1 87.44 329 TRP A C 1
ATOM 2499 O O . TRP A 1 329 ? -6.77 35.938 5.391 1 87.44 329 TRP A O 1
ATOM 2509 N N . GLY A 1 330 ? -8.82 35.438 4.656 1 88.75 330 GLY A N 1
ATOM 2510 C CA . GLY A 1 330 ? -9.445 36.156 5.762 1 88.75 330 GLY A CA 1
ATOM 2511 C C . GLY A 1 330 ? -9.047 35.594 7.121 1 88.75 330 GLY A C 1
ATOM 2512 O O . GLY A 1 330 ? -8.75 36.375 8.039 1 88.75 330 GLY A O 1
ATOM 2513 N N . GLN A 1 331 ? -8.977 34.312 7.227 1 87.81 331 GLN A N 1
ATOM 2514 C CA . GLN A 1 331 ? -8.586 33.688 8.477 1 87.81 331 GLN A CA 1
ATOM 2515 C C . GLN A 1 331 ? -7.105 33.906 8.773 1 87.81 331 GLN A C 1
ATOM 2517 O O . GLN A 1 331 ? -6.727 34.156 9.922 1 87.81 331 GLN A O 1
ATOM 2522 N N . LEU A 1 332 ? -6.34 33.906 7.766 1 88.62 332 LEU A N 1
ATOM 2523 C CA . LEU A 1 332 ? -4.902 34.125 7.918 1 88.62 332 LEU A CA 1
ATOM 2524 C C . LEU A 1 332 ? -4.613 35.562 8.336 1 88.62 332 LEU A C 1
ATOM 2526 O O . LEU A 1 332 ? -3.766 35.781 9.195 1 88.62 332 LEU A O 1
ATOM 2530 N N . SER A 1 333 ? -5.336 36.438 7.703 1 86.31 333 SER A N 1
ATOM 2531 C CA . SER A 1 333 ? -5.105 37.844 7.957 1 86.31 333 SER A CA 1
ATOM 2532 C C . SER A 1 333 ? -5.621 38.25 9.336 1 86.31 333 SER A C 1
ATOM 2534 O O . SER A 1 333 ? -5.125 39.219 9.93 1 86.31 333 SER A O 1
ATOM 2536 N N . TYR A 1 334 ? -6.605 37.562 9.758 1 79.88 334 TYR A N 1
ATOM 2537 C CA . TYR A 1 334 ? -7.172 37.812 11.078 1 79.88 334 TYR A CA 1
ATOM 2538 C C . TYR A 1 334 ? -6.184 37.469 12.18 1 79.88 334 TYR A C 1
ATOM 2540 O O . TYR A 1 334 ? -6.219 38.031 13.266 1 79.88 334 TYR A O 1
ATOM 2548 N N . LEU A 1 335 ? -5.355 36.562 11.961 1 76.5 335 LEU A N 1
ATOM 2549 C CA . LEU A 1 335 ? -4.34 36.188 12.945 1 76.5 335 LEU A CA 1
ATOM 2550 C C . LEU A 1 335 ? -3.498 37.406 13.32 1 76.5 335 LEU A C 1
ATOM 2552 O O . LEU A 1 335 ? -2.945 37.469 14.422 1 76.5 335 LEU A O 1
ATOM 2556 N N . ASN A 1 336 ? -3.287 38.281 12.352 1 63.41 336 ASN A N 1
ATOM 2557 C CA . ASN A 1 336 ? -2.574 39.531 12.609 1 63.41 336 ASN A CA 1
ATOM 2558 C C . ASN A 1 336 ? -3.311 40.406 13.633 1 63.41 336 ASN A C 1
ATOM 2560 O O . ASN A 1 336 ? -2.682 41.125 14.422 1 63.41 336 ASN A O 1
ATOM 2564 N N . LYS A 1 337 ? -4.652 40.406 13.641 1 59.91 337 LYS A N 1
ATOM 2565 C CA . LYS A 1 337 ? -5.445 41.344 14.414 1 59.91 337 LYS A CA 1
ATOM 2566 C C . LYS A 1 337 ? -5.57 40.875 15.867 1 59.91 337 LYS A C 1
ATOM 2568 O O . LYS A 1 337 ? -5.828 41.688 16.75 1 59.91 337 LYS A O 1
ATOM 2573 N N . ASN A 1 338 ? -5.641 39.625 16.094 1 49.03 338 ASN A N 1
ATOM 2574 C CA . ASN A 1 338 ? -5.855 39.188 17.469 1 49.03 338 ASN A CA 1
ATOM 2575 C C . ASN A 1 338 ? -4.602 39.375 18.312 1 49.03 338 ASN A C 1
ATOM 2577 O O . ASN A 1 338 ? -4.605 39.062 19.516 1 49.03 338 ASN A O 1
ATOM 2581 N N . VAL A 1 339 ? -3.395 39.531 17.766 1 42.97 339 VAL A N 1
ATOM 2582 C CA . VAL A 1 339 ? -2.266 39.844 18.625 1 42.97 339 VAL A CA 1
ATOM 2583 C C . VAL A 1 339 ? -2.279 41.344 18.953 1 42.97 339 VAL A C 1
ATOM 2585 O O . VAL A 1 339 ? -1.396 41.844 19.656 1 42.97 339 VAL A O 1
ATOM 2588 N N . ALA A 1 340 ? -3.211 42.188 18.484 1 37.22 340 ALA A N 1
ATOM 2589 C CA . ALA A 1 340 ? -3.158 43.562 19.016 1 37.22 340 ALA A CA 1
ATOM 2590 C C . ALA A 1 340 ? -3.869 43.656 20.359 1 37.22 340 ALA A C 1
ATOM 2592 O O . ALA A 1 340 ? -4.887 43 20.578 1 37.22 340 ALA A O 1
ATOM 2593 N N . MET B 1 1 ? -21 -30.234 -12.703 1 65.19 1 MET B N 1
ATOM 2594 C CA . MET B 1 1 ? -19.906 -29.547 -12.016 1 65.19 1 MET B CA 1
ATOM 2595 C C . MET B 1 1 ? -19.406 -30.359 -10.828 1 65.19 1 MET B C 1
ATOM 2597 O O . MET B 1 1 ? -20.156 -30.562 -9.852 1 65.19 1 MET B O 1
ATOM 2601 N N . PRO B 1 2 ? -18.281 -31.031 -11.055 1 82 2 PRO B N 1
ATOM 2602 C CA . PRO B 1 2 ? -17.906 -31.953 -9.977 1 82 2 PRO B CA 1
ATOM 2603 C C . PRO B 1 2 ? -17.422 -31.25 -8.719 1 82 2 PRO B C 1
ATOM 2605 O O . PRO B 1 2 ? -16.922 -30.125 -8.805 1 82 2 PRO B O 1
ATOM 2608 N N . VAL B 1 3 ? -17.734 -31.781 -7.641 1 93.5 3 VAL B N 1
ATOM 2609 C CA . VAL B 1 3 ? -17.281 -31.359 -6.32 1 93.5 3 VAL B CA 1
ATOM 2610 C C . VAL B 1 3 ? -16.328 -32.406 -5.742 1 93.5 3 VAL B C 1
ATOM 2612 O O . VAL B 1 3 ? -16.625 -33.594 -5.746 1 93.5 3 VAL B O 1
ATOM 2615 N N . PHE B 1 4 ? -15.203 -31.906 -5.32 1 96.44 4 PHE B N 1
ATOM 2616 C CA . PHE B 1 4 ? -14.18 -32.812 -4.828 1 96.44 4 PHE B CA 1
ATOM 2617 C C . PHE B 1 4 ? -13.781 -32.469 -3.402 1 96.44 4 PHE B C 1
ATOM 2619 O O . PHE B 1 4 ? -13.812 -31.297 -3.014 1 96.44 4 PHE B O 1
ATOM 2626 N N . THR B 1 5 ? -13.406 -33.469 -2.652 1 97.31 5 THR B N 1
ATOM 2627 C CA . THR B 1 5 ? -12.797 -33.188 -1.356 1 97.31 5 THR B CA 1
ATOM 2628 C C . THR B 1 5 ? -11.383 -32.656 -1.528 1 97.31 5 THR B C 1
ATOM 2630 O O . THR B 1 5 ? -10.719 -32.938 -2.521 1 97.31 5 THR B O 1
ATOM 2633 N N . HIS B 1 6 ? -10.961 -31.875 -0.515 1 98.06 6 HIS B N 1
ATOM 2634 C CA . HIS B 1 6 ? -9.609 -31.328 -0.593 1 98.06 6 HIS B CA 1
ATOM 2635 C C . HIS B 1 6 ? -8.57 -32.438 -0.503 1 98.06 6 HIS B C 1
ATOM 2637 O O . HIS B 1 6 ? -7.504 -32.344 -1.119 1 98.06 6 HIS B O 1
ATOM 2643 N N . HIS B 1 7 ? -8.812 -33.562 0.151 1 97.94 7 HIS B N 1
ATOM 2644 C CA . HIS B 1 7 ? -7.898 -34.688 0.225 1 97.94 7 HIS B CA 1
ATOM 2645 C C . HIS B 1 7 ? -7.707 -35.312 -1.144 1 97.94 7 HIS B C 1
ATOM 2647 O O . HIS B 1 7 ? -6.578 -35.625 -1.545 1 97.94 7 HIS B O 1
ATOM 2653 N N . TYR B 1 8 ? -8.836 -35.531 -1.792 1 97.25 8 TYR B N 1
ATOM 2654 C CA . TYR B 1 8 ? -8.75 -36.125 -3.127 1 97.25 8 TYR B CA 1
ATOM 2655 C C . TYR B 1 8 ? -7.902 -35.25 -4.051 1 97.25 8 TYR B C 1
ATOM 2657 O O . TYR B 1 8 ? -7.035 -35.75 -4.766 1 97.25 8 TYR B O 1
ATOM 2665 N N . LEU B 1 9 ? -8.18 -33.969 -4.07 1 97.44 9 LEU B N 1
ATOM 2666 C CA . LEU B 1 9 ? -7.488 -33.062 -4.973 1 97.44 9 LEU B CA 1
ATOM 2667 C C . LEU B 1 9 ? -6 -33 -4.652 1 97.44 9 LEU B C 1
ATOM 2669 O O . LEU B 1 9 ? -5.168 -32.938 -5.559 1 97.44 9 LEU B O 1
ATOM 2673 N N . ARG B 1 10 ? -5.625 -33.031 -3.393 1 98.12 10 ARG B N 1
ATOM 2674 C CA . ARG B 1 10 ? -4.215 -33.031 -3.016 1 98.12 10 ARG B CA 1
ATOM 2675 C C . ARG B 1 10 ? -3.506 -34.25 -3.582 1 98.12 10 ARG B C 1
ATOM 2677 O O . ARG B 1 10 ? -2.43 -34.125 -4.172 1 98.12 10 ARG B O 1
ATOM 2684 N N . ASP B 1 11 ? -4.133 -35.375 -3.41 1 97.62 11 ASP B N 1
ATOM 2685 C CA . ASP B 1 11 ? -3.555 -36.625 -3.914 1 97.62 11 ASP B CA 1
ATOM 2686 C C . ASP B 1 11 ? -3.484 -36.625 -5.441 1 97.62 11 ASP B C 1
ATOM 2688 O O . ASP B 1 11 ? -2.469 -37 -6.02 1 97.62 11 ASP B O 1
ATOM 2692 N N . TYR B 1 12 ? -4.57 -36.219 -6.012 1 96.62 12 TYR B N 1
ATOM 2693 C CA . TYR B 1 12 ? -4.645 -36.188 -7.469 1 96.62 12 TYR B CA 1
ATOM 2694 C C . TYR B 1 12 ? -3.559 -35.312 -8.055 1 96.62 12 TYR B C 1
ATOM 2696 O O . TYR B 1 12 ? -2.854 -35.688 -8.984 1 96.62 12 TYR B O 1
ATOM 2704 N N . LEU B 1 13 ? -3.416 -34.094 -7.582 1 97.88 13 LEU B N 1
ATOM 2705 C CA . LEU B 1 13 ? -2.434 -33.156 -8.094 1 97.88 13 LEU B CA 1
ATOM 2706 C C . LEU B 1 13 ? -1.015 -33.656 -7.852 1 97.88 13 LEU B C 1
ATOM 2708 O O . LEU B 1 13 ? -0.151 -33.531 -8.719 1 97.88 13 LEU B O 1
ATOM 2712 N N . ARG B 1 14 ? -0.76 -34.188 -6.656 1 97.81 14 ARG B N 1
ATOM 2713 C CA . ARG B 1 14 ? 0.549 -34.75 -6.355 1 97.81 14 ARG B CA 1
ATOM 2714 C C . ARG B 1 14 ? 0.917 -35.812 -7.371 1 97.81 14 ARG B C 1
ATOM 2716 O O . ARG B 1 14 ? 2.035 -35.844 -7.891 1 97.81 14 ARG B O 1
ATOM 2723 N N . ASP B 1 15 ? -0.026 -36.688 -7.668 1 97.06 15 ASP B N 1
ATOM 2724 C CA . ASP B 1 15 ? 0.203 -37.781 -8.609 1 97.06 15 ASP B CA 1
ATOM 2725 C C . ASP B 1 15 ? 0.511 -37.25 -10.008 1 97.06 15 ASP B C 1
ATOM 2727 O O . ASP B 1 15 ? 1.43 -37.75 -10.672 1 97.06 15 ASP B O 1
ATOM 2731 N N . ARG B 1 16 ? -0.273 -36.312 -10.422 1 96.62 16 ARG B N 1
ATOM 2732 C CA . ARG B 1 16 ? -0.063 -35.75 -11.75 1 96.62 16 ARG B CA 1
ATOM 2733 C C . ARG B 1 16 ? 1.312 -35.094 -11.859 1 96.62 16 ARG B C 1
ATOM 2735 O O . ARG B 1 16 ? 1.988 -35.219 -12.883 1 96.62 16 ARG B O 1
ATOM 2742 N N . LEU B 1 17 ? 1.698 -34.406 -10.82 1 97.75 17 LEU B N 1
ATOM 2743 C CA . LEU B 1 17 ? 3.01 -33.75 -10.812 1 97.75 17 LEU B CA 1
ATOM 2744 C C . LEU B 1 17 ? 4.121 -34.812 -10.828 1 97.75 17 LEU B C 1
ATOM 2746 O O . LEU B 1 17 ? 5.086 -34.688 -11.586 1 97.75 17 LEU B O 1
ATOM 2750 N N . THR B 1 18 ? 3.959 -35.844 -10.023 1 97.25 18 THR B N 1
ATOM 2751 C CA . THR B 1 18 ? 4.965 -36.906 -9.953 1 97.25 18 THR B CA 1
ATOM 2752 C C . THR B 1 18 ? 5.062 -37.625 -11.289 1 97.25 18 THR B C 1
ATOM 2754 O O . THR B 1 18 ? 6.152 -38.031 -11.703 1 97.25 18 THR B O 1
ATOM 2757 N N . GLU B 1 19 ? 3.961 -37.812 -11.93 1 95.31 19 GLU B N 1
ATOM 2758 C CA . GLU B 1 19 ? 3.92 -38.438 -13.25 1 95.31 19 GLU B CA 1
ATOM 2759 C C . GLU B 1 19 ? 4.648 -37.594 -14.289 1 95.31 19 GLU B C 1
ATOM 2761 O O . GLU B 1 19 ? 5.039 -38.094 -15.344 1 95.31 19 GLU B O 1
ATOM 2766 N N . ASN B 1 20 ? 4.809 -36.344 -13.969 1 94.56 20 ASN B N 1
ATOM 2767 C CA . ASN B 1 20 ? 5.539 -35.438 -14.844 1 94.56 20 ASN B CA 1
ATOM 2768 C C . ASN B 1 20 ? 6.922 -35.125 -14.289 1 94.56 20 ASN B C 1
ATOM 2770 O O . ASN B 1 20 ? 7.398 -34 -14.43 1 94.56 20 ASN B O 1
ATOM 2774 N N . ASP B 1 21 ? 7.461 -36.031 -13.531 1 95 21 ASP B N 1
ATOM 2775 C CA . ASP B 1 21 ? 8.859 -36.094 -13.102 1 95 21 ASP B CA 1
ATOM 2776 C C . ASP B 1 21 ? 9.148 -35 -12.062 1 95 21 ASP B C 1
ATOM 2778 O O . ASP B 1 21 ? 10.25 -34.469 -12.016 1 95 21 ASP B O 1
ATOM 2782 N N . VAL B 1 22 ? 8.156 -34.594 -11.352 1 97.88 22 VAL B N 1
ATOM 2783 C CA . VAL B 1 22 ? 8.367 -33.719 -10.195 1 97.88 22 VAL B CA 1
ATOM 2784 C C . VAL B 1 22 ? 8.609 -34.562 -8.945 1 97.88 22 VAL B C 1
ATOM 2786 O O . VAL B 1 22 ? 7.883 -35.531 -8.695 1 97.88 22 VAL B O 1
ATOM 2789 N N . ASP B 1 23 ? 9.672 -34.188 -8.219 1 97.69 23 ASP B N 1
ATOM 2790 C CA . ASP B 1 23 ? 9.953 -34.906 -6.969 1 97.69 23 ASP B CA 1
ATOM 2791 C C . ASP B 1 23 ? 8.727 -34.938 -6.066 1 97.69 23 ASP B C 1
ATOM 2793 O O . ASP B 1 23 ? 8.008 -33.938 -5.945 1 97.69 23 ASP B O 1
ATOM 2797 N N . ALA B 1 24 ? 8.523 -36.031 -5.367 1 97.56 24 ALA B N 1
ATOM 2798 C CA . ALA B 1 24 ? 7.324 -36.25 -4.562 1 97.56 24 ALA B CA 1
ATOM 2799 C C . ALA B 1 24 ? 7.172 -35.188 -3.486 1 97.56 24 ALA B C 1
ATOM 2801 O O . ALA B 1 24 ? 6.059 -34.719 -3.207 1 97.56 24 ALA B O 1
ATOM 2802 N N . SER B 1 25 ? 8.258 -34.844 -2.863 1 97.88 25 SER B N 1
ATOM 2803 C CA . SER B 1 25 ? 8.211 -33.844 -1.807 1 97.88 25 SER B CA 1
ATOM 2804 C C . SER B 1 25 ? 7.773 -32.5 -2.355 1 97.88 25 SER B C 1
ATOM 2806 O O . SER B 1 25 ? 6.945 -31.812 -1.75 1 97.88 25 SER B O 1
ATOM 2808 N N . ILE B 1 26 ? 8.375 -32.094 -3.48 1 98.44 26 ILE B N 1
ATOM 2809 C CA . ILE B 1 26 ? 8.016 -30.844 -4.133 1 98.44 26 ILE B CA 1
ATOM 2810 C C . ILE B 1 26 ? 6.566 -30.906 -4.598 1 98.44 26 ILE B C 1
ATOM 2812 O O . ILE B 1 26 ? 5.805 -29.969 -4.391 1 98.44 26 ILE B O 1
ATOM 2816 N N . ALA B 1 27 ? 6.176 -32.031 -5.203 1 98.56 27 ALA B N 1
ATOM 2817 C CA . ALA B 1 27 ? 4.809 -32.219 -5.672 1 98.56 27 ALA B CA 1
ATOM 2818 C C . ALA B 1 27 ? 3.803 -32 -4.543 1 98.56 27 ALA B C 1
ATOM 2820 O O . ALA B 1 27 ? 2.742 -31.406 -4.75 1 98.56 27 ALA B O 1
ATOM 2821 N N . GLY B 1 28 ? 4.152 -32.562 -3.389 1 98.56 28 GLY B N 1
ATOM 2822 C CA . GLY B 1 28 ? 3.285 -32.375 -2.232 1 98.56 28 GLY B CA 1
ATOM 2823 C C . GLY B 1 28 ? 3.113 -30.922 -1.826 1 98.56 28 GLY B C 1
ATOM 2824 O O . GLY B 1 28 ? 2 -30.484 -1.53 1 98.56 28 GLY B O 1
ATOM 2825 N N . ILE B 1 29 ? 4.188 -30.172 -1.791 1 98.5 29 ILE B N 1
ATOM 2826 C CA . ILE B 1 29 ? 4.18 -28.75 -1.416 1 98.5 29 ILE B CA 1
ATOM 2827 C C . ILE B 1 29 ? 3.312 -27.969 -2.396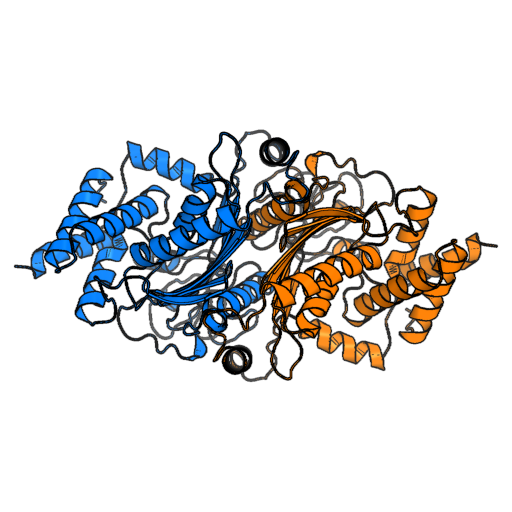 1 98.5 29 ILE B C 1
ATOM 2829 O O . ILE B 1 29 ? 2.461 -27.172 -1.983 1 98.5 29 ILE B O 1
ATOM 2833 N N . VAL B 1 30 ? 3.488 -28.188 -3.676 1 98.69 30 VAL B N 1
ATOM 2834 C CA . VAL B 1 30 ? 2.781 -27.469 -4.727 1 98.69 30 VAL B CA 1
ATOM 2835 C C . VAL B 1 30 ? 1.295 -27.828 -4.684 1 98.69 30 VAL B C 1
ATOM 2837 O O . VAL B 1 30 ? 0.439 -26.938 -4.711 1 98.69 30 VAL B O 1
ATOM 2840 N N . ALA B 1 31 ? 0.997 -29.125 -4.562 1 98.56 31 ALA B N 1
ATOM 2841 C CA . ALA B 1 31 ? -0.39 -29.578 -4.5 1 98.56 31 ALA B CA 1
ATOM 2842 C C . ALA B 1 31 ? -1.118 -28.953 -3.312 1 98.56 31 ALA B C 1
ATOM 2844 O O . ALA B 1 31 ? -2.25 -28.484 -3.445 1 98.56 31 ALA B O 1
ATOM 2845 N N . ASP B 1 32 ? -0.491 -29 -2.18 1 98.56 32 ASP B N 1
ATOM 2846 C CA . ASP B 1 32 ? -1.09 -28.438 -0.974 1 98.56 32 ASP B CA 1
ATOM 2847 C C . ASP B 1 32 ? -1.397 -26.953 -1.156 1 98.56 32 ASP B C 1
ATOM 2849 O O . ASP B 1 32 ? -2.477 -26.484 -0.783 1 98.56 32 ASP B O 1
ATOM 2853 N N . ASN B 1 33 ? -0.452 -26.219 -1.674 1 98.44 33 ASN B N 1
ATOM 2854 C CA . ASN B 1 33 ? -0.632 -24.797 -1.884 1 98.44 33 ASN B CA 1
ATOM 2855 C C . ASN B 1 33 ? -1.782 -24.5 -2.846 1 98.44 33 ASN B C 1
ATOM 2857 O O . ASN B 1 33 ? -2.605 -23.625 -2.59 1 98.44 33 ASN B O 1
ATOM 2861 N N . LEU B 1 34 ? -1.849 -25.203 -3.957 1 97.81 34 LEU B N 1
ATOM 2862 C CA . LEU B 1 34 ? -2.908 -25 -4.941 1 97.81 34 LEU B CA 1
ATOM 2863 C C . LEU B 1 34 ? -4.273 -25.312 -4.332 1 97.81 34 LEU B C 1
ATOM 2865 O O . LEU B 1 34 ? -5.227 -24.547 -4.531 1 97.81 34 LEU B O 1
ATOM 2869 N N . VAL B 1 35 ? -4.352 -26.375 -3.59 1 98.25 35 VAL B N 1
ATOM 2870 C CA . VAL B 1 35 ? -5.617 -26.766 -2.971 1 98.25 35 VAL B CA 1
ATOM 2871 C C . VAL B 1 35 ? -6.008 -25.719 -1.92 1 98.25 35 VAL B C 1
ATOM 2873 O O . VAL B 1 35 ? -7.18 -25.344 -1.812 1 98.25 35 VAL B O 1
ATOM 2876 N N . GLU B 1 36 ? -5.066 -25.281 -1.104 1 98.19 36 GLU B N 1
ATOM 2877 C CA . GLU B 1 36 ? -5.336 -24.234 -0.111 1 98.19 36 GLU B CA 1
ATOM 2878 C C . GLU B 1 36 ? -5.902 -22.984 -0.764 1 98.19 36 GLU B C 1
ATOM 2880 O O . GLU B 1 36 ? -6.812 -22.344 -0.222 1 98.19 36 GLU B O 1
ATOM 2885 N N . SER B 1 37 ? -5.324 -22.594 -1.902 1 96.94 37 SER B N 1
ATOM 2886 C CA . SER B 1 37 ? -5.832 -21.438 -2.641 1 96.94 37 SER B CA 1
ATOM 2887 C C . SER B 1 37 ? -7.285 -21.641 -3.051 1 96.94 37 SER B C 1
ATOM 2889 O O . SER B 1 37 ? -8.102 -20.719 -2.924 1 96.94 37 SER B O 1
ATOM 2891 N N . SER B 1 38 ? -7.633 -22.828 -3.514 1 96.19 38 SER B N 1
ATOM 2892 C CA . SER B 1 38 ? -9.008 -23.141 -3.889 1 96.19 38 SER B CA 1
ATOM 2893 C C . SER B 1 38 ? -9.922 -23.156 -2.668 1 96.19 38 SER B C 1
ATOM 2895 O O . SER B 1 38 ? -11.047 -22.672 -2.723 1 96.19 38 SER B O 1
ATOM 2897 N N . LEU B 1 39 ? -9.43 -23.734 -1.565 1 98 39 LEU B N 1
ATOM 2898 C CA . LEU B 1 39 ? -10.211 -23.781 -0.336 1 98 39 LEU B CA 1
ATOM 2899 C C . LEU B 1 39 ? -10.562 -22.375 0.142 1 98 39 LEU B C 1
ATOM 2901 O O . LEU B 1 39 ? -11.633 -22.156 0.709 1 98 39 LEU B O 1
ATOM 2905 N N . LYS B 1 40 ? -9.719 -21.438 -0.148 1 97.19 40 LYS B N 1
ATOM 2906 C CA . LYS B 1 40 ? -9.906 -20.078 0.337 1 97.19 40 LYS B CA 1
ATOM 2907 C C . LYS B 1 40 ? -10.609 -19.219 -0.706 1 97.19 40 LYS B C 1
ATOM 2909 O O . LYS B 1 40 ? -10.719 -18 -0.538 1 97.19 40 LYS B O 1
ATOM 2914 N N . GLY B 1 41 ? -10.977 -19.797 -1.766 1 93.12 41 GLY B N 1
ATOM 2915 C CA . GLY B 1 41 ? -11.812 -19.125 -2.752 1 93.12 41 GLY B CA 1
ATOM 2916 C C . GLY B 1 41 ? -11.016 -18.422 -3.836 1 93.12 41 GLY B C 1
ATOM 2917 O O . GLY B 1 41 ? -11.57 -17.672 -4.633 1 93.12 41 GLY B O 1
ATOM 2918 N N . HIS B 1 42 ? -9.711 -18.594 -3.852 1 92.62 42 HIS B N 1
ATOM 2919 C CA . HIS B 1 42 ? -8.867 -18.031 -4.906 1 92.62 42 HIS B CA 1
ATOM 2920 C C . HIS B 1 42 ? -8.602 -19.062 -5.996 1 92.62 42 HIS B C 1
ATOM 2922 O O . HIS B 1 42 ? -7.449 -19.438 -6.242 1 92.62 42 HIS B O 1
ATOM 2928 N N . ASP B 1 43 ? -9.562 -19.375 -6.746 1 88.94 43 ASP B N 1
ATOM 2929 C CA . ASP B 1 43 ? -9.516 -20.469 -7.699 1 88.94 43 ASP B CA 1
ATOM 2930 C C . ASP B 1 43 ? -8.594 -20.141 -8.875 1 88.94 43 ASP B C 1
ATOM 2932 O O . ASP B 1 43 ? -8.039 -21.047 -9.508 1 88.94 43 ASP B O 1
ATOM 2936 N N . SER B 1 44 ? -8.414 -18.844 -9.141 1 85.56 44 SER B N 1
ATOM 2937 C CA . SER B 1 44 ? -7.508 -18.438 -10.203 1 85.56 44 SER B CA 1
ATOM 2938 C C . SER B 1 44 ? -6.078 -18.875 -9.906 1 85.56 44 SER B C 1
ATOM 2940 O O . SER B 1 44 ? -5.246 -18.969 -10.812 1 85.56 44 SER B O 1
ATOM 2942 N N . HIS B 1 45 ? -5.812 -19.141 -8.68 1 91.81 45 HIS B N 1
ATOM 2943 C CA . HIS B 1 45 ? -4.5 -19.594 -8.234 1 91.81 45 HIS B CA 1
ATOM 2944 C C . HIS B 1 45 ? -4.578 -20.984 -7.613 1 91.81 45 HIS B C 1
ATOM 2946 O O . HIS B 1 45 ? -3.701 -21.375 -6.836 1 91.81 45 HIS B O 1
ATOM 2952 N N . GLY B 1 46 ? -5.652 -21.672 -7.953 1 93.75 46 GLY B N 1
ATOM 2953 C CA . GLY B 1 46 ? -5.93 -22.953 -7.309 1 93.75 46 GLY B CA 1
ATOM 2954 C C . GLY B 1 46 ? -5.617 -24.141 -8.188 1 93.75 46 GLY B C 1
ATOM 2955 O O . GLY B 1 46 ? -4.656 -24.125 -8.961 1 93.75 46 GLY B O 1
ATOM 2956 N N . VAL B 1 47 ? -6.41 -25.156 -8.07 1 94.56 47 VAL B N 1
ATOM 2957 C CA . VAL B 1 47 ? -6.133 -26.484 -8.609 1 94.56 47 VAL B CA 1
ATOM 2958 C C . VAL B 1 47 ? -6.152 -26.438 -10.141 1 94.56 47 VAL B C 1
ATOM 2960 O O . VAL B 1 47 ? -5.449 -27.203 -10.797 1 94.56 47 VAL B O 1
ATOM 2963 N N . SER B 1 48 ? -6.852 -25.469 -10.695 1 90.56 48 SER B N 1
ATOM 2964 C CA . SER B 1 48 ? -7.012 -25.406 -12.148 1 90.56 48 SER B CA 1
ATOM 2965 C C . SER B 1 48 ? -5.742 -24.906 -12.82 1 90.56 48 SER B C 1
ATOM 2967 O O . SER B 1 48 ? -5.637 -24.922 -14.047 1 90.56 48 SER B O 1
ATOM 2969 N N . MET B 1 49 ? -4.742 -24.562 -12.023 1 92.81 49 MET B N 1
ATOM 2970 C CA . MET B 1 49 ? -3.49 -24.047 -12.57 1 92.81 49 MET B CA 1
ATOM 2971 C C . MET B 1 49 ? -2.576 -25.188 -13.008 1 92.81 49 MET B C 1
ATOM 2973 O O . MET B 1 49 ? -1.632 -24.984 -13.766 1 92.81 49 MET B O 1
ATOM 2977 N N . LEU B 1 50 ? -2.836 -26.391 -12.602 1 95.62 50 LEU B N 1
ATOM 2978 C CA . LEU B 1 50 ? -1.884 -27.484 -12.742 1 95.62 50 LEU B CA 1
ATOM 2979 C C . LEU B 1 50 ? -1.598 -27.766 -14.211 1 95.62 50 LEU B C 1
ATOM 2981 O O . LEU B 1 50 ? -0.441 -27.953 -14.602 1 95.62 50 LEU B O 1
ATOM 2985 N N . PRO B 1 51 ? -2.617 -27.812 -15.148 1 94.38 51 PRO B N 1
ATOM 2986 C CA . PRO B 1 51 ? -2.293 -28.062 -16.562 1 94.38 51 PRO B CA 1
ATOM 2987 C C . PRO B 1 51 ? -1.306 -27.047 -17.125 1 94.38 51 PRO B C 1
ATOM 2989 O O . PRO B 1 51 ? -0.409 -27.406 -17.891 1 94.38 51 PRO B O 1
ATOM 2992 N N . ARG B 1 52 ? -1.416 -25.859 -16.719 1 92.44 52 ARG B N 1
ATOM 2993 C CA . ARG B 1 52 ? -0.503 -24.812 -17.188 1 92.44 52 ARG B CA 1
ATOM 2994 C C . ARG B 1 52 ? 0.904 -25.031 -16.641 1 92.44 52 ARG B C 1
ATOM 2996 O O . ARG B 1 52 ? 1.892 -24.797 -17.328 1 92.44 52 ARG B O 1
ATOM 3003 N N . TYR B 1 53 ? 0.975 -25.453 -15.367 1 96.62 53 TYR B N 1
ATOM 3004 C CA . TYR B 1 53 ? 2.277 -25.75 -14.789 1 96.62 53 TYR B CA 1
ATOM 3005 C C . TYR B 1 53 ? 2.961 -26.891 -15.555 1 96.62 53 TYR B C 1
ATOM 3007 O O . TYR B 1 53 ? 4.156 -26.812 -15.852 1 96.62 53 TYR B O 1
ATOM 3015 N N . ILE B 1 54 ? 2.201 -27.891 -15.891 1 96.31 54 ILE B N 1
ATOM 3016 C CA . ILE B 1 54 ? 2.742 -29.031 -16.609 1 96.31 54 ILE B CA 1
ATOM 3017 C C . ILE B 1 54 ? 3.213 -28.609 -18 1 96.31 54 ILE B C 1
ATOM 3019 O O . ILE B 1 54 ? 4.309 -28.969 -18.438 1 96.31 54 ILE B O 1
ATOM 3023 N N . ASP B 1 55 ? 2.412 -27.781 -18.656 1 95.12 55 ASP B N 1
ATOM 3024 C CA . ASP B 1 55 ? 2.814 -27.25 -19.953 1 95.12 55 ASP B CA 1
ATOM 3025 C C . ASP B 1 55 ? 4.094 -26.422 -19.844 1 95.12 55 ASP B C 1
ATOM 3027 O O . ASP B 1 55 ? 4.969 -26.5 -20.703 1 95.12 55 ASP B O 1
ATOM 3031 N N . ALA B 1 56 ? 4.199 -25.656 -18.812 1 96.19 56 ALA B N 1
ATOM 3032 C CA . ALA B 1 56 ? 5.371 -24.812 -18.578 1 96.19 56 ALA B CA 1
ATOM 3033 C C . ALA B 1 56 ? 6.613 -25.656 -18.344 1 96.19 56 ALA B C 1
ATOM 3035 O O . ALA B 1 56 ? 7.711 -25.312 -18.781 1 96.19 56 ALA B O 1
ATOM 3036 N N . ILE B 1 57 ? 6.449 -26.766 -17.594 1 97.12 57 ILE B N 1
ATOM 3037 C CA . ILE B 1 57 ? 7.559 -27.688 -17.391 1 97.12 57 ILE B CA 1
ATOM 3038 C C . ILE B 1 57 ? 8.023 -28.25 -18.734 1 97.12 57 ILE B C 1
ATOM 3040 O O . ILE B 1 57 ? 9.219 -28.234 -19.047 1 97.12 57 ILE B O 1
ATOM 3044 N N . ARG B 1 58 ? 7.07 -28.641 -19.547 1 95.12 58 ARG B N 1
ATOM 3045 C CA . ARG B 1 58 ? 7.363 -29.281 -20.812 1 95.12 58 ARG B CA 1
ATOM 3046 C C . ARG B 1 58 ? 8.062 -28.328 -21.781 1 95.12 58 ARG B C 1
ATOM 3048 O O . ARG B 1 58 ? 8.938 -28.734 -22.547 1 95.12 58 ARG B O 1
ATOM 3055 N N . GLU B 1 59 ? 7.73 -27.078 -21.672 1 95 59 GLU B N 1
ATOM 3056 C CA . GLU B 1 59 ? 8.297 -26.078 -22.578 1 95 59 GLU B CA 1
ATOM 3057 C C . GLU B 1 59 ? 9.57 -25.469 -22.016 1 95 59 GLU B C 1
ATOM 3059 O O . GLU B 1 59 ? 10.234 -24.672 -22.672 1 95 59 GLU B O 1
ATOM 3064 N N . GLY B 1 60 ? 9.859 -25.828 -20.781 1 95.38 60 GLY B N 1
ATOM 3065 C CA . GLY B 1 60 ? 11.102 -25.391 -20.172 1 95.38 60 GLY B CA 1
ATOM 3066 C C . GLY B 1 60 ? 10.961 -24.062 -19.438 1 95.38 60 GLY B C 1
ATOM 3067 O O . GLY B 1 60 ? 11.953 -23.484 -18.984 1 95.38 60 GLY B O 1
ATOM 3068 N N . GLY B 1 61 ? 9.758 -23.562 -19.297 1 95.81 61 GLY B N 1
ATOM 3069 C CA . GLY B 1 61 ? 9.508 -22.297 -18.641 1 95.81 61 GLY B CA 1
ATOM 3070 C C . GLY B 1 61 ? 9.383 -22.406 -17.125 1 95.81 61 GLY B C 1
ATOM 3071 O O . GLY B 1 61 ? 9.398 -21.391 -16.422 1 95.81 61 GLY B O 1
ATOM 3072 N N . LEU B 1 62 ? 9.211 -23.578 -16.641 1 98 62 LEU B N 1
ATOM 3073 C CA . LEU B 1 62 ? 9.156 -23.906 -15.219 1 98 62 LEU B CA 1
ATOM 3074 C C . LEU B 1 62 ? 10.172 -25 -14.875 1 98 62 LEU B C 1
ATOM 3076 O O . LEU B 1 62 ? 10.156 -26.078 -15.477 1 98 62 LEU B O 1
ATOM 3080 N N . SER B 1 63 ? 11.109 -24.656 -13.992 1 98.44 63 SER B N 1
ATOM 3081 C CA . SER B 1 63 ? 12.109 -25.609 -13.523 1 98.44 63 SER B CA 1
ATOM 3082 C C . SER B 1 63 ? 11.633 -26.328 -12.266 1 98.44 63 SER B C 1
ATOM 3084 O O . SER B 1 63 ? 11.844 -25.859 -11.148 1 98.44 63 SER B O 1
ATOM 3086 N N . PRO B 1 64 ? 11.102 -27.5 -12.398 1 98.06 64 PRO B N 1
ATOM 3087 C CA . PRO B 1 64 ? 10.336 -28.125 -11.312 1 98.06 64 PRO B CA 1
ATOM 3088 C C . PRO B 1 64 ? 11.211 -28.5 -10.117 1 98.06 64 PRO B C 1
ATOM 3090 O O . PRO B 1 64 ? 10.688 -28.734 -9.023 1 98.06 64 PRO B O 1
ATOM 3093 N N . HIS B 1 65 ? 12.547 -28.562 -10.242 1 98.06 65 HIS B N 1
ATOM 3094 C CA . HIS B 1 65 ? 13.398 -28.969 -9.133 1 98.06 65 HIS B CA 1
ATOM 3095 C C . HIS B 1 65 ? 14.25 -27.812 -8.625 1 98.06 65 HIS B C 1
ATOM 3097 O O . HIS B 1 65 ? 15.055 -27.984 -7.707 1 98.06 65 HIS B O 1
ATOM 3103 N N . ALA B 1 66 ? 14.086 -26.656 -9.188 1 98.31 66 ALA B N 1
ATOM 3104 C CA . ALA B 1 66 ? 14.852 -25.484 -8.789 1 98.31 66 ALA B CA 1
ATOM 3105 C C . ALA B 1 66 ? 14.547 -25.109 -7.34 1 98.31 66 ALA B C 1
ATOM 3107 O O . ALA B 1 66 ? 13.406 -25.219 -6.887 1 98.31 66 ALA B O 1
ATOM 3108 N N . GLN B 1 67 ? 15.555 -24.719 -6.637 1 98.44 67 GLN B N 1
ATOM 3109 C CA . GLN B 1 67 ? 15.477 -24.156 -5.293 1 98.44 67 GLN B CA 1
ATOM 3110 C C . GLN B 1 67 ? 15.797 -22.656 -5.301 1 98.44 67 GLN B C 1
ATOM 3112 O O . GLN B 1 67 ? 16.391 -22.156 -6.258 1 98.44 67 GLN B O 1
ATOM 3117 N N . ALA B 1 68 ? 15.312 -22 -4.281 1 98.69 68 ALA B N 1
ATOM 3118 C CA . ALA B 1 68 ? 15.703 -20.594 -4.16 1 98.69 68 ALA B CA 1
ATOM 3119 C C . ALA B 1 68 ? 17.219 -20.453 -3.98 1 98.69 68 ALA B C 1
ATOM 3121 O O . ALA B 1 68 ? 17.797 -21.094 -3.094 1 98.69 68 ALA B O 1
ATOM 3122 N N . GLU B 1 69 ? 17.812 -19.719 -4.82 1 98.75 69 GLU B N 1
ATOM 3123 C CA . GLU B 1 69 ? 19.25 -19.469 -4.711 1 98.75 69 GLU B CA 1
ATOM 3124 C C . GLU B 1 69 ? 19.516 -18.109 -4.066 1 98.75 69 GLU B C 1
ATOM 3126 O O . GLU B 1 69 ? 19.141 -17.062 -4.605 1 98.75 69 GLU B O 1
ATOM 3131 N N . LYS B 1 70 ? 20.188 -18.125 -2.932 1 98.5 70 LYS B N 1
ATOM 3132 C CA . LYS B 1 70 ? 20.531 -16.859 -2.279 1 98.5 70 LYS B CA 1
ATOM 3133 C C . LYS B 1 70 ? 21.609 -16.125 -3.061 1 98.5 70 LYS B C 1
ATOM 3135 O O . LYS B 1 70 ? 22.719 -16.625 -3.236 1 98.5 70 LYS B O 1
ATOM 3140 N N . THR B 1 71 ? 21.359 -14.898 -3.512 1 98 71 THR B N 1
ATOM 3141 C CA . THR B 1 71 ? 22.266 -14.156 -4.379 1 98 71 THR B CA 1
ATOM 3142 C C . THR B 1 71 ? 22.922 -13 -3.617 1 98 71 THR B C 1
ATOM 3144 O O . THR B 1 71 ? 23.953 -12.469 -4.039 1 98 71 THR B O 1
ATOM 3147 N N . LEU B 1 72 ? 22.328 -12.555 -2.576 1 96.94 72 LEU B N 1
ATOM 3148 C CA . LEU B 1 72 ? 22.828 -11.48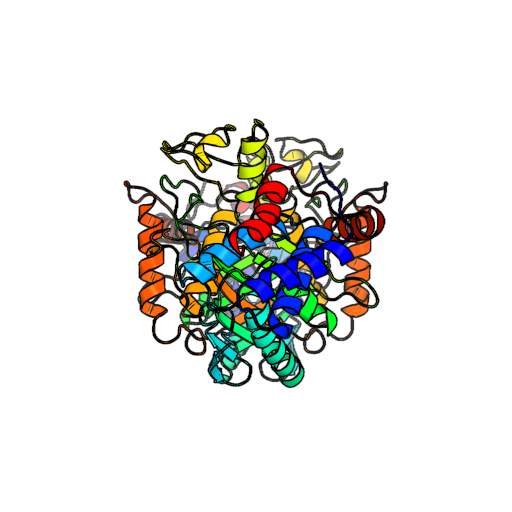4 -1.723 1 96.94 72 LEU B CA 1
ATOM 3149 C C . LEU B 1 72 ? 22.469 -11.734 -0.265 1 96.94 72 LEU B C 1
ATOM 3151 O O . LEU B 1 72 ? 21.359 -12.188 0.03 1 96.94 72 LEU B O 1
ATOM 3155 N N . ASP B 1 73 ? 23.344 -11.5 0.65 1 97.38 73 ASP B N 1
ATOM 3156 C CA . ASP B 1 73 ? 23.125 -11.586 2.092 1 97.38 73 ASP B CA 1
ATOM 3157 C C . ASP B 1 73 ? 23.766 -10.406 2.814 1 97.38 73 ASP B C 1
ATOM 3159 O O . ASP B 1 73 ? 24.984 -10.383 3.041 1 97.38 73 ASP B O 1
ATOM 3163 N N . PHE B 1 74 ? 22.953 -9.516 3.172 1 96.31 74 PHE B N 1
ATOM 3164 C CA . PHE B 1 74 ? 23.359 -8.32 3.906 1 96.31 74 PHE B CA 1
ATOM 3165 C C . PHE B 1 74 ? 22.578 -8.195 5.207 1 96.31 74 PHE B C 1
ATOM 3167 O O . PHE B 1 74 ? 21.797 -7.25 5.379 1 96.31 74 PHE B O 1
ATOM 3174 N N . GLY B 1 75 ? 22.812 -9.188 6.117 1 95.56 75 GLY B N 1
ATOM 3175 C CA . GLY B 1 75 ? 22.109 -9.203 7.391 1 95.56 75 GLY B CA 1
ATOM 3176 C C . GLY B 1 75 ? 20.609 -9.367 7.25 1 95.56 75 GLY B C 1
ATOM 3177 O O . GLY B 1 75 ? 20.125 -10.43 6.852 1 95.56 75 GLY B O 1
ATOM 3178 N N . PRO B 1 76 ? 19.922 -8.273 7.555 1 96.5 76 PRO B N 1
ATOM 3179 C CA . PRO B 1 76 ? 18.469 -8.383 7.465 1 96.5 76 PRO B CA 1
ATOM 3180 C C . PRO B 1 76 ? 17.938 -8.227 6.039 1 96.5 76 PRO B C 1
ATOM 3182 O O . PRO B 1 76 ? 16.75 -8.367 5.793 1 96.5 76 PRO B O 1
ATOM 3185 N N . LEU B 1 77 ? 18.828 -7.918 5.086 1 98.06 77 LEU B N 1
ATOM 3186 C CA . LEU B 1 77 ? 18.469 -7.883 3.672 1 98.06 77 LEU B CA 1
ATOM 3187 C C . LEU B 1 77 ? 19.031 -9.094 2.936 1 98.06 77 LEU B C 1
ATOM 3189 O O . LEU B 1 77 ? 20.25 -9.281 2.883 1 98.06 77 LEU B O 1
ATOM 3193 N N . ILE B 1 78 ? 18.109 -9.867 2.449 1 98.44 78 ILE B N 1
ATOM 3194 C CA . ILE B 1 78 ? 18.531 -11.062 1.732 1 98.44 78 ILE B CA 1
ATOM 3195 C C . ILE B 1 78 ? 17.812 -11.148 0.392 1 98.44 78 ILE B C 1
ATOM 3197 O O . ILE B 1 78 ? 16.656 -10.734 0.276 1 98.44 78 ILE B O 1
ATOM 3201 N N . SER B 1 79 ? 18.5 -11.594 -0.629 1 98.69 79 SER B N 1
ATOM 3202 C CA . SER B 1 79 ? 17.938 -11.695 -1.975 1 98.69 79 SER B CA 1
ATOM 3203 C C . SER B 1 79 ? 18.109 -13.094 -2.545 1 98.69 79 SER B C 1
ATOM 3205 O O . SER B 1 79 ? 19.125 -13.75 -2.297 1 98.69 79 SER B O 1
ATOM 3207 N N . PHE B 1 80 ? 17.109 -13.492 -3.277 1 98.88 80 PHE B N 1
ATOM 3208 C CA . PHE B 1 80 ? 17.109 -14.828 -3.873 1 98.88 80 PHE B CA 1
ATOM 3209 C C . PHE B 1 80 ? 16.766 -14.758 -5.352 1 98.88 80 PHE B C 1
ATOM 3211 O O . PHE B 1 80 ? 16.016 -13.867 -5.777 1 98.88 80 PHE B O 1
ATOM 3218 N N . ASP B 1 81 ? 17.281 -15.664 -6.121 1 98.75 81 ASP B N 1
ATOM 3219 C CA . ASP B 1 81 ? 16.797 -16.031 -7.445 1 98.75 81 ASP B CA 1
ATOM 3220 C C . ASP B 1 81 ? 15.969 -17.312 -7.398 1 98.75 81 ASP B C 1
ATOM 3222 O O . ASP B 1 81 ? 16.438 -18.328 -6.895 1 98.75 81 ASP B O 1
ATOM 3226 N N . GLY B 1 82 ? 14.766 -17.188 -7.836 1 98.69 82 GLY B N 1
ATOM 3227 C CA . GLY B 1 82 ? 13.883 -18.344 -7.785 1 98.69 82 GLY B CA 1
ATOM 3228 C C . GLY B 1 82 ? 14.164 -19.359 -8.867 1 98.69 82 GLY B C 1
ATOM 3229 O O . GLY B 1 82 ? 13.641 -20.469 -8.836 1 98.69 82 GLY B O 1
ATOM 3230 N N . GLN B 1 83 ? 14.914 -19 -9.883 1 98.44 83 GLN B N 1
ATOM 3231 C CA . GLN B 1 83 ? 15.367 -19.891 -10.938 1 98.44 83 GLN B CA 1
ATOM 3232 C C . GLN B 1 83 ? 14.195 -20.516 -11.688 1 98.44 83 GLN B C 1
ATOM 3234 O O . GLN B 1 83 ? 14.242 -21.688 -12.062 1 98.44 83 GLN B O 1
ATOM 3239 N N . GLN B 1 84 ? 13.141 -19.812 -11.742 1 98.12 84 GLN B N 1
ATOM 3240 C CA . GLN B 1 84 ? 11.906 -20.25 -12.391 1 98.12 84 GLN B CA 1
ATOM 3241 C C . GLN B 1 84 ? 11.391 -21.547 -11.766 1 98.12 84 GLN B C 1
ATOM 3243 O O . GLN B 1 84 ? 10.852 -22.391 -12.469 1 98.12 84 GLN B O 1
ATOM 3248 N N . GLY B 1 85 ? 11.75 -21.766 -10.523 1 98.69 85 GLY B N 1
ATOM 3249 C CA . GLY B 1 85 ? 11.148 -22.859 -9.781 1 98.69 85 GLY B CA 1
ATOM 3250 C C . GLY B 1 85 ? 9.711 -22.594 -9.391 1 98.69 85 GLY B C 1
ATOM 3251 O O . GLY B 1 85 ? 9.211 -21.469 -9.539 1 98.69 85 GLY B O 1
ATOM 3252 N N . PHE B 1 86 ? 9 -23.672 -8.914 1 98.75 86 PHE B N 1
ATOM 3253 C CA . PHE B 1 86 ? 7.656 -23.469 -8.391 1 98.75 86 PHE B CA 1
ATOM 3254 C C . PHE B 1 86 ? 7.641 -22.359 -7.352 1 98.75 86 PHE B C 1
ATOM 3256 O O . PHE B 1 86 ? 8.344 -22.422 -6.344 1 98.75 86 PHE B O 1
ATOM 3263 N N . GLY B 1 87 ? 6.812 -21.312 -7.625 1 98.62 87 GLY B N 1
ATOM 3264 C CA . GLY B 1 87 ? 6.699 -20.234 -6.652 1 98.62 87 GLY B CA 1
ATOM 3265 C C . GLY B 1 87 ? 6.344 -20.719 -5.262 1 98.62 87 GLY B C 1
ATOM 3266 O O . GLY B 1 87 ? 6.816 -20.172 -4.266 1 98.62 87 GLY B O 1
ATOM 3267 N N . GLN B 1 88 ? 5.574 -21.766 -5.18 1 98.38 88 GLN B N 1
ATOM 3268 C CA . GLN B 1 88 ? 5.137 -22.359 -3.912 1 98.38 88 GLN B CA 1
ATOM 3269 C C . GLN B 1 88 ? 6.324 -22.875 -3.109 1 98.38 88 GLN B C 1
ATOM 3271 O O . GLN B 1 88 ? 6.297 -22.875 -1.878 1 98.38 88 GLN B O 1
ATOM 3276 N N . LEU B 1 89 ? 7.32 -23.297 -3.789 1 98.62 89 LEU B N 1
ATOM 3277 C CA . LEU B 1 89 ? 8.508 -23.828 -3.117 1 98.62 89 LEU B CA 1
ATOM 3278 C C . LEU B 1 89 ? 9.5 -22.703 -2.828 1 98.62 89 LEU B C 1
ATOM 3280 O O . LEU B 1 89 ? 9.891 -22.5 -1.676 1 98.62 89 LEU B O 1
ATOM 3284 N N . VAL B 1 90 ? 9.891 -21.953 -3.83 1 98.88 90 VAL B N 1
ATOM 3285 C CA . VAL B 1 90 ? 11.016 -21.031 -3.693 1 98.88 90 VAL B CA 1
ATOM 3286 C C . VAL B 1 90 ? 10.617 -19.844 -2.818 1 98.88 90 VAL B C 1
ATOM 3288 O O . VAL B 1 90 ? 11.438 -19.312 -2.078 1 98.88 90 VAL B O 1
ATOM 3291 N N . ALA B 1 91 ? 9.352 -19.391 -2.875 1 98.81 91 ALA B N 1
ATOM 3292 C CA . ALA B 1 91 ? 8.891 -18.328 -1.986 1 98.81 91 ALA B CA 1
ATOM 3293 C C . ALA B 1 91 ? 8.859 -18.797 -0.536 1 98.81 91 ALA B C 1
ATOM 3295 O O . ALA B 1 91 ? 9.242 -18.062 0.375 1 98.81 91 ALA B O 1
ATOM 3296 N N . ARG B 1 92 ? 8.383 -20 -0.338 1 98.62 92 ARG B N 1
ATOM 3297 C CA . ARG B 1 92 ? 8.383 -20.578 1.005 1 98.62 92 ARG B CA 1
ATOM 3298 C C . ARG B 1 92 ? 9.797 -20.609 1.586 1 98.62 92 ARG B C 1
ATOM 3300 O O . ARG B 1 92 ? 10 -20.25 2.748 1 98.62 92 ARG B O 1
ATOM 3307 N N . GLN B 1 93 ? 10.75 -21.047 0.784 1 98.75 93 GLN B N 1
ATOM 3308 C CA . GLN B 1 93 ? 12.141 -21.109 1.202 1 98.75 93 GLN B CA 1
ATOM 3309 C C . GLN B 1 93 ? 12.695 -19.734 1.525 1 98.75 93 GLN B C 1
ATOM 3311 O O . GLN B 1 93 ? 13.289 -19.531 2.584 1 98.75 93 GLN B O 1
ATOM 3316 N N . ALA B 1 94 ? 12.484 -18.812 0.621 1 98.88 94 ALA B N 1
ATOM 3317 C CA . ALA B 1 94 ? 13 -17.453 0.793 1 98.88 94 ALA B CA 1
ATOM 3318 C C . ALA B 1 94 ? 12.414 -16.797 2.039 1 98.88 94 ALA B C 1
ATOM 3320 O O . ALA B 1 94 ? 13.141 -16.188 2.834 1 98.88 94 ALA B O 1
ATOM 3321 N N . LEU B 1 95 ? 11.141 -16.984 2.25 1 98.81 95 LEU B N 1
ATOM 3322 C CA . LEU B 1 95 ? 10.469 -16.344 3.375 1 98.81 95 LEU B CA 1
ATOM 3323 C C . LEU B 1 95 ? 10.867 -17 4.691 1 98.81 95 LEU B C 1
ATOM 3325 O O . LEU B 1 95 ? 10.945 -16.344 5.727 1 98.81 95 LEU B O 1
ATOM 3329 N N . ALA B 1 96 ? 11.086 -18.297 4.656 1 98.81 96 ALA B N 1
ATOM 3330 C CA . ALA B 1 96 ? 11.562 -18.969 5.871 1 98.81 96 ALA B CA 1
ATOM 3331 C C . ALA B 1 96 ? 12.859 -18.328 6.367 1 98.81 96 ALA B C 1
ATOM 3333 O O . ALA B 1 96 ? 13.023 -18.094 7.566 1 98.81 96 ALA B O 1
ATOM 3334 N N . GLU B 1 97 ? 13.727 -18.078 5.445 1 98.75 97 GLU B N 1
ATOM 3335 C CA . GLU B 1 97 ? 14.977 -17.438 5.832 1 98.75 97 GLU B CA 1
ATOM 3336 C C . GLU B 1 97 ? 14.734 -16 6.285 1 98.75 97 GLU B C 1
ATOM 3338 O O . GLU B 1 97 ? 15.352 -15.531 7.242 1 98.75 97 GLU B O 1
ATOM 3343 N N . GLY B 1 98 ? 13.883 -15.297 5.543 1 98.81 98 GLY B N 1
ATOM 3344 C CA . GLY B 1 98 ? 13.523 -13.945 5.957 1 98.81 98 GLY B CA 1
ATOM 3345 C C . GLY B 1 98 ? 12.93 -13.883 7.352 1 98.81 98 GLY B C 1
ATOM 3346 O O . GLY B 1 98 ? 13.25 -12.984 8.125 1 98.81 98 GLY B O 1
ATOM 3347 N N . ILE B 1 99 ? 12.086 -14.812 7.652 1 98.81 99 ILE B N 1
ATOM 3348 C CA . ILE B 1 99 ? 11.453 -14.898 8.961 1 98.81 99 ILE B CA 1
ATOM 3349 C C . ILE B 1 99 ? 12.523 -15.094 10.039 1 98.81 99 ILE B C 1
ATOM 3351 O O . ILE B 1 99 ? 12.5 -14.414 11.07 1 98.81 99 ILE B O 1
ATOM 3355 N N . ALA B 1 100 ? 13.453 -16 9.773 1 98.69 100 ALA B N 1
ATOM 3356 C CA . ALA B 1 100 ? 14.539 -16.219 10.727 1 98.69 100 ALA B CA 1
ATOM 3357 C C . ALA B 1 100 ? 15.328 -14.93 10.961 1 98.69 100 ALA B C 1
ATOM 3359 O O . ALA B 1 100 ? 15.68 -14.609 12.102 1 98.69 100 ALA B O 1
ATOM 3360 N N . ARG B 1 101 ? 15.602 -14.164 9.906 1 98.31 101 ARG B N 1
ATOM 3361 C CA . ARG B 1 101 ? 16.312 -12.906 10.031 1 98.31 101 ARG B CA 1
ATOM 3362 C C . ARG B 1 101 ? 15.516 -11.891 10.828 1 98.31 101 ARG B C 1
ATOM 3364 O O . ARG B 1 101 ? 16.062 -11.18 11.672 1 98.31 101 ARG B O 1
ATOM 3371 N N . ALA B 1 102 ? 14.227 -11.781 10.523 1 98.44 102 ALA B N 1
ATOM 3372 C CA . ALA B 1 102 ? 13.359 -10.836 11.219 1 98.44 102 ALA B CA 1
ATOM 3373 C C . ALA B 1 102 ? 13.289 -11.164 12.711 1 98.44 102 ALA B C 1
ATOM 3375 O O . ALA B 1 102 ? 13.211 -10.258 13.547 1 98.44 102 ALA B O 1
ATOM 3376 N N . GLN B 1 103 ? 13.242 -12.422 13.031 1 97.62 103 GLN B N 1
ATOM 3377 C CA . GLN B 1 103 ? 13.195 -12.836 14.43 1 97.62 103 GLN B CA 1
ATOM 3378 C C . GLN B 1 103 ? 14.492 -12.492 15.156 1 97.62 103 GLN B C 1
ATOM 3380 O O . GLN B 1 103 ? 14.484 -12.195 16.359 1 97.62 103 GLN B O 1
ATOM 3385 N N . THR B 1 104 ? 15.594 -12.438 14.414 1 96.25 104 THR B N 1
ATOM 3386 C CA . THR B 1 104 ? 16.906 -12.117 14.969 1 96.25 104 THR B CA 1
ATOM 3387 C C . THR B 1 104 ? 17.094 -10.602 15.047 1 96.25 104 THR B C 1
ATOM 3389 O O . THR B 1 104 ? 17.547 -10.078 16.062 1 96.25 104 THR B O 1
ATOM 3392 N N . HIS B 1 105 ? 16.719 -9.883 14 1 96.31 105 HIS B N 1
ATOM 3393 C CA . HIS B 1 105 ? 17.062 -8.477 13.859 1 96.31 105 HIS B CA 1
ATOM 3394 C C . HIS B 1 105 ? 15.859 -7.578 14.094 1 96.31 105 HIS B C 1
ATOM 3396 O O . HIS B 1 105 ? 15.992 -6.352 14.141 1 96.31 105 HIS B O 1
ATOM 3402 N N . GLY B 1 106 ? 14.664 -8.164 14.25 1 97.75 106 GLY B N 1
ATOM 3403 C CA . GLY B 1 106 ? 13.43 -7.414 14.398 1 97.75 106 GLY B CA 1
ATOM 3404 C C . GLY B 1 106 ? 12.805 -7.02 13.078 1 97.75 106 GLY B C 1
ATOM 3405 O O . GLY B 1 106 ? 11.641 -6.617 13.031 1 97.75 106 GLY B O 1
ATOM 3406 N N . LEU B 1 107 ? 13.578 -7.125 12.023 1 98.19 107 LEU B N 1
ATOM 3407 C CA . LEU B 1 107 ? 13.164 -6.707 10.688 1 98.19 107 LEU B CA 1
ATOM 3408 C C . LEU B 1 107 ? 13.953 -7.445 9.617 1 98.19 107 LEU B C 1
ATOM 3410 O O . LEU B 1 107 ? 15.094 -7.848 9.844 1 98.19 107 LEU B O 1
ATOM 3414 N N . ALA B 1 108 ? 13.297 -7.652 8.445 1 98.69 108 ALA B N 1
ATOM 3415 C CA . ALA B 1 108 ? 13.992 -8.227 7.297 1 98.69 108 ALA B CA 1
ATOM 3416 C C . ALA B 1 108 ? 13.312 -7.82 5.992 1 98.69 108 ALA B C 1
ATOM 3418 O O . ALA B 1 108 ? 12.094 -7.602 5.957 1 98.69 108 ALA B O 1
ATOM 3419 N N . VAL B 1 109 ? 14.055 -7.621 4.965 1 98.81 109 VAL B N 1
ATOM 3420 C CA . VAL B 1 109 ? 13.562 -7.48 3.598 1 98.81 109 VAL B CA 1
ATOM 3421 C C . VAL B 1 109 ? 14.062 -8.648 2.748 1 98.81 109 VAL B C 1
ATOM 3423 O O . VAL B 1 109 ? 15.258 -8.953 2.742 1 98.81 109 VAL B O 1
ATOM 3426 N N . VAL B 1 110 ? 13.141 -9.32 2.119 1 98.88 110 VAL B N 1
ATOM 3427 C CA . VAL B 1 110 ? 13.445 -10.461 1.269 1 98.88 110 VAL B CA 1
ATOM 3428 C C . VAL B 1 110 ? 13.117 -10.133 -0.185 1 98.88 110 VAL B C 1
ATOM 3430 O O . VAL B 1 110 ? 11.977 -9.805 -0.511 1 98.88 110 VAL B O 1
ATOM 3433 N N . SER B 1 111 ? 14.07 -10.156 -1.023 1 98.44 111 SER B N 1
ATOM 3434 C CA . SER B 1 111 ? 13.875 -10.039 -2.465 1 98.44 111 SER B CA 1
ATOM 3435 C C . SER B 1 111 ? 13.914 -11.398 -3.145 1 98.44 111 SER B C 1
ATOM 3437 O O . SER B 1 111 ? 14.852 -12.172 -2.947 1 98.44 111 SER B O 1
ATOM 3439 N N . LEU B 1 112 ? 12.914 -11.734 -3.852 1 98.88 112 LEU B N 1
ATOM 3440 C CA . LEU B 1 112 ? 12.836 -12.969 -4.637 1 98.88 112 LEU B CA 1
ATOM 3441 C C . LEU B 1 112 ? 12.57 -12.656 -6.105 1 98.88 112 LEU B C 1
ATOM 3443 O O . LEU B 1 112 ? 11.477 -12.211 -6.461 1 98.88 112 LEU B O 1
ATOM 3447 N N . ALA B 1 113 ? 13.562 -12.883 -6.949 1 98.56 113 ALA B N 1
ATOM 3448 C CA . ALA B 1 113 ? 13.43 -12.641 -8.383 1 98.56 113 ALA B CA 1
ATOM 3449 C C . ALA B 1 113 ? 13.219 -13.945 -9.148 1 98.56 113 ALA B C 1
ATOM 3451 O O . ALA B 1 113 ? 13.727 -14.992 -8.742 1 98.56 113 ALA B O 1
ATOM 3452 N N . ASN B 1 114 ? 12.406 -13.93 -10.18 1 97.88 114 ASN B N 1
ATOM 3453 C CA . ASN B 1 114 ? 12.344 -14.961 -11.203 1 97.88 114 ASN B CA 1
ATOM 3454 C C . ASN B 1 114 ? 11.789 -16.266 -10.648 1 97.88 114 ASN B C 1
ATOM 3456 O O . ASN B 1 114 ? 12.289 -17.344 -10.969 1 97.88 114 ASN B O 1
ATOM 3460 N N . ALA B 1 115 ? 10.875 -16.125 -9.773 1 98.5 115 ALA B N 1
ATOM 3461 C CA . ALA B 1 115 ? 10.094 -17.297 -9.406 1 98.5 115 ALA B CA 1
ATOM 3462 C C . ALA B 1 115 ? 9.047 -17.609 -10.469 1 98.5 115 ALA B C 1
ATOM 3464 O O . ALA B 1 115 ? 8.531 -16.703 -11.125 1 98.5 115 ALA B O 1
ATOM 3465 N N . HIS B 1 116 ? 8.867 -18.875 -10.711 1 97.81 116 HIS B N 1
ATOM 3466 C CA . HIS B 1 116 ? 7.633 -19.141 -11.445 1 97.81 116 HIS B CA 1
ATOM 3467 C C . HIS B 1 116 ? 6.41 -18.766 -10.625 1 97.81 116 HIS B C 1
ATOM 3469 O O . HIS B 1 116 ? 6.539 -18.156 -9.562 1 97.81 116 HIS B O 1
ATOM 3475 N N . HIS B 1 117 ? 5.203 -19.016 -10.93 1 96.88 117 HIS B N 1
ATOM 3476 C CA . HIS B 1 117 ? 3.936 -18.562 -10.375 1 96.88 117 HIS B CA 1
ATOM 3477 C C . HIS B 1 117 ? 3.939 -18.625 -8.852 1 96.88 117 HIS B C 1
ATOM 3479 O O . HIS B 1 117 ? 4.055 -19.703 -8.273 1 96.88 117 HIS B O 1
ATOM 3485 N N . LEU B 1 118 ? 3.76 -17.516 -8.195 1 97.44 118 LEU B N 1
ATOM 3486 C CA . LEU B 1 118 ? 3.83 -17.406 -6.738 1 97.44 118 LEU B CA 1
ATOM 3487 C C . LEU B 1 118 ? 2.52 -17.844 -6.098 1 97.44 118 LEU B C 1
ATOM 3489 O O . LEU B 1 118 ? 2.453 -18.047 -4.883 1 97.44 118 LEU B O 1
ATOM 3493 N N . GLY B 1 119 ? 1.496 -18.094 -6.891 1 95.25 119 GLY B N 1
ATOM 3494 C CA . GLY B 1 119 ? 0.196 -18.422 -6.336 1 95.25 119 GLY B CA 1
ATOM 3495 C C . GLY B 1 119 ? -0.45 -17.266 -5.594 1 95.25 119 GLY B C 1
ATOM 3496 O O . GLY B 1 119 ? -0.335 -16.109 -6.012 1 95.25 119 GLY B O 1
ATOM 3497 N N . ARG B 1 120 ? -1.27 -17.609 -4.648 1 95.38 120 ARG B N 1
ATOM 3498 C CA . ARG B 1 120 ? -1.895 -16.594 -3.797 1 95.38 120 ARG B CA 1
ATOM 3499 C C . ARG B 1 120 ? -0.87 -15.961 -2.869 1 95.38 120 ARG B C 1
ATOM 3501 O O . ARG B 1 120 ? -0.267 -16.641 -2.035 1 95.38 120 ARG B O 1
ATOM 3508 N N . ILE B 1 121 ? -0.697 -14.664 -2.953 1 97.81 121 ILE B N 1
ATOM 3509 C CA . ILE B 1 121 ? 0.322 -13.977 -2.166 1 97.81 121 ILE B CA 1
ATOM 3510 C C . ILE B 1 121 ? -0.044 -14.039 -0.685 1 97.81 121 ILE B C 1
ATOM 3512 O O . ILE B 1 121 ? 0.836 -14.078 0.177 1 97.81 121 ILE B O 1
ATOM 3516 N N . GLY B 1 122 ? -1.347 -14.125 -0.407 1 98.31 122 GLY B N 1
ATOM 3517 C CA . GLY B 1 122 ? -1.824 -14.227 0.962 1 98.31 122 GLY B CA 1
ATOM 3518 C C . GLY B 1 122 ? -1.218 -15.391 1.72 1 98.31 122 GLY B C 1
ATOM 3519 O O . GLY B 1 122 ? -1.109 -15.352 2.947 1 98.31 122 GLY B O 1
ATOM 3520 N N . ALA B 1 123 ? -0.809 -16.453 1.021 1 98.25 123 ALA B N 1
ATOM 3521 C CA . ALA B 1 123 ? -0.187 -17.609 1.661 1 98.25 123 ALA B CA 1
ATOM 3522 C C . ALA B 1 123 ? 1.12 -17.219 2.346 1 98.25 123 ALA B C 1
ATOM 3524 O O . ALA B 1 123 ? 1.443 -17.734 3.42 1 98.25 123 ALA B O 1
ATOM 3525 N N . TRP B 1 124 ? 1.809 -16.328 1.774 1 98.81 124 TRP B N 1
ATOM 3526 C CA . TRP B 1 124 ? 3.098 -15.906 2.311 1 98.81 124 TRP B CA 1
ATOM 3527 C C . TRP B 1 124 ? 2.912 -14.984 3.51 1 98.81 124 TRP B C 1
ATOM 3529 O O . TRP B 1 124 ? 3.67 -15.055 4.48 1 98.81 124 TRP B O 1
ATOM 3539 N N . ALA B 1 125 ? 1.887 -14.125 3.387 1 98.88 125 ALA B N 1
ATOM 3540 C CA . ALA B 1 125 ? 1.527 -13.297 4.539 1 98.88 125 ALA B CA 1
ATOM 3541 C C . ALA B 1 125 ? 1.103 -14.164 5.723 1 98.88 125 ALA B C 1
ATOM 3543 O O . ALA B 1 125 ? 1.437 -13.867 6.871 1 98.88 125 ALA B O 1
ATOM 3544 N N . GLU B 1 126 ? 0.37 -15.188 5.426 1 98.56 126 GLU B N 1
ATOM 3545 C CA . GLU B 1 126 ? -0.051 -16.125 6.465 1 98.56 126 GLU B CA 1
ATOM 3546 C C . GLU B 1 126 ? 1.149 -16.828 7.098 1 98.56 126 GLU B C 1
ATOM 3548 O O . GLU B 1 126 ? 1.194 -17.016 8.312 1 98.56 126 GLU B O 1
ATOM 3553 N N . GLN B 1 127 ? 2.139 -17.25 6.285 1 98.5 127 GLN B N 1
ATOM 3554 C CA . GLN B 1 127 ? 3.361 -17.859 6.793 1 98.5 127 GLN B CA 1
ATOM 3555 C C . GLN B 1 127 ? 4.059 -16.953 7.801 1 98.5 127 GLN B C 1
ATOM 3557 O O . GLN B 1 127 ? 4.504 -17.406 8.852 1 98.5 127 GLN B O 1
ATOM 3562 N N . ALA B 1 128 ? 4.148 -15.672 7.523 1 98.81 128 ALA B N 1
ATOM 3563 C CA . ALA B 1 128 ? 4.781 -14.711 8.422 1 98.81 128 ALA B CA 1
ATOM 3564 C C . ALA B 1 128 ? 3.943 -14.5 9.68 1 98.81 128 ALA B C 1
ATOM 3566 O O . ALA B 1 128 ? 4.477 -14.453 10.789 1 98.81 128 ALA B O 1
ATOM 3567 N N . ALA B 1 129 ? 2.635 -14.375 9.508 1 98.62 129 ALA B N 1
ATOM 3568 C CA . ALA B 1 129 ? 1.728 -14.102 10.617 1 98.62 129 ALA B CA 1
ATOM 3569 C C . ALA B 1 129 ? 1.715 -15.266 11.609 1 98.62 129 ALA B C 1
ATOM 3571 O O . ALA B 1 129 ? 1.51 -15.062 12.812 1 98.62 129 ALA B O 1
ATOM 3572 N N . GLU B 1 130 ? 1.922 -16.469 11.07 1 97.81 130 GLU B N 1
ATOM 3573 C CA . GLU B 1 130 ? 1.92 -17.656 11.906 1 97.81 130 GLU B CA 1
ATOM 3574 C C . GLU B 1 130 ? 2.959 -17.562 13.023 1 97.81 130 GLU B C 1
ATOM 3576 O O . GLU B 1 130 ? 2.775 -18.125 14.102 1 97.81 130 GLU B O 1
ATOM 3581 N N . VAL B 1 131 ? 4.023 -16.875 12.758 1 98.31 131 VAL B N 1
ATOM 3582 C CA . VAL B 1 131 ? 5.082 -16.766 13.758 1 98.31 131 VAL B CA 1
ATOM 3583 C C . VAL B 1 131 ? 5.082 -15.359 14.359 1 98.31 131 VAL B C 1
ATOM 3585 O O . VAL B 1 131 ? 6.094 -14.906 14.906 1 98.31 131 VAL B O 1
ATOM 3588 N N . GLY B 1 132 ? 3.998 -14.562 14.141 1 98.19 132 GLY B N 1
ATOM 3589 C CA . GLY B 1 132 ? 3.768 -13.312 14.852 1 98.19 132 GLY B CA 1
ATOM 3590 C C . GLY B 1 132 ? 4.387 -12.109 14.156 1 98.19 132 GLY B C 1
ATOM 3591 O O . GLY B 1 132 ? 4.547 -11.047 14.766 1 98.19 132 GLY B O 1
ATOM 3592 N N . LEU B 1 133 ? 4.781 -12.258 12.883 1 98.81 133 LEU B N 1
ATOM 3593 C CA . LEU B 1 133 ? 5.41 -11.148 12.18 1 98.81 133 LEU B CA 1
ATOM 3594 C C . LEU B 1 133 ? 4.398 -10.422 11.297 1 98.81 133 LEU B C 1
ATOM 3596 O O . LEU B 1 133 ? 3.516 -11.055 10.703 1 98.81 133 LEU B O 1
ATOM 3600 N N . VAL B 1 134 ? 4.508 -9.109 11.258 1 98.88 134 VAL B N 1
ATOM 3601 C CA . VAL B 1 134 ? 3.838 -8.297 10.25 1 98.88 134 VAL B CA 1
ATOM 3602 C C . VAL B 1 134 ? 4.566 -8.43 8.914 1 98.88 134 VAL B C 1
ATOM 3604 O O . VAL B 1 134 ? 5.793 -8.523 8.875 1 98.88 134 VAL B O 1
ATOM 3607 N N . SER B 1 135 ? 3.777 -8.453 7.844 1 98.94 135 SER B N 1
ATOM 3608 C CA . SER B 1 135 ? 4.465 -8.57 6.562 1 98.94 135 SER B CA 1
ATOM 3609 C C . SER B 1 135 ? 3.789 -7.715 5.496 1 98.94 135 SER B C 1
ATOM 3611 O O . SER B 1 135 ? 2.582 -7.477 5.555 1 98.94 135 SER B O 1
ATOM 3613 N N . LEU B 1 136 ? 4.555 -7.184 4.598 1 98.94 136 LEU B N 1
ATOM 3614 C CA . LEU B 1 136 ? 4.148 -6.527 3.357 1 98.94 136 LEU B CA 1
ATOM 3615 C C . LEU B 1 136 ? 4.785 -7.207 2.148 1 98.94 136 LEU B C 1
ATOM 3617 O O . LEU B 1 136 ? 5.957 -7.582 2.189 1 98.94 136 LEU B O 1
ATOM 3621 N N . HIS B 1 137 ? 3.98 -7.398 1.113 1 98.94 137 HIS B N 1
ATOM 3622 C CA . HIS B 1 137 ? 4.457 -8.055 -0.1 1 98.94 137 HIS B CA 1
ATOM 3623 C C . HIS B 1 137 ? 4.059 -7.266 -1.344 1 98.94 137 HIS B C 1
ATOM 3625 O O . HIS B 1 137 ? 2.885 -6.926 -1.516 1 98.94 137 HIS B O 1
ATOM 3631 N N . PHE B 1 138 ? 5.008 -6.875 -2.135 1 98.88 138 PHE B N 1
ATOM 3632 C CA . PHE B 1 138 ? 4.84 -6.27 -3.451 1 98.88 138 PHE B CA 1
ATOM 3633 C C . PHE B 1 138 ? 5.309 -7.219 -4.547 1 98.88 138 PHE B C 1
ATOM 3635 O O . PHE B 1 138 ? 6.477 -7.613 -4.574 1 98.88 138 PHE B O 1
ATOM 3642 N N . ALA B 1 139 ? 4.414 -7.629 -5.445 1 98.38 139 ALA B N 1
ATOM 3643 C CA . ALA B 1 139 ? 4.785 -8.625 -6.445 1 98.38 139 ALA B CA 1
ATOM 3644 C C . ALA B 1 139 ? 4.441 -8.148 -7.852 1 98.38 139 ALA B C 1
ATOM 3646 O O . ALA B 1 139 ? 3.557 -7.312 -8.031 1 98.38 139 ALA B O 1
ATOM 3647 N N . ASN B 1 140 ? 5.176 -8.602 -8.812 1 96.56 140 ASN B N 1
ATOM 3648 C CA . ASN B 1 140 ? 4.914 -8.352 -10.227 1 96.56 140 ASN B CA 1
ATOM 3649 C C . ASN B 1 140 ? 4.789 -9.648 -11.016 1 96.56 140 ASN B C 1
ATOM 3651 O O . ASN B 1 140 ? 5.195 -10.711 -10.547 1 96.56 140 ASN B O 1
ATOM 3655 N N . VAL B 1 141 ? 4.211 -9.602 -12.125 1 92.88 141 VAL B N 1
ATOM 3656 C CA . VAL B 1 141 ? 4.184 -10.719 -13.062 1 92.88 141 VAL B CA 1
ATOM 3657 C C . VAL B 1 141 ? 4.828 -10.312 -14.383 1 92.88 141 VAL B C 1
ATOM 3659 O O . VAL B 1 141 ? 4.465 -9.289 -14.969 1 92.88 141 VAL B O 1
ATOM 3662 N N . TYR B 1 142 ? 5.797 -11.094 -14.742 1 93.38 142 TYR B N 1
ATOM 3663 C CA . TYR B 1 142 ? 6.48 -10.891 -16.016 1 93.38 142 TYR B CA 1
ATOM 3664 C C . TYR B 1 142 ? 5.734 -11.578 -17.156 1 93.38 142 TYR B C 1
ATOM 3666 O O . TYR B 1 142 ? 6.086 -12.695 -17.547 1 93.38 142 TYR B O 1
ATOM 3674 N N . THR B 1 143 ? 4.777 -11.031 -17.641 1 87.94 143 THR B N 1
ATOM 3675 C CA . THR B 1 143 ? 3.994 -11.461 -18.797 1 87.94 143 THR B CA 1
ATOM 3676 C C . THR B 1 143 ? 3.537 -10.25 -19.609 1 87.94 143 THR B C 1
ATOM 3678 O O . THR B 1 143 ? 3.787 -9.109 -19.234 1 87.94 143 THR B O 1
ATOM 3681 N N . LYS B 1 144 ? 3.01 -10.555 -20.719 1 90 144 LYS B N 1
ATOM 3682 C CA . LYS B 1 144 ? 2.447 -9.461 -21.516 1 90 144 LYS B CA 1
ATOM 3683 C C . LYS B 1 144 ? 1.549 -8.57 -20.656 1 90 144 LYS B C 1
ATOM 3685 O O . LYS B 1 144 ? 0.675 -9.07 -19.938 1 90 144 LYS B O 1
ATOM 3690 N N . PRO B 1 145 ? 1.808 -7.277 -20.719 1 94.06 145 PRO B N 1
ATOM 3691 C CA . PRO B 1 145 ? 0.969 -6.375 -19.922 1 94.06 145 PRO B CA 1
ATOM 3692 C C . PRO B 1 145 ? -0.51 -6.473 -20.281 1 94.06 145 PRO B C 1
ATOM 3694 O O . PRO B 1 145 ? -0.852 -6.617 -21.469 1 94.06 145 PRO B O 1
ATOM 3697 N N . VAL B 1 146 ? -1.348 -6.348 -19.297 1 94.56 146 VAL B N 1
ATOM 3698 C CA . VAL B 1 146 ? -2.773 -6.543 -19.547 1 94.56 146 VAL B CA 1
ATOM 3699 C C . VAL B 1 146 ? -3.572 -5.453 -18.828 1 94.56 146 VAL B C 1
ATOM 3701 O O . VAL B 1 146 ? -4.801 -5.414 -18.922 1 94.56 146 VAL B O 1
ATOM 3704 N N . VAL B 1 147 ? -2.953 -4.574 -18.094 1 96.88 147 VAL B N 1
ATOM 3705 C CA . VAL B 1 147 ? -3.646 -3.52 -17.359 1 96.88 147 VAL B CA 1
ATOM 3706 C C . VAL B 1 147 ? -3.217 -2.154 -17.891 1 96.88 147 VAL B C 1
ATOM 3708 O O . VAL B 1 147 ? -2.025 -1.906 -18.094 1 96.88 147 VAL B O 1
ATOM 3711 N N . LEU B 1 148 ? -4.145 -1.276 -18.094 1 96.94 148 LEU B N 1
ATOM 3712 C CA . LEU B 1 148 ? -3.873 0.093 -18.516 1 96.94 148 LEU B CA 1
ATOM 3713 C C . LEU B 1 148 ? -3.418 0.946 -17.344 1 96.94 148 LEU B C 1
ATOM 3715 O O . LEU B 1 148 ? -4 0.876 -16.25 1 96.94 148 LEU B O 1
ATOM 3719 N N . PRO B 1 149 ? -2.314 1.72 -17.547 1 97.19 149 PRO B N 1
ATOM 3720 C CA . PRO B 1 149 ? -2.164 2.809 -16.578 1 97.19 149 PRO B CA 1
ATOM 3721 C C . PRO B 1 149 ? -3.348 3.771 -16.578 1 97.19 149 PRO B C 1
ATOM 3723 O O . PRO B 1 149 ? -4.023 3.92 -17.609 1 97.19 149 PRO B O 1
ATOM 3726 N N . TRP B 1 150 ? -3.676 4.434 -15.461 1 96.38 150 TRP B N 1
ATOM 3727 C CA . TRP B 1 150 ? -4.758 5.414 -15.43 1 96.38 150 TRP B CA 1
ATOM 3728 C C . TRP B 1 150 ? -4.566 6.469 -16.516 1 96.38 150 TRP B C 1
ATOM 3730 O O . TRP B 1 150 ? -3.51 7.102 -16.594 1 96.38 150 TRP B O 1
ATOM 3740 N N . GLN B 1 151 ? -5.523 6.613 -17.391 1 93.88 151 GLN B N 1
ATOM 3741 C CA . GLN B 1 151 ? -5.566 7.543 -18.516 1 93.88 151 GLN B CA 1
ATOM 3742 C C . GLN B 1 151 ? -4.629 7.098 -19.641 1 93.88 151 GLN B C 1
ATOM 3744 O O . GLN B 1 151 ? -4.301 7.883 -20.531 1 93.88 151 GLN B O 1
ATOM 3749 N N . GLY B 1 152 ? -4.094 5.879 -19.516 1 95.56 152 GLY B N 1
ATOM 3750 C CA . GLY B 1 152 ? -3.301 5.316 -20.609 1 95.56 152 GLY B CA 1
ATOM 3751 C C . GLY B 1 152 ? -4.141 4.816 -21.766 1 95.56 152 GLY B C 1
ATOM 3752 O O . GLY B 1 152 ? -5.371 4.812 -21.688 1 95.56 152 GLY B O 1
ATOM 3753 N N . GLN B 1 153 ? -3.406 4.387 -22.828 1 93.75 153 GLN B N 1
ATOM 3754 C CA . GLN B 1 153 ? -4.082 3.902 -24.031 1 93.75 153 GLN B CA 1
ATOM 3755 C C . GLN B 1 153 ? -3.588 2.51 -24.406 1 93.75 153 GLN B C 1
ATOM 3757 O O . GLN B 1 153 ? -4.234 1.812 -25.203 1 93.75 153 GLN B O 1
ATOM 3762 N N . GLN B 1 154 ? -2.494 2.141 -23.906 1 93.75 154 GLN B N 1
ATOM 3763 C CA . GLN B 1 154 ? -1.916 0.812 -24.094 1 93.75 154 GLN B CA 1
ATOM 3764 C C . GLN B 1 154 ? -1.564 0.182 -22.75 1 93.75 154 GLN B C 1
ATOM 3766 O O . GLN B 1 154 ? -1.061 0.862 -21.844 1 93.75 154 GLN B O 1
ATOM 3771 N N . ALA B 1 155 ? -1.838 -1.094 -22.656 1 95.69 155 ALA B N 1
ATOM 3772 C CA . ALA B 1 155 ? -1.526 -1.781 -21.406 1 95.69 155 ALA B CA 1
ATOM 3773 C C . ALA B 1 155 ? -0.029 -1.739 -21.109 1 95.69 155 ALA B C 1
ATOM 3775 O O . ALA B 1 155 ? 0.791 -1.868 -22.016 1 95.69 155 ALA B O 1
ATOM 3776 N N . ARG B 1 156 ? 0.33 -1.537 -19.797 1 96.81 156 ARG B N 1
ATOM 3777 C CA . ARG B 1 156 ? 1.73 -1.446 -19.391 1 96.81 156 ARG B CA 1
ATOM 3778 C C . ARG B 1 156 ? 1.987 -2.242 -18.125 1 96.81 156 ARG B C 1
ATOM 3780 O O . ARG B 1 156 ? 3.139 -2.502 -17.766 1 96.81 156 ARG B O 1
ATOM 3787 N N . PHE B 1 157 ? 0.914 -2.646 -17.438 1 97.06 157 PHE B N 1
ATOM 3788 C CA . PHE B 1 157 ? 1.076 -3.309 -16.141 1 97.06 157 PHE B CA 1
ATOM 3789 C C . PHE B 1 157 ? 0.51 -4.723 -16.188 1 97.06 157 PHE B C 1
ATOM 3791 O O . PHE B 1 157 ? -0.314 -5.043 -17.047 1 97.06 157 PHE B O 1
ATOM 3798 N N . GLY B 1 158 ? 0.993 -5.574 -15.32 1 94.5 158 GLY B N 1
ATOM 3799 C CA . GLY B 1 158 ? 0.256 -6.758 -14.914 1 94.5 158 GLY B CA 1
ATOM 3800 C C . GLY B 1 158 ? -0.731 -6.492 -13.789 1 94.5 158 GLY B C 1
ATOM 3801 O O . GLY B 1 158 ? -1.044 -5.336 -13.492 1 94.5 158 GLY B O 1
ATOM 3802 N N . THR B 1 159 ? -1.278 -7.535 -13.25 1 94.06 159 THR B N 1
ATOM 3803 C CA . THR B 1 159 ? -2.197 -7.379 -12.125 1 94.06 159 THR B CA 1
ATOM 3804 C C . THR B 1 159 ? -1.438 -7.039 -10.852 1 94.06 159 THR B C 1
ATOM 3806 O O . THR B 1 159 ? -2.039 -6.613 -9.859 1 94.06 159 THR B O 1
ATOM 3809 N N . ASN B 1 160 ? -0.111 -7.172 -10.734 1 96.31 160 ASN B N 1
ATOM 3810 C CA . ASN B 1 160 ? 0.856 -6.664 -9.773 1 96.31 160 ASN B CA 1
ATOM 3811 C C . ASN B 1 160 ? 0.257 -6.574 -8.367 1 96.31 160 ASN B C 1
ATOM 3813 O O . ASN B 1 160 ? -0.017 -5.477 -7.879 1 96.31 160 ASN B O 1
ATOM 3817 N N . PRO B 1 161 ? 0.108 -7.684 -7.629 1 96.94 161 PRO B N 1
ATOM 3818 C CA . PRO B 1 161 ? -0.627 -7.711 -6.363 1 96.94 161 PRO B CA 1
ATOM 3819 C C . PRO B 1 161 ? 0.146 -7.059 -5.219 1 96.94 161 PRO B C 1
ATOM 3821 O O . PRO B 1 161 ? 1.377 -7 -5.254 1 96.94 161 PRO B O 1
ATOM 3824 N N . PHE B 1 162 ? -0.589 -6.492 -4.332 1 98.75 162 PHE B N 1
ATOM 3825 C CA . PHE B 1 162 ? -0.153 -6.035 -3.018 1 98.75 162 PHE B CA 1
ATOM 3826 C C . PHE B 1 162 ? -0.784 -6.879 -1.917 1 98.75 162 PHE B C 1
ATOM 3828 O O . PHE B 1 162 ? -1.963 -7.23 -1.994 1 98.75 162 PHE B O 1
ATOM 3835 N N . CYS B 1 163 ? 0.047 -7.23 -0.929 1 98.88 163 CYS B N 1
ATOM 3836 C CA . CYS B 1 163 ? -0.471 -8.031 0.174 1 98.88 163 CYS B CA 1
ATOM 3837 C C . CYS B 1 163 ? 0.118 -7.578 1.503 1 98.88 163 CYS B C 1
ATOM 3839 O O . CYS B 1 163 ? 1.309 -7.27 1.586 1 98.88 163 CYS B O 1
ATOM 3841 N N . ALA B 1 164 ? -0.691 -7.469 2.533 1 98.94 164 ALA B N 1
ATOM 3842 C CA . ALA B 1 164 ? -0.279 -7.184 3.906 1 98.94 164 ALA B CA 1
ATOM 3843 C C . ALA B 1 164 ? -0.837 -8.227 4.875 1 98.94 164 ALA B C 1
ATOM 3845 O O . ALA B 1 164 ? -1.986 -8.648 4.738 1 98.94 164 ALA B O 1
ATOM 3846 N N . GLY B 1 165 ? -0.041 -8.711 5.77 1 98.88 165 GLY B N 1
ATOM 3847 C CA . GLY B 1 165 ? -0.443 -9.617 6.836 1 98.88 165 GLY B CA 1
ATOM 3848 C C . GLY B 1 165 ? -0.146 -9.07 8.219 1 98.88 165 GLY B C 1
ATOM 3849 O O . GLY B 1 165 ? 0.985 -8.68 8.508 1 98.88 165 GLY B O 1
ATOM 3850 N N . ILE B 1 166 ? -1.131 -9.008 9.062 1 98.81 166 ILE B N 1
ATOM 3851 C CA . ILE B 1 166 ? -0.999 -8.523 10.43 1 98.81 166 ILE B CA 1
ATOM 3852 C C . ILE B 1 166 ? -1.446 -9.602 11.406 1 98.81 166 ILE B C 1
ATOM 3854 O O . ILE B 1 166 ? -2.609 -10.016 11.398 1 98.81 166 ILE B O 1
ATOM 3858 N N . PRO B 1 167 ? -0.507 -10.055 12.211 1 98.5 167 PRO B N 1
ATOM 3859 C CA . PRO B 1 167 ? -0.912 -11.039 13.219 1 98.5 167 PRO B CA 1
ATOM 3860 C C . PRO B 1 167 ? -1.876 -10.461 14.25 1 98.5 167 PRO B C 1
ATOM 3862 O O . PRO B 1 167 ? -1.794 -9.281 14.586 1 98.5 167 PRO B O 1
ATOM 3865 N N . VAL B 1 168 ? -2.795 -11.203 14.688 1 98.06 168 VAL B N 1
ATOM 3866 C CA . VAL B 1 168 ? -3.762 -10.836 15.719 1 98.06 168 VAL B CA 1
ATOM 3867 C C . VAL B 1 168 ? -3.658 -11.812 16.891 1 98.06 168 VAL B C 1
ATOM 3869 O O . VAL B 1 168 ? -3.678 -13.031 16.688 1 98.06 168 VAL B O 1
ATOM 3872 N N . GLU B 1 169 ? -3.539 -11.289 18.031 1 94.75 169 GLU B N 1
ATOM 3873 C CA . GLU B 1 169 ? -3.377 -12.125 19.219 1 94.75 169 GLU B CA 1
ATOM 3874 C C . GLU B 1 169 ? -4.586 -13.031 19.438 1 94.75 169 GLU B C 1
ATOM 3876 O O . GLU B 1 169 ? -5.723 -12.555 19.484 1 94.75 169 GLU B O 1
ATOM 3881 N N . HIS B 1 170 ? -4.363 -14.344 19.453 1 93.31 170 HIS B N 1
ATOM 3882 C CA . HIS B 1 170 ? -5.328 -15.398 19.766 1 93.31 170 HIS B CA 1
ATOM 3883 C C . HIS B 1 170 ? -6.434 -15.445 18.719 1 93.31 170 HIS B C 1
ATOM 3885 O O . HIS B 1 170 ? -7.555 -15.867 19 1 93.31 170 HIS B O 1
ATOM 3891 N N . ASP B 1 171 ? -6.176 -14.945 17.594 1 95.69 171 ASP B N 1
ATOM 3892 C CA . ASP B 1 171 ? -7.141 -14.969 16.5 1 95.69 171 ASP B CA 1
ATOM 3893 C C . ASP B 1 171 ? -6.438 -15.117 15.156 1 95.69 171 ASP B C 1
ATOM 3895 O O . ASP B 1 171 ? -5.207 -15.086 15.086 1 95.69 171 ASP B O 1
ATOM 3899 N N . GLU B 1 172 ? -7.18 -15.383 14.062 1 96.56 172 GLU B N 1
ATOM 3900 C CA . GLU B 1 172 ? -6.633 -15.438 12.711 1 96.56 172 GLU B CA 1
ATOM 3901 C C . GLU B 1 172 ? -6.145 -14.062 12.258 1 96.56 172 GLU B C 1
ATOM 3903 O O . GLU B 1 172 ? -6.73 -13.039 12.625 1 96.56 172 GLU B O 1
ATOM 3908 N N . PRO B 1 173 ? -5.09 -14.062 11.516 1 98.31 173 PRO B N 1
ATOM 3909 C CA . PRO B 1 173 ? -4.496 -12.781 11.109 1 98.31 173 PRO B CA 1
ATOM 3910 C C . PRO B 1 173 ? -5.375 -12.008 10.133 1 98.31 173 PRO B C 1
ATOM 3912 O O . PRO B 1 173 ? -6.266 -12.586 9.508 1 98.31 173 PRO B O 1
ATOM 3915 N N . VAL B 1 174 ? -5.191 -10.688 10.094 1 98.69 174 VAL B N 1
ATOM 3916 C CA . VAL B 1 174 ? -5.715 -9.859 9.008 1 98.69 174 VAL B CA 1
ATOM 3917 C C . VAL B 1 174 ? -4.859 -10.039 7.758 1 98.69 174 VAL B C 1
ATOM 3919 O O . VAL B 1 174 ? -3.648 -9.82 7.789 1 98.69 174 VAL B O 1
ATOM 3922 N N . ILE B 1 175 ? -5.445 -10.508 6.66 1 98.81 175 ILE B N 1
ATOM 3923 C CA . ILE B 1 175 ? -4.746 -10.68 5.391 1 98.81 175 ILE B CA 1
ATOM 3924 C C . ILE B 1 175 ? -5.418 -9.828 4.312 1 98.81 175 ILE B C 1
ATOM 3926 O O . ILE B 1 175 ? -6.535 -10.125 3.885 1 98.81 175 ILE B O 1
ATOM 3930 N N . LEU B 1 176 ? -4.82 -8.758 3.957 1 98.81 176 LEU B N 1
ATOM 3931 C CA . LEU B 1 176 ? -5.238 -7.969 2.801 1 98.81 176 LEU B CA 1
ATOM 3932 C C . LEU B 1 176 ? -4.465 -8.383 1.554 1 98.81 176 LEU B C 1
ATOM 3934 O O . LEU B 1 176 ? -3.248 -8.188 1.478 1 98.81 176 LEU B O 1
ATOM 3938 N N . ASP B 1 177 ? -5.027 -9 0.648 1 97.56 177 ASP B N 1
ATOM 3939 C CA . ASP B 1 177 ? -4.426 -9.57 -0.553 1 97.56 177 ASP B CA 1
ATOM 3940 C C . ASP B 1 177 ? -5.25 -9.234 -1.793 1 97.56 177 ASP B C 1
ATOM 3942 O O . ASP B 1 177 ? -6.344 -9.773 -1.986 1 97.56 177 ASP B O 1
ATOM 3946 N N . PHE B 1 178 ? -4.656 -8.32 -2.658 1 96.75 178 PHE B N 1
ATOM 3947 C CA . PHE B 1 178 ? -5.457 -7.969 -3.824 1 96.75 178 PHE B CA 1
ATOM 3948 C C . PHE B 1 178 ? -4.566 -7.648 -5.02 1 96.75 178 PHE B C 1
ATOM 3950 O O . PHE B 1 178 ? -3.438 -7.184 -4.852 1 96.75 178 PHE B O 1
ATOM 3957 N N . ALA B 1 179 ? -5.102 -7.926 -6.195 1 96.38 179 ALA B N 1
ATOM 3958 C CA . ALA B 1 179 ? -4.52 -7.41 -7.43 1 96.38 179 ALA B CA 1
ATOM 3959 C C . ALA B 1 179 ? -4.762 -5.906 -7.562 1 96.38 179 ALA B C 1
ATOM 3961 O O . ALA B 1 179 ? -5.746 -5.383 -7.035 1 96.38 179 ALA B O 1
ATOM 3962 N N . THR B 1 180 ? -3.904 -5.203 -8.297 1 97.75 180 THR B N 1
ATOM 3963 C CA . THR B 1 180 ? -4.086 -3.768 -8.461 1 97.75 180 THR B CA 1
ATOM 3964 C C . THR B 1 180 ? -4.98 -3.469 -9.664 1 97.75 180 THR B C 1
ATOM 3966 O O . THR B 1 180 ? -5.227 -2.305 -9.984 1 97.75 180 THR B O 1
ATOM 3969 N N . SER B 1 181 ? -5.41 -4.492 -10.359 1 97.19 181 SER B N 1
ATOM 3970 C CA . SER B 1 181 ? -6.516 -4.344 -11.297 1 97.19 181 SER B CA 1
ATOM 3971 C C . SER B 1 181 ? -7.863 -4.418 -10.586 1 97.19 181 SER B C 1
ATOM 3973 O O . SER B 1 181 ? -7.949 -4.938 -9.469 1 97.19 181 SER B O 1
ATOM 3975 N N . VAL B 1 182 ? -8.898 -3.936 -11.25 1 95.81 182 VAL B N 1
ATOM 3976 C CA . VAL B 1 182 ? -10.234 -3.979 -10.648 1 95.81 182 VAL B CA 1
ATOM 3977 C C . VAL B 1 182 ? -10.648 -5.43 -10.422 1 95.81 182 VAL B C 1
ATOM 3979 O O . VAL B 1 182 ? -11.086 -5.789 -9.328 1 95.81 182 VAL B O 1
ATOM 3982 N N . ILE B 1 183 ? -10.422 -6.234 -11.383 1 90.19 183 ILE B N 1
ATOM 3983 C CA . ILE B 1 183 ? -10.664 -7.668 -11.266 1 90.19 183 ILE B CA 1
ATOM 3984 C C . ILE B 1 183 ? -9.43 -8.438 -11.719 1 90.19 183 ILE B C 1
ATOM 3986 O O . ILE B 1 183 ? -8.57 -7.898 -12.414 1 90.19 183 ILE B O 1
ATOM 3990 N N . ALA B 1 184 ? -9.367 -9.68 -11.234 1 83.44 184 ALA B N 1
ATOM 3991 C CA . ALA B 1 184 ? -8.297 -10.555 -11.703 1 83.44 184 ALA B CA 1
ATOM 3992 C C . ALA B 1 184 ? -8.57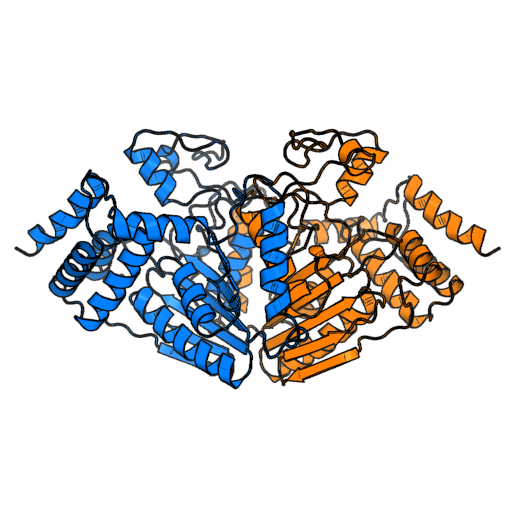8 -11.055 -13.117 1 83.44 184 ALA B C 1
ATOM 3994 O O . ALA B 1 184 ? -9.742 -11.164 -13.523 1 83.44 184 ALA B O 1
ATOM 3995 N N . GLY B 1 185 ? -7.504 -11.289 -13.891 1 80.5 185 GLY B N 1
ATOM 3996 C CA . GLY B 1 185 ? -7.648 -11.812 -15.242 1 80.5 185 GLY B CA 1
ATOM 3997 C C . GLY B 1 185 ? -8.469 -13.094 -15.297 1 80.5 185 GLY B C 1
ATOM 3998 O O . GLY B 1 185 ? -9.305 -13.258 -16.188 1 80.5 185 GLY B O 1
ATOM 3999 N N . ASN B 1 186 ? -8.328 -13.914 -14.352 1 74.31 186 ASN B N 1
ATOM 4000 C CA . ASN B 1 186 ? -9.023 -15.188 -14.344 1 74.31 186 ASN B CA 1
ATOM 4001 C C . ASN B 1 186 ? -10.531 -15.008 -14.141 1 74.31 186 ASN B C 1
ATOM 4003 O O . ASN B 1 186 ? -11.328 -15.781 -14.664 1 74.31 186 ASN B O 1
ATOM 4007 N N . LYS B 1 187 ? -10.867 -14.016 -13.359 1 78.38 187 LYS B N 1
ATOM 4008 C CA . LYS B 1 187 ? -12.289 -13.719 -13.219 1 78.38 187 LYS B CA 1
ATOM 4009 C C . LYS B 1 187 ? -12.914 -13.359 -14.562 1 78.38 187 LYS B C 1
ATOM 4011 O O . LYS B 1 187 ? -14.039 -13.766 -14.867 1 78.38 187 LYS B O 1
ATOM 4016 N N . ALA B 1 188 ? -12.18 -12.609 -15.281 1 85.56 188 ALA B N 1
ATOM 4017 C CA . ALA B 1 188 ? -12.648 -12.266 -16.625 1 85.56 188 ALA B CA 1
ATOM 4018 C C . ALA B 1 188 ? -12.734 -13.5 -17.516 1 85.56 188 ALA B C 1
ATOM 4020 O O . ALA B 1 188 ? -13.664 -13.641 -18.312 1 85.56 188 ALA B O 1
ATOM 4021 N N . ARG B 1 189 ? -11.805 -14.375 -17.438 1 83.62 189 ARG B N 1
ATOM 4022 C CA . ARG B 1 189 ? -11.797 -15.602 -18.219 1 83.62 189 ARG B CA 1
ATOM 4023 C C . ARG B 1 189 ? -13 -16.469 -17.891 1 83.62 189 ARG B C 1
ATOM 4025 O O . ARG B 1 189 ? -13.641 -17.031 -18.781 1 83.62 189 ARG B O 1
ATOM 4032 N N . ILE B 1 190 ? -13.25 -16.594 -16.609 1 76.81 190 ILE B N 1
ATOM 4033 C CA . ILE B 1 190 ? -14.391 -17.391 -16.172 1 76.81 190 ILE B CA 1
ATOM 4034 C C . ILE B 1 190 ? -15.68 -16.781 -16.719 1 76.81 190 ILE B C 1
ATOM 4036 O O . ILE B 1 190 ? -16.531 -17.516 -17.234 1 76.81 190 ILE B O 1
ATOM 4040 N N . ALA B 1 191 ? -15.805 -15.477 -16.562 1 84.94 191 ALA B N 1
ATOM 4041 C CA . ALA B 1 191 ? -16.969 -14.797 -17.125 1 84.94 191 ALA B CA 1
ATOM 4042 C C . ALA B 1 191 ? -17.094 -15.07 -18.625 1 84.94 191 ALA B C 1
ATOM 4044 O O . ALA B 1 191 ? -18.188 -15.352 -19.125 1 84.94 191 ALA B O 1
ATOM 4045 N N . TRP B 1 192 ? -16.016 -15.086 -19.328 1 88.06 192 TRP B N 1
ATOM 4046 C CA . TRP B 1 192 ? -15.992 -15.359 -20.766 1 88.06 192 TRP B CA 1
ATOM 4047 C C . TRP B 1 192 ? -16.453 -16.781 -21.062 1 88.06 192 TRP B C 1
ATOM 4049 O O . TRP B 1 192 ? -17.281 -17 -21.938 1 88.06 192 TRP B O 1
ATOM 4059 N N . ASN B 1 193 ? -15.93 -17.672 -20.344 1 80.62 193 ASN B N 1
ATOM 4060 C CA . ASN B 1 193 ? -16.281 -19.078 -20.516 1 80.62 193 ASN B CA 1
ATOM 4061 C C . ASN B 1 193 ? -17.766 -19.328 -20.281 1 80.62 193 ASN B C 1
ATOM 4063 O O . ASN B 1 193 ? -18.375 -20.188 -20.906 1 80.62 193 ASN B O 1
ATOM 4067 N N . GLU B 1 194 ? -18.234 -18.547 -19.344 1 82.44 194 GLU B N 1
ATOM 4068 C CA . GLU B 1 194 ? -19.625 -18.734 -18.953 1 82.44 194 GLU B CA 1
ATOM 4069 C C . GLU B 1 194 ? -20.547 -17.875 -19.812 1 82.44 194 GLU B C 1
ATOM 4071 O O . GLU B 1 194 ? -21.766 -17.891 -19.625 1 82.44 194 GLU B O 1
ATOM 4076 N N . GLY B 1 195 ? -20 -17.141 -20.672 1 88.44 195 GLY B N 1
ATOM 4077 C CA . GLY B 1 195 ? -20.797 -16.266 -21.516 1 88.44 195 GLY B CA 1
ATOM 4078 C C . GLY B 1 195 ? -21.406 -15.102 -20.766 1 88.44 195 GLY B C 1
ATOM 4079 O O . GLY B 1 195 ? -22.5 -14.648 -21.094 1 88.44 195 GLY B O 1
ATOM 4080 N N . LYS B 1 196 ? -20.812 -14.672 -19.719 1 92 196 LYS B N 1
ATOM 4081 C CA . LYS B 1 196 ? -21.312 -13.578 -18.875 1 92 196 LYS B CA 1
ATOM 4082 C C . LYS B 1 196 ? -20.469 -12.32 -19.062 1 92 196 LYS B C 1
ATOM 4084 O O . LYS B 1 196 ? -19.328 -12.383 -19.547 1 92 196 LYS B O 1
ATOM 4089 N N . SER B 1 197 ? -21.156 -11.18 -18.781 1 95.44 197 SER B N 1
ATOM 4090 C CA . SER B 1 197 ? -20.438 -9.906 -18.766 1 95.44 197 SER B CA 1
ATOM 4091 C C . SER B 1 197 ? -19.688 -9.695 -17.453 1 95.44 197 SER B C 1
ATOM 4093 O O . SER B 1 197 ? -20 -10.32 -16.453 1 95.44 197 SER B O 1
ATOM 4095 N N . VAL B 1 198 ? -18.688 -8.906 -17.516 1 94.56 198 VAL B N 1
ATOM 4096 C CA . VAL B 1 198 ? -18.078 -8.438 -16.281 1 94.56 198 VAL B CA 1
ATOM 4097 C C . VAL B 1 198 ? -18.75 -7.145 -15.828 1 94.56 198 VAL B C 1
ATOM 4099 O O . VAL B 1 198 ? -19.562 -6.566 -16.562 1 94.56 198 VAL B O 1
ATOM 4102 N N . ALA B 1 199 ? -18.531 -6.719 -14.656 1 93.38 199 ALA B N 1
ATOM 4103 C CA . ALA B 1 199 ? -19.109 -5.477 -14.141 1 93.38 199 ALA B CA 1
ATOM 4104 C C . ALA B 1 199 ? -18.531 -4.266 -14.883 1 93.38 199 ALA B C 1
ATOM 4106 O O . ALA B 1 199 ? -17.406 -4.297 -15.359 1 93.38 199 ALA B O 1
ATOM 4107 N N . PRO B 1 200 ? -19.328 -3.186 -15.008 1 94.56 200 PRO B N 1
ATOM 4108 C CA . PRO B 1 200 ? -18.766 -1.965 -15.602 1 94.56 200 PRO B CA 1
ATOM 4109 C C . PRO B 1 200 ? -17.547 -1.449 -14.852 1 94.56 200 PRO B C 1
ATOM 4111 O O . PRO B 1 200 ? -17.453 -1.589 -13.633 1 94.56 200 PRO B O 1
ATOM 4114 N N . GLY B 1 201 ? -16.609 -0.86 -15.586 1 94.62 201 GLY B N 1
ATOM 4115 C CA . GLY B 1 201 ? -15.453 -0.221 -14.969 1 94.62 201 GLY B CA 1
ATOM 4116 C C . GLY B 1 201 ? -14.281 -1.164 -14.781 1 94.62 201 GLY B C 1
ATOM 4117 O O . GLY B 1 201 ? -13.258 -0.782 -14.203 1 94.62 201 GLY B O 1
ATOM 4118 N N . CYS B 1 202 ? -14.398 -2.348 -15.383 1 96.19 202 CYS B N 1
ATOM 4119 C CA . CYS B 1 202 ? -13.367 -3.346 -15.133 1 96.19 202 CYS B CA 1
ATOM 4120 C C . CYS B 1 202 ? -12.398 -3.428 -16.312 1 96.19 202 CYS B C 1
ATOM 4122 O O . CYS B 1 202 ? -11.219 -3.748 -16.125 1 96.19 202 CYS B O 1
ATOM 4124 N N . ILE B 1 203 ? -12.969 -3.174 -17.562 1 97.19 203 ILE B N 1
ATOM 4125 C CA . ILE B 1 203 ? -12.141 -3.428 -18.734 1 97.19 203 ILE B CA 1
ATOM 4126 C C . ILE B 1 203 ? -12.461 -2.41 -19.828 1 97.19 203 ILE B C 1
ATOM 4128 O O . ILE B 1 203 ? -13.484 -1.717 -19.75 1 97.19 203 ILE B O 1
ATOM 4132 N N . VAL B 1 204 ? -11.594 -2.342 -20.75 1 97 204 VAL B N 1
ATOM 4133 C CA . VAL B 1 204 ? -11.773 -1.534 -21.953 1 97 204 VAL B CA 1
ATOM 4134 C C . VAL B 1 204 ? -11.555 -2.396 -23.188 1 97 204 VAL B C 1
ATOM 4136 O O . VAL B 1 204 ? -10.945 -3.463 -23.109 1 97 204 VAL B O 1
ATOM 4139 N N . ASP B 1 205 ? -12.062 -1.931 -24.297 1 96.62 205 ASP B N 1
ATOM 4140 C CA . ASP B 1 205 ? -11.812 -2.611 -25.562 1 96.62 205 ASP B CA 1
ATOM 4141 C C . ASP B 1 205 ? -10.469 -2.188 -26.156 1 96.62 205 ASP B C 1
ATOM 4143 O O . ASP B 1 205 ? -9.664 -1.536 -25.5 1 96.62 205 ASP B O 1
ATOM 4147 N N . ASN B 1 206 ? -10.18 -2.596 -27.406 1 95 206 ASN B N 1
ATOM 4148 C CA . ASN B 1 206 ? -8.883 -2.377 -28.047 1 95 206 ASN B CA 1
ATOM 4149 C C . ASN B 1 206 ? -8.664 -0.903 -28.375 1 95 206 ASN B C 1
ATOM 4151 O O . ASN B 1 206 ? -7.543 -0.491 -28.688 1 95 206 ASN B O 1
ATOM 4155 N N . GLU B 1 207 ? -9.719 -0.136 -28.234 1 92.19 207 GLU B N 1
ATOM 4156 C CA . GLU B 1 207 ? -9.617 1.294 -28.516 1 92.19 207 GLU B CA 1
ATOM 4157 C C . GLU B 1 207 ? -9.633 2.109 -27.219 1 92.19 207 GLU B C 1
ATOM 4159 O O . GLU B 1 207 ? -9.641 3.342 -27.266 1 92.19 207 GLU B O 1
ATOM 4164 N N . GLY B 1 208 ? -9.711 1.429 -26.109 1 91.5 208 GLY B N 1
ATOM 4165 C CA . GLY B 1 208 ? -9.672 2.107 -24.828 1 91.5 208 GLY B CA 1
ATOM 4166 C C . GLY B 1 208 ? -11.039 2.529 -24.328 1 91.5 208 GLY B C 1
ATOM 4167 O O . GLY B 1 208 ? -11.156 3.262 -23.344 1 91.5 208 GLY B O 1
ATOM 4168 N N . HIS B 1 209 ? -12.117 2.039 -24.984 1 94.88 209 HIS B N 1
ATOM 4169 C CA . HIS B 1 209 ? -13.469 2.371 -24.562 1 94.88 209 HIS B CA 1
ATOM 4170 C C . HIS B 1 209 ? -13.977 1.371 -23.516 1 94.88 209 HIS B C 1
ATOM 4172 O O . HIS B 1 209 ? -13.742 0.167 -23.656 1 94.88 209 HIS B O 1
ATOM 4178 N N . PRO B 1 210 ? -14.688 1.973 -22.531 1 96 210 PRO B N 1
ATOM 4179 C CA . PRO B 1 210 ? -15.242 1.061 -21.531 1 96 210 PRO B CA 1
ATOM 4180 C C . PRO B 1 210 ? -16.141 -0.008 -22.156 1 96 210 PRO B C 1
ATOM 4182 O O . PRO B 1 210 ? -16.906 0.278 -23.078 1 96 210 PRO B O 1
ATOM 4185 N N . THR B 1 211 ? -16.031 -1.232 -21.703 1 97.12 211 THR B N 1
ATOM 4186 C CA . THR B 1 211 ? -16.875 -2.34 -22.156 1 97.12 211 THR B CA 1
ATOM 4187 C C . THR B 1 211 ? -17.125 -3.324 -21.016 1 97.12 211 THR B C 1
ATOM 4189 O O . THR B 1 211 ? -16.5 -3.221 -19.953 1 97.12 211 THR B O 1
ATOM 4192 N N . VAL B 1 212 ? -18.094 -4.164 -21.172 1 97.31 212 VAL B N 1
ATOM 4193 C CA . VAL B 1 212 ? -18.391 -5.184 -20.172 1 97.31 212 VAL B CA 1
ATOM 4194 C C . VAL B 1 212 ? -18.234 -6.57 -20.797 1 97.31 212 VAL B C 1
ATOM 4196 O O . VAL B 1 212 ? -18.516 -7.582 -20.141 1 97.31 212 VAL B O 1
ATOM 4199 N N . ASP B 1 213 ? -17.812 -6.562 -22.078 1 96.56 213 ASP B N 1
ATOM 4200 C CA . ASP B 1 213 ? -17.641 -7.82 -22.797 1 96.56 213 ASP B CA 1
ATOM 4201 C C . ASP B 1 213 ? -16.25 -8.406 -22.547 1 96.56 213 ASP B C 1
ATOM 4203 O O . ASP B 1 213 ? -15.25 -7.895 -23.047 1 96.56 213 ASP B O 1
ATOM 4207 N N . PRO B 1 214 ? -16.156 -9.578 -21.859 1 95.62 214 PRO B N 1
ATOM 4208 C CA . PRO B 1 214 ? -14.844 -10.125 -21.5 1 95.62 214 PRO B CA 1
ATOM 4209 C C . PRO B 1 214 ? -14.078 -10.648 -22.719 1 95.62 214 PRO B C 1
ATOM 4211 O O . PRO B 1 214 ? -12.891 -10.961 -22.609 1 95.62 214 PRO B O 1
ATOM 4214 N N . ARG B 1 215 ? -14.703 -10.75 -23.875 1 95.19 215 ARG B N 1
ATOM 4215 C CA . ARG B 1 215 ? -14.031 -11.211 -25.094 1 95.19 215 ARG B CA 1
ATOM 4216 C C . ARG B 1 215 ? -12.797 -10.359 -25.375 1 95.19 215 ARG B C 1
ATOM 4218 O O . ARG B 1 215 ? -11.805 -10.859 -25.922 1 95.19 215 ARG B O 1
ATOM 4225 N N . TRP B 1 216 ? -12.773 -9.125 -25.016 1 95.38 216 TRP B N 1
ATOM 4226 C CA . TRP B 1 216 ? -11.711 -8.18 -25.328 1 95.38 216 TRP B CA 1
ATOM 4227 C C . TRP B 1 216 ? -10.422 -8.539 -24.609 1 95.38 216 TRP B C 1
ATOM 4229 O O . TRP B 1 216 ? -9.352 -8.023 -24.938 1 95.38 216 TRP B O 1
ATOM 4239 N N . LEU B 1 217 ? -10.562 -9.422 -23.625 1 94.12 217 LEU B N 1
ATOM 4240 C CA . LEU B 1 217 ? -9.367 -9.859 -22.906 1 94.12 217 LEU B CA 1
ATOM 4241 C C . LEU B 1 217 ? -8.898 -11.219 -23.406 1 94.12 217 LEU B C 1
ATOM 4243 O O . LEU B 1 217 ? -7.828 -11.695 -23.031 1 94.12 217 LEU B O 1
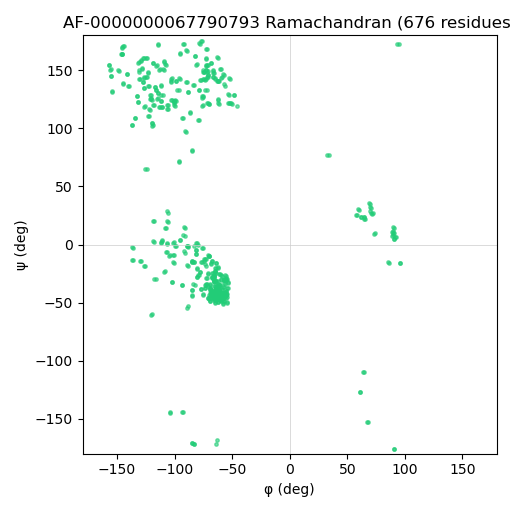ATOM 4247 N N . MET B 1 218 ? -9.664 -11.906 -24.25 1 91.19 218 MET B N 1
ATOM 4248 C CA . MET B 1 218 ? -9.414 -13.305 -24.594 1 91.19 218 MET B CA 1
ATOM 4249 C C . MET B 1 218 ? -9.117 -13.438 -26.094 1 91.19 218 MET B C 1
ATOM 4251 O O . MET B 1 218 ? -8.391 -14.344 -26.5 1 91.19 218 MET B O 1
ATOM 4255 N N . GLU B 1 219 ? -9.711 -12.523 -26.812 1 93.69 219 GLU B N 1
ATOM 4256 C CA . GLU B 1 219 ? -9.617 -12.609 -28.281 1 93.69 219 GLU B CA 1
ATOM 4257 C C . GLU B 1 219 ? -9.047 -11.328 -28.875 1 93.69 219 GLU B C 1
ATOM 4259 O O . GLU B 1 219 ? -9.375 -10.227 -28.406 1 93.69 219 GLU B O 1
ATOM 4264 N N . HIS B 1 220 ? -8.289 -11.523 -29.906 1 94.5 220 HIS B N 1
ATOM 4265 C CA . HIS B 1 220 ? -7.75 -10.359 -30.609 1 94.5 220 HIS B CA 1
ATOM 4266 C C . HIS B 1 220 ? -8.836 -9.641 -31.406 1 94.5 220 HIS B C 1
ATOM 4268 O O . HIS B 1 220 ? -9.719 -10.289 -31.969 1 94.5 220 HIS B O 1
ATOM 4274 N N . PRO B 1 221 ? -8.766 -8.344 -31.609 1 95.69 221 PRO B N 1
ATOM 4275 C CA . PRO B 1 221 ? -7.852 -7.434 -30.922 1 95.69 221 PRO B CA 1
ATOM 4276 C C . PRO B 1 221 ? -8.148 -7.309 -29.422 1 95.69 221 PRO B C 1
ATOM 4278 O O . PRO B 1 221 ? -9.32 -7.324 -29.031 1 95.69 221 PRO B O 1
ATOM 4281 N N . LEU B 1 222 ? -7.09 -7.113 -28.672 1 94.31 222 LEU B N 1
ATOM 4282 C CA . LEU B 1 222 ? -7.23 -7.195 -27.219 1 94.31 222 LEU B CA 1
ATOM 4283 C C . LEU B 1 222 ? -7.418 -5.809 -26.625 1 94.31 222 LEU B C 1
ATOM 4285 O O . LEU B 1 222 ? -6.852 -4.828 -27.109 1 94.31 222 LEU B O 1
ATOM 4289 N N . GLY B 1 223 ? -8.227 -5.789 -25.641 1 96.25 223 GLY B N 1
ATOM 4290 C CA . GLY B 1 223 ? -8.297 -4.645 -24.75 1 96.25 223 GLY B CA 1
ATOM 4291 C C . GLY B 1 223 ? -7.414 -4.785 -23.531 1 96.25 223 GLY B C 1
ATOM 4292 O O . GLY B 1 223 ? -6.281 -5.262 -23.625 1 96.25 223 GLY B O 1
ATOM 4293 N N . ALA B 1 224 ? -7.961 -4.242 -22.391 1 96.94 224 ALA B N 1
ATOM 4294 C CA . ALA B 1 224 ? -7.137 -4.266 -21.188 1 96.94 224 ALA B CA 1
ATOM 4295 C C . ALA B 1 224 ? -7.996 -4.184 -19.922 1 96.94 224 ALA B C 1
ATOM 4297 O O . ALA B 1 224 ? -9.141 -3.732 -19.984 1 96.94 224 ALA B O 1
ATOM 4298 N N . LEU B 1 225 ? -7.453 -4.695 -18.891 1 97.31 225 LEU B N 1
ATOM 4299 C CA . LEU B 1 225 ? -8.008 -4.461 -17.562 1 97.31 225 LEU B CA 1
ATOM 4300 C C . LEU B 1 225 ? -7.73 -3.031 -17.109 1 97.31 225 LEU B C 1
ATOM 4302 O O . LEU B 1 225 ? -6.828 -2.371 -17.625 1 97.31 225 LEU B O 1
ATOM 4306 N N . LEU B 1 226 ? -8.5 -2.562 -16.156 1 97.62 226 LEU B N 1
ATOM 4307 C CA . LEU B 1 226 ? -8.281 -1.247 -15.562 1 97.62 226 LEU B CA 1
ATOM 4308 C C . LEU B 1 226 ? -7.77 -1.375 -14.133 1 97.62 226 LEU B C 1
ATOM 4310 O O . LEU B 1 226 ? -8.07 -2.355 -13.445 1 97.62 226 LEU B O 1
ATOM 4314 N N . PRO B 1 227 ? -6.969 -0.383 -13.695 1 97.88 227 PRO B N 1
ATOM 4315 C CA . PRO B 1 227 ? -6.559 -0.392 -12.289 1 97.88 227 PRO B CA 1
ATOM 4316 C C . PRO B 1 227 ? -7.703 -0.053 -11.336 1 97.88 227 PRO B C 1
ATOM 4318 O O . PRO B 1 227 ? -8.594 0.721 -11.688 1 97.88 227 PRO B O 1
ATOM 4321 N N . PHE B 1 228 ? -7.625 -0.625 -10.156 1 97.81 228 PHE B N 1
ATOM 4322 C CA . PHE B 1 228 ? -8.633 -0.258 -9.164 1 97.81 228 PHE B CA 1
ATOM 4323 C C . PHE B 1 228 ? -8.406 1.164 -8.664 1 97.81 228 PHE B C 1
ATOM 4325 O O . PHE B 1 228 ? -7.266 1.63 -8.594 1 97.81 228 PHE B O 1
ATOM 4332 N N . GLY B 1 229 ? -9.469 1.879 -8.352 1 97.06 229 GLY B N 1
ATOM 4333 C CA . GLY B 1 229 ? -9.328 3.172 -7.699 1 97.06 229 GLY B CA 1
ATOM 4334 C C . GLY B 1 229 ? -8.625 4.199 -8.57 1 97.06 229 GLY B C 1
ATOM 4335 O O . GLY B 1 229 ? -7.91 5.066 -8.055 1 97.06 229 GLY B O 1
ATOM 4336 N N . GLU B 1 230 ? -8.641 4.066 -9.867 1 95.88 230 GLU B N 1
ATOM 4337 C CA . GLU B 1 230 ? -8.133 5.059 -10.805 1 95.88 230 GLU B CA 1
ATOM 4338 C C . GLU B 1 230 ? -6.645 5.312 -10.602 1 95.88 230 GLU B C 1
ATOM 4340 O O . GLU B 1 230 ? -5.848 4.371 -10.57 1 95.88 230 GLU B O 1
ATOM 4345 N N . HIS B 1 231 ? -6.258 6.574 -10.438 1 97.31 231 HIS B N 1
ATOM 4346 C CA . HIS B 1 231 ? -4.848 6.934 -10.383 1 97.31 231 HIS B CA 1
ATOM 4347 C C . HIS B 1 231 ? -4.176 6.344 -9.141 1 97.31 231 HIS B C 1
ATOM 4349 O O . HIS B 1 231 ? -2.975 6.066 -9.156 1 97.31 231 HIS B O 1
ATOM 4355 N N . LYS B 1 232 ? -4.957 6.137 -8.094 1 98.06 232 LYS B N 1
ATOM 4356 C CA . LYS B 1 232 ? -4.371 5.617 -6.859 1 98.06 232 LYS B CA 1
ATOM 4357 C C . LYS B 1 232 ? -3.959 4.16 -7.02 1 98.06 232 LYS B C 1
ATOM 4359 O O . LYS B 1 232 ? -2.818 3.795 -6.723 1 98.06 232 LYS B O 1
ATOM 4364 N N . GLY B 1 233 ? -4.832 3.355 -7.594 1 98.44 233 GLY B N 1
ATOM 4365 C CA . GLY B 1 233 ? -4.496 1.965 -7.859 1 98.44 233 GLY B CA 1
ATOM 4366 C C . GLY B 1 233 ? -3.451 1.802 -8.945 1 98.44 233 GLY B C 1
ATOM 4367 O O . GLY B 1 233 ? -2.6 0.914 -8.867 1 98.44 233 GLY B O 1
ATOM 4368 N N . SER B 1 234 ? -3.555 2.672 -9.984 1 98.44 234 SER B N 1
ATOM 4369 C CA . SER B 1 234 ? -2.551 2.672 -11.039 1 98.44 234 SER B CA 1
ATOM 4370 C C . SER B 1 234 ? -1.159 2.951 -10.484 1 98.44 234 SER B C 1
ATOM 4372 O O . SER B 1 234 ? -0.191 2.281 -10.844 1 98.44 234 SER B O 1
ATOM 4374 N N . GLY B 1 235 ? -1.09 3.924 -9.594 1 98.75 235 GLY B N 1
ATOM 4375 C CA . GLY B 1 235 ? 0.176 4.23 -8.945 1 98.75 235 GLY B CA 1
ATOM 4376 C C . GLY B 1 235 ? 0.712 3.08 -8.109 1 98.75 235 GLY B C 1
ATOM 4377 O O . GLY B 1 235 ? 1.912 2.799 -8.133 1 98.75 235 GLY B O 1
ATOM 4378 N N . LEU B 1 236 ? -0.198 2.43 -7.367 1 98.81 236 LEU B N 1
ATOM 4379 C CA . LEU B 1 236 ? 0.222 1.297 -6.547 1 98.81 236 LEU B CA 1
ATOM 4380 C C . LEU B 1 236 ? 0.719 0.151 -7.422 1 98.81 236 LEU B C 1
ATOM 4382 O O . LEU B 1 236 ? 1.672 -0.543 -7.059 1 98.81 236 LEU B O 1
ATOM 4386 N N . SER B 1 237 ? 0.087 -0.04 -8.617 1 98.56 237 SER B N 1
ATOM 4387 C CA . SER B 1 237 ? 0.548 -1.046 -9.57 1 98.56 237 SER B CA 1
ATOM 4388 C C . SER B 1 237 ? 1.985 -0.778 -10.008 1 98.56 237 SER B C 1
ATOM 4390 O O . SER B 1 237 ? 2.803 -1.698 -10.062 1 98.56 237 SER B O 1
ATOM 4392 N N . LEU B 1 238 ? 2.25 0.457 -10.297 1 98.62 238 LEU B N 1
ATOM 4393 C CA . LEU B 1 238 ? 3.602 0.851 -10.672 1 98.62 238 LEU B CA 1
ATOM 4394 C C . LEU B 1 238 ? 4.586 0.583 -9.539 1 98.62 238 LEU B C 1
ATOM 4396 O O . LEU B 1 238 ? 5.672 0.047 -9.766 1 98.62 238 LEU B O 1
ATOM 4400 N N . VAL B 1 239 ? 4.191 0.923 -8.328 1 98.81 239 VAL B N 1
ATOM 4401 C CA . VAL B 1 239 ? 5.047 0.707 -7.16 1 98.81 239 VAL B CA 1
ATOM 4402 C C . VAL B 1 239 ? 5.336 -0.784 -7 1 98.81 239 VAL B C 1
ATOM 4404 O O . VAL B 1 239 ? 6.465 -1.174 -6.688 1 98.81 239 VAL B O 1
ATOM 4407 N N . CYS B 1 240 ? 4.375 -1.633 -7.25 1 98.69 240 CYS B N 1
ATOM 4408 C CA . CYS B 1 240 ? 4.578 -3.074 -7.16 1 98.69 240 CYS B CA 1
ATOM 4409 C C . CYS B 1 240 ? 5.586 -3.547 -8.203 1 98.69 240 CYS B C 1
ATOM 4411 O O . CYS B 1 240 ? 6.402 -4.43 -7.926 1 98.69 240 CYS B O 1
ATOM 4413 N N . SER B 1 241 ? 5.57 -2.988 -9.375 1 98.06 241 SER B N 1
ATOM 4414 C CA . SER B 1 241 ? 6.547 -3.328 -10.406 1 98.06 241 SER B CA 1
ATOM 4415 C C . SER B 1 241 ? 7.949 -2.875 -10.016 1 98.06 241 SER B C 1
ATOM 4417 O O . SER B 1 241 ? 8.914 -3.615 -10.188 1 98.06 241 SER B O 1
ATOM 4419 N N . LEU B 1 242 ? 7.992 -1.715 -9.469 1 98.56 242 LEU B N 1
ATOM 4420 C CA . LEU B 1 242 ? 9.289 -1.152 -9.102 1 98.56 242 LEU B CA 1
ATOM 4421 C C . LEU B 1 242 ? 9.898 -1.918 -7.934 1 98.56 242 LEU B C 1
ATOM 4423 O O . LEU B 1 242 ? 11.055 -2.342 -8 1 98.56 242 LEU B O 1
ATOM 4427 N N . LEU B 1 243 ? 9.102 -2.146 -6.883 1 98.69 243 LEU B N 1
ATOM 4428 C CA . LEU B 1 243 ? 9.602 -2.84 -5.699 1 98.69 243 LEU B CA 1
ATOM 4429 C C . LEU B 1 243 ? 9.727 -4.336 -5.961 1 98.69 243 LEU B C 1
ATOM 4431 O O . LEU B 1 243 ? 10.734 -4.953 -5.59 1 98.69 243 LEU B O 1
ATOM 4435 N N . GLY B 1 244 ? 8.75 -4.926 -6.613 1 98.12 244 GLY B N 1
ATOM 4436 C CA . GLY B 1 244 ? 8.68 -6.367 -6.77 1 98.12 244 GLY B CA 1
ATOM 4437 C C . GLY B 1 244 ? 9.586 -6.895 -7.859 1 98.12 244 GLY B C 1
ATOM 4438 O O . GLY B 1 244 ? 10.031 -8.047 -7.809 1 98.12 244 GLY B O 1
ATOM 4439 N N . ALA B 1 245 ? 9.883 -6.051 -8.844 1 97.62 245 ALA B N 1
ATOM 4440 C CA . ALA B 1 245 ? 10.68 -6.547 -9.969 1 97.62 245 ALA B CA 1
ATOM 4441 C C . ALA B 1 245 ? 11.984 -5.766 -10.109 1 97.62 245 ALA B C 1
ATOM 4443 O O . ALA B 1 245 ? 13.062 -6.297 -9.844 1 97.62 245 ALA B O 1
ATOM 4444 N N . ALA B 1 246 ? 11.922 -4.492 -10.32 1 97.19 246 ALA B N 1
ATOM 4445 C CA . ALA B 1 246 ? 13.125 -3.707 -10.594 1 97.19 246 ALA B CA 1
ATOM 4446 C C . ALA B 1 246 ? 14.125 -3.803 -9.445 1 97.19 246 ALA B C 1
ATOM 4448 O O . ALA B 1 246 ? 15.305 -4.059 -9.664 1 97.19 246 ALA B O 1
ATOM 4449 N N . LEU B 1 247 ? 13.664 -3.656 -8.227 1 97.88 247 LEU B N 1
ATOM 4450 C CA . LEU B 1 247 ? 14.562 -3.619 -7.074 1 97.88 247 LEU B CA 1
ATOM 4451 C C . LEU B 1 247 ? 15.031 -5.023 -6.703 1 97.88 247 LEU B C 1
ATOM 4453 O O . LEU B 1 247 ? 16.031 -5.184 -6.012 1 97.88 247 LEU B O 1
ATOM 4457 N N . THR B 1 248 ? 14.273 -6.062 -7.074 1 97.75 248 THR B N 1
ATOM 4458 C CA . THR B 1 248 ? 14.633 -7.43 -6.719 1 97.75 248 THR B CA 1
ATOM 4459 C C . THR B 1 248 ? 15.609 -8.016 -7.734 1 97.75 248 THR B C 1
ATOM 4461 O O . THR B 1 248 ? 16.219 -9.055 -7.488 1 97.75 248 THR B O 1
ATOM 4464 N N . GLY B 1 249 ? 15.742 -7.367 -8.875 1 95.88 249 GLY B N 1
ATOM 4465 C CA . GLY B 1 249 ? 16.531 -7.918 -9.953 1 95.88 249 GLY B CA 1
ATOM 4466 C C . GLY B 1 249 ? 15.727 -8.773 -10.914 1 95.88 249 GLY B C 1
ATOM 4467 O O . GLY B 1 249 ? 16.281 -9.414 -11.805 1 95.88 249 GLY B O 1
ATOM 4468 N N . GLY B 1 250 ? 14.438 -8.82 -10.695 1 96.06 250 GLY B N 1
ATOM 4469 C CA . GLY B 1 250 ? 13.555 -9.523 -11.609 1 96.06 250 GLY B CA 1
ATOM 4470 C C . GLY B 1 250 ? 13.25 -8.742 -12.875 1 96.06 250 GLY B C 1
ATOM 4471 O O . GLY B 1 250 ? 13.617 -7.57 -12.984 1 96.06 250 GLY B O 1
ATOM 4472 N N . LYS B 1 251 ? 12.594 -9.398 -13.766 1 94.38 251 LYS B N 1
ATOM 4473 C CA . LYS B 1 251 ? 12.219 -8.766 -15.023 1 94.38 251 LYS B CA 1
ATOM 4474 C C . LYS B 1 251 ? 10.93 -7.957 -14.875 1 94.38 251 LYS B C 1
ATOM 4476 O O . LYS B 1 251 ? 10.008 -8.383 -14.172 1 94.38 251 LYS B O 1
ATOM 4481 N N . THR B 1 252 ? 10.938 -6.797 -15.453 1 95 252 THR B N 1
ATOM 4482 C CA . THR B 1 252 ? 9.734 -5.965 -15.438 1 95 252 THR B CA 1
ATOM 4483 C C . THR B 1 252 ? 8.891 -6.211 -16.672 1 95 252 THR B C 1
ATOM 4485 O O . THR B 1 252 ? 9.328 -6.891 -17.609 1 95 252 THR B O 1
ATOM 4488 N N . GLU B 1 253 ? 7.738 -5.641 -16.703 1 94.69 253 GLU B N 1
ATOM 4489 C CA . GLU B 1 253 ? 6.766 -5.836 -17.781 1 94.69 253 GLU B CA 1
ATOM 4490 C C . GLU B 1 253 ? 7.289 -5.289 -19.094 1 94.69 253 GLU B C 1
ATOM 4492 O O . GLU B 1 253 ? 6.898 -5.758 -20.172 1 94.69 253 GLU B O 1
ATOM 4497 N N . ARG B 1 254 ? 8.203 -4.379 -19.031 1 94.5 254 ARG B N 1
ATOM 4498 C CA . ARG B 1 254 ? 8.586 -3.627 -20.219 1 94.5 254 ARG B CA 1
ATOM 4499 C C . ARG B 1 254 ? 9.227 -4.539 -21.25 1 94.5 254 ARG B C 1
ATOM 4501 O O . ARG B 1 254 ? 9.117 -4.289 -22.453 1 94.5 254 ARG B O 1
ATOM 4508 N N . THR B 1 255 ? 9.781 -5.652 -20.828 1 92.38 255 THR B N 1
ATOM 4509 C CA . THR B 1 255 ? 10.516 -6.5 -21.75 1 92.38 255 THR B CA 1
ATOM 4510 C C . THR B 1 255 ? 9.773 -7.809 -22 1 92.38 255 THR B C 1
ATOM 4512 O O . THR B 1 255 ? 10.297 -8.711 -22.656 1 92.38 255 THR B O 1
ATOM 4515 N N . ALA B 1 256 ? 8.594 -7.91 -21.406 1 91 256 ALA B N 1
ATOM 4516 C CA . ALA B 1 256 ? 7.852 -9.164 -21.516 1 91 256 ALA B CA 1
ATOM 4517 C C . ALA B 1 256 ? 7.289 -9.352 -22.922 1 91 256 ALA B C 1
ATOM 4519 O O . ALA B 1 256 ? 6.734 -8.422 -23.5 1 91 256 ALA B O 1
ATOM 4520 N N . LYS B 1 257 ? 7.434 -10.492 -23.531 1 82.69 257 LYS B N 1
ATOM 4521 C CA . LYS B 1 257 ? 6.941 -10.797 -24.859 1 82.69 257 LYS B CA 1
ATOM 4522 C C . LYS B 1 257 ? 5.645 -11.594 -24.812 1 82.69 257 LYS B C 1
ATOM 4524 O O . LYS B 1 257 ? 4.887 -11.633 -25.781 1 82.69 257 LYS B O 1
ATOM 4529 N N . GLY B 1 258 ? 5.391 -12.133 -23.641 1 78.44 258 GLY B N 1
ATOM 4530 C CA . GLY B 1 258 ? 4.16 -12.891 -23.469 1 78.44 258 GLY B CA 1
ATOM 4531 C C . GLY B 1 258 ? 4.168 -14.219 -24.203 1 78.44 258 GLY B C 1
ATOM 4532 O O . GLY B 1 258 ? 3.137 -14.648 -24.719 1 78.44 258 GLY B O 1
ATOM 4533 N N . GLU B 1 259 ? 5.254 -14.789 -24.328 1 81.38 259 GLU B N 1
ATOM 4534 C CA . GLU B 1 259 ? 5.359 -16.062 -25.031 1 81.38 259 GLU B CA 1
ATOM 4535 C C . GLU B 1 259 ? 5.492 -17.219 -24.031 1 81.38 259 GLU B C 1
ATOM 4537 O O . GLU B 1 259 ? 6 -17.047 -22.922 1 81.38 259 GLU B O 1
ATOM 4542 N N . GLY B 1 260 ? 4.793 -18.266 -24.438 1 84.31 260 GLY B N 1
ATOM 4543 C CA . GLY B 1 260 ? 4.941 -19.484 -23.656 1 84.31 260 GLY B CA 1
ATOM 4544 C C . GLY B 1 260 ? 3.934 -19.594 -22.531 1 84.31 260 GLY B C 1
ATOM 4545 O O . GLY B 1 260 ? 2.975 -18.828 -22.469 1 84.31 260 GLY B O 1
ATOM 4546 N N . LYS B 1 261 ? 4.113 -20.688 -21.734 1 88.31 261 LYS B N 1
ATOM 4547 C CA . LYS B 1 261 ? 3.182 -21.016 -20.656 1 88.31 261 LYS B CA 1
ATOM 4548 C C . LYS B 1 261 ? 3.74 -20.594 -19.297 1 88.31 261 LYS B C 1
ATOM 4550 O O . LYS B 1 261 ? 3.068 -20.734 -18.281 1 88.31 261 LYS B O 1
ATOM 4555 N N . GLN B 1 262 ? 4.891 -20 -19.281 1 91.5 262 GLN B N 1
ATOM 4556 C CA . GLN B 1 262 ? 5.527 -19.609 -18.031 1 91.5 262 GLN B CA 1
ATOM 4557 C C . GLN B 1 262 ? 4.828 -18.406 -17.422 1 91.5 262 GLN B C 1
ATOM 4559 O O . GLN B 1 262 ? 4.312 -17.547 -18.141 1 91.5 262 GLN B O 1
ATOM 4564 N N . ILE B 1 263 ? 4.73 -18.422 -16.188 1 93.06 263 ILE B N 1
ATOM 4565 C CA . ILE B 1 263 ? 4.316 -17.297 -15.359 1 93.06 263 ILE B CA 1
ATOM 4566 C C . ILE B 1 263 ? 5.445 -16.922 -14.398 1 93.06 263 ILE B C 1
ATOM 4568 O O . ILE B 1 263 ? 5.656 -17.578 -13.391 1 93.06 263 ILE B O 1
ATOM 4572 N N . ILE B 1 264 ? 6.133 -15.875 -14.727 1 95.94 264 ILE B N 1
ATOM 4573 C CA . ILE B 1 264 ? 7.293 -15.516 -13.914 1 95.94 264 ILE B CA 1
ATOM 4574 C C . ILE B 1 264 ? 6.945 -14.344 -13.008 1 95.94 264 ILE B C 1
ATOM 4576 O O . ILE B 1 264 ? 6.43 -13.32 -13.469 1 95.94 264 ILE B O 1
ATOM 4580 N N . ASN B 1 265 ? 7.152 -14.578 -11.75 1 97.31 265 ASN B N 1
ATOM 4581 C CA . ASN B 1 265 ? 6.902 -13.562 -10.734 1 97.31 265 ASN B CA 1
ATOM 4582 C C . ASN B 1 265 ? 8.188 -13.148 -10.023 1 97.31 265 ASN B C 1
ATOM 4584 O O . ASN B 1 265 ? 9.156 -13.914 -10 1 97.31 265 ASN B O 1
ATOM 4588 N N . SER B 1 266 ? 8.219 -11.977 -9.516 1 98.56 266 SER B N 1
ATOM 4589 C CA . SER B 1 266 ? 9.148 -11.477 -8.508 1 98.56 266 SER B CA 1
ATOM 4590 C C . SER B 1 266 ? 8.406 -10.773 -7.375 1 98.56 266 SER B C 1
ATOM 4592 O O . SER B 1 266 ? 7.266 -10.336 -7.547 1 98.56 266 SER B O 1
ATOM 4594 N N . MET B 1 267 ? 9.07 -10.719 -6.219 1 98.88 267 MET B N 1
ATOM 4595 C CA . MET B 1 267 ? 8.359 -10.211 -5.047 1 98.88 267 MET B CA 1
ATOM 4596 C C . MET B 1 267 ? 9.336 -9.633 -4.031 1 98.88 267 MET B C 1
ATOM 4598 O O . MET B 1 267 ? 10.398 -10.211 -3.783 1 98.88 267 MET B O 1
ATOM 4602 N N . LEU B 1 268 ? 9.07 -8.469 -3.553 1 98.94 268 LEU B N 1
ATOM 4603 C CA . LEU B 1 268 ? 9.742 -7.906 -2.385 1 98.94 268 LEU B CA 1
ATOM 4604 C C . LEU B 1 268 ? 8.875 -8.047 -1.14 1 98.94 268 LEU B C 1
ATOM 4606 O O . LEU B 1 268 ? 7.711 -7.629 -1.138 1 98.94 268 LEU B O 1
ATOM 4610 N N . SER B 1 269 ? 9.398 -8.68 -0.107 1 98.94 269 SER B N 1
ATOM 4611 C CA . SER B 1 269 ? 8.688 -8.883 1.152 1 98.94 269 SER B CA 1
ATOM 4612 C C . SER B 1 269 ? 9.383 -8.156 2.301 1 98.94 269 SER B C 1
ATOM 4614 O O . SER B 1 269 ? 10.609 -8.172 2.404 1 98.94 269 SER B O 1
ATOM 4616 N N . ILE B 1 270 ? 8.617 -7.469 3.066 1 98.94 270 ILE B N 1
ATOM 4617 C CA . ILE B 1 270 ? 9.078 -6.809 4.281 1 98.94 270 ILE B CA 1
ATOM 4618 C C . ILE B 1 270 ? 8.469 -7.484 5.504 1 98.94 270 ILE B C 1
ATOM 4620 O O . ILE B 1 270 ? 7.246 -7.641 5.586 1 98.94 270 ILE B O 1
ATOM 4624 N N . LEU B 1 271 ? 9.289 -7.945 6.398 1 98.94 271 LEU B N 1
ATOM 4625 C CA . LEU B 1 271 ? 8.875 -8.609 7.629 1 98.94 271 LEU B CA 1
ATOM 4626 C C . LEU B 1 271 ? 9.266 -7.785 8.852 1 98.94 271 LEU B C 1
ATOM 4628 O O . LEU B 1 271 ? 10.406 -7.332 8.961 1 98.94 271 LEU B O 1
ATOM 4632 N N . ILE B 1 272 ? 8.336 -7.562 9.742 1 98.88 272 ILE B N 1
ATOM 4633 C CA . ILE B 1 272 ? 8.562 -6.703 10.898 1 98.88 272 ILE B CA 1
ATOM 4634 C C . ILE B 1 272 ? 8.07 -7.402 12.164 1 98.88 272 ILE B C 1
ATOM 4636 O O . ILE B 1 272 ? 6.949 -7.906 12.211 1 98.88 272 ILE B O 1
ATOM 4640 N N . ASP B 1 273 ? 8.906 -7.488 13.148 1 98.56 273 ASP B N 1
ATOM 4641 C CA . ASP B 1 273 ? 8.5 -7.945 14.477 1 98.56 273 ASP B CA 1
ATOM 4642 C C . ASP B 1 273 ? 7.805 -6.828 15.25 1 98.56 273 ASP B C 1
ATOM 4644 O O . ASP B 1 273 ? 8.453 -5.887 15.711 1 98.56 273 ASP B O 1
ATOM 4648 N N . PRO B 1 274 ? 6.496 -6.918 15.414 1 97.81 274 PRO B N 1
ATOM 4649 C CA . PRO B 1 274 ? 5.789 -5.812 16.062 1 97.81 274 PRO B CA 1
ATOM 4650 C C . PRO B 1 274 ? 6.219 -5.609 17.516 1 97.81 274 PRO B C 1
ATOM 4652 O O . PRO B 1 274 ? 5.988 -4.543 18.094 1 97.81 274 PRO B O 1
ATOM 4655 N N . GLN B 1 275 ? 6.875 -6.578 18.094 1 97 275 GLN B N 1
ATOM 4656 C CA . GLN B 1 275 ? 7.336 -6.484 19.484 1 97 275 GLN B CA 1
ATOM 4657 C C . GLN B 1 275 ? 8.523 -5.531 19.609 1 97 275 GLN B C 1
ATOM 4659 O O . GLN B 1 275 ? 8.898 -5.141 20.703 1 97 275 GLN B O 1
ATOM 4664 N N . LYS B 1 276 ? 9.078 -5.188 18.453 1 97.31 276 LYS B N 1
ATOM 4665 C CA . LYS B 1 276 ? 10.242 -4.309 18.453 1 97.31 276 LYS B CA 1
ATOM 4666 C C . LYS B 1 276 ? 9.867 -2.902 18 1 97.31 276 LYS B C 1
ATOM 4668 O O . LYS B 1 276 ? 10.734 -2.135 17.562 1 97.31 276 LYS B O 1
ATOM 4673 N N . LEU B 1 277 ? 8.586 -2.537 18.062 1 96.88 277 LEU B N 1
ATOM 4674 C CA . LEU B 1 277 ? 8.094 -1.217 17.688 1 96.88 277 LEU B CA 1
ATOM 4675 C C . LEU B 1 277 ? 7.531 -0.48 18.891 1 96.88 277 LEU B C 1
ATOM 4677 O O . LEU B 1 277 ? 7.418 -1.057 19.984 1 96.88 277 LEU B O 1
ATOM 4681 N N . GLY B 1 278 ? 7.223 0.779 18.688 1 93.19 278 GLY B N 1
ATOM 4682 C CA . GLY B 1 278 ? 6.781 1.646 19.781 1 93.19 278 GLY B CA 1
ATOM 4683 C C . GLY B 1 278 ? 5.516 1.156 20.453 1 93.19 278 GLY B C 1
ATOM 4684 O O . GLY B 1 278 ? 5.301 1.416 21.641 1 93.19 278 GLY B O 1
ATOM 4685 N N . GLY B 1 279 ? 4.715 0.409 19.75 1 93.19 279 GLY B N 1
ATOM 4686 C CA . GLY B 1 279 ? 3.459 -0.083 20.281 1 93.19 279 GLY B CA 1
ATOM 4687 C C . GLY B 1 279 ? 3.584 -1.441 20.953 1 93.19 279 GLY B C 1
ATOM 4688 O O . GLY B 1 279 ? 2.578 -2.098 21.219 1 93.19 279 GLY B O 1
ATOM 4689 N N . ALA B 1 280 ? 4.785 -1.911 21.25 1 93.81 280 ALA B N 1
ATOM 4690 C CA . ALA B 1 280 ? 5.051 -3.273 21.703 1 93.81 280 ALA B CA 1
ATOM 4691 C C . ALA B 1 280 ? 4.254 -3.592 22.969 1 93.81 280 ALA B C 1
ATOM 4693 O O . ALA B 1 280 ? 3.779 -4.719 23.141 1 93.81 280 ALA B O 1
ATOM 4694 N N . ALA B 1 281 ? 4.004 -2.645 23.75 1 93.56 281 ALA B N 1
ATOM 4695 C CA . ALA B 1 281 ? 3.342 -2.875 25.031 1 93.56 281 ALA B CA 1
ATOM 4696 C C . ALA B 1 281 ? 1.833 -3.014 24.859 1 93.56 281 ALA B C 1
ATOM 4698 O O . ALA B 1 281 ? 1.165 -3.672 25.656 1 93.56 281 ALA B O 1
ATOM 4699 N N . THR B 1 282 ? 1.33 -2.506 23.734 1 94.56 282 THR B N 1
ATOM 4700 C CA . THR B 1 282 ? -0.121 -2.355 23.703 1 94.56 282 THR B CA 1
ATOM 4701 C C . THR B 1 282 ? -0.705 -2.969 22.438 1 94.56 282 THR B C 1
ATOM 4703 O O . THR B 1 282 ? -1.911 -3.207 22.359 1 94.56 282 THR B O 1
ATOM 4706 N N . TYR B 1 283 ? 0.045 -3.277 21.469 1 95.56 283 TYR B N 1
ATOM 4707 C CA . TYR B 1 283 ? -0.528 -3.576 20.156 1 95.56 283 TYR B CA 1
ATOM 4708 C C . TYR B 1 283 ? -1.364 -4.848 20.203 1 95.56 283 TYR B C 1
ATOM 4710 O O . TYR B 1 283 ? -2.371 -4.965 19.5 1 95.56 283 TYR B O 1
ATOM 4718 N N . GLN B 1 284 ? -0.997 -5.785 21.062 1 96.25 284 GLN B N 1
ATOM 4719 C CA . GLN B 1 284 ? -1.691 -7.066 21.141 1 96.25 284 GLN B CA 1
ATOM 4720 C C . GLN B 1 284 ? -3.121 -6.883 21.641 1 96.25 284 GLN B C 1
ATOM 4722 O O . GLN B 1 284 ? -4.008 -7.672 21.312 1 96.25 284 GLN B O 1
ATOM 4727 N N . GLN B 1 285 ? -3.346 -5.852 22.375 1 96.56 285 GLN B N 1
ATOM 4728 C CA . GLN B 1 285 ? -4.688 -5.547 22.859 1 96.56 285 GLN B CA 1
ATOM 4729 C C . GLN B 1 285 ? -5.402 -4.582 21.922 1 96.56 285 GLN B C 1
ATOM 4731 O O . GLN B 1 285 ? -6.617 -4.688 21.719 1 96.56 285 GLN B O 1
ATOM 4736 N N . GLU B 1 286 ? -4.66 -3.713 21.375 1 97.19 286 GLU B N 1
ATOM 4737 C CA . GLU B 1 286 ? -5.254 -2.645 20.578 1 97.19 286 GLU B CA 1
ATOM 4738 C C . GLU B 1 286 ? -5.746 -3.17 19.234 1 97.19 286 GLU B C 1
ATOM 4740 O O . GLU B 1 286 ? -6.789 -2.736 18.734 1 97.19 286 GLU B O 1
ATOM 4745 N N . ILE B 1 287 ? -4.98 -4.113 18.656 1 98 287 ILE B N 1
ATOM 4746 C CA . ILE B 1 287 ? -5.344 -4.586 17.328 1 98 287 ILE B CA 1
ATOM 4747 C C . ILE B 1 287 ? -6.691 -5.305 17.375 1 98 287 ILE B C 1
ATOM 4749 O O . ILE B 1 287 ? -7.633 -4.93 16.672 1 98 287 ILE B O 1
ATOM 4753 N N . PRO B 1 288 ? -6.887 -6.27 18.328 1 97.69 288 PRO B N 1
ATOM 4754 C CA . PRO B 1 288 ? -8.211 -6.895 18.391 1 97.69 288 PRO B CA 1
ATOM 4755 C C . PRO B 1 288 ? -9.32 -5.898 18.734 1 97.69 288 PRO B C 1
ATOM 4757 O O . PRO B 1 288 ? -10.422 -5.996 18.188 1 97.69 288 PRO B O 1
ATOM 4760 N N . ALA B 1 289 ? -9.055 -4.965 19.547 1 97.62 289 ALA B N 1
ATOM 4761 C CA . ALA B 1 289 ? -10.055 -3.975 19.938 1 97.62 289 ALA B CA 1
ATOM 4762 C C . ALA B 1 289 ? -10.469 -3.111 18.75 1 97.62 289 ALA B C 1
ATOM 4764 O O . ALA B 1 289 ? -11.656 -2.838 18.562 1 97.62 289 ALA B O 1
ATOM 4765 N N . LEU B 1 290 ? -9.508 -2.693 18 1 97.69 290 LEU B N 1
ATOM 4766 C CA . LEU B 1 290 ? -9.789 -1.88 16.828 1 97.69 290 LEU B CA 1
ATOM 4767 C C . LEU B 1 290 ? -10.602 -2.666 15.797 1 97.69 290 LEU B C 1
ATOM 4769 O O . LEU B 1 290 ? -11.555 -2.143 15.219 1 97.69 290 LEU B O 1
ATOM 4773 N N . LEU B 1 291 ? -10.18 -3.92 15.531 1 97.88 291 LEU B N 1
ATOM 4774 C CA . LEU B 1 291 ? -10.867 -4.754 14.555 1 97.88 291 LEU B CA 1
ATOM 4775 C C . LEU B 1 291 ? -12.328 -4.961 14.953 1 97.88 291 LEU B C 1
ATOM 4777 O O . LEU B 1 291 ? -13.227 -4.852 14.117 1 97.88 291 LEU B O 1
ATOM 4781 N N . GLU B 1 292 ? -12.547 -5.215 16.188 1 96.75 292 GLU B N 1
ATOM 4782 C CA . GLU B 1 292 ? -13.914 -5.387 16.688 1 96.75 292 GLU B CA 1
ATOM 4783 C C . GLU B 1 292 ? -14.719 -4.105 16.531 1 96.75 292 GLU B C 1
ATOM 4785 O O . GLU B 1 292 ? -15.883 -4.145 16.125 1 96.75 292 GLU B O 1
ATOM 4790 N N . TRP B 1 293 ? -14.102 -3.027 16.875 1 97.25 293 TRP B N 1
ATOM 4791 C CA . TRP B 1 293 ? -14.758 -1.73 16.75 1 97.25 293 TRP B CA 1
ATOM 4792 C C . TRP B 1 293 ? -15.125 -1.444 15.289 1 97.25 293 TRP B C 1
ATOM 4794 O O . TRP B 1 293 ? -16.219 -0.948 15.008 1 97.25 293 TRP B O 1
ATOM 4804 N N . VAL B 1 294 ? -14.297 -1.742 14.344 1 97.69 294 VAL B N 1
ATOM 4805 C CA . VAL B 1 294 ? -14.578 -1.544 12.922 1 97.69 294 VAL B CA 1
ATOM 4806 C C . VAL B 1 294 ? -15.75 -2.428 12.5 1 97.69 294 VAL B C 1
ATOM 4808 O O . VAL B 1 294 ? -16.625 -1.989 11.758 1 97.69 294 VAL B O 1
ATOM 4811 N N . ARG B 1 295 ? -15.766 -3.652 12.992 1 96.81 295 ARG B N 1
ATOM 4812 C CA . ARG B 1 295 ? -16.859 -4.57 12.664 1 96.81 295 ARG B CA 1
ATOM 4813 C C . ARG B 1 295 ? -18.203 -4.004 13.102 1 96.81 295 ARG B C 1
ATOM 4815 O O . ARG B 1 295 ? -19.219 -4.262 12.469 1 96.81 295 ARG B O 1
ATOM 4822 N N . GLN B 1 296 ? -18.172 -3.191 14.062 1 95.81 296 GLN B N 1
ATOM 4823 C CA . GLN B 1 296 ? -19.391 -2.625 14.625 1 95.81 296 GLN B CA 1
ATOM 4824 C C . GLN B 1 296 ? -19.906 -1.454 13.789 1 95.81 296 GLN B C 1
ATOM 4826 O O . GLN B 1 296 ? -20.891 -0.806 14.141 1 95.81 296 GLN B O 1
ATOM 4831 N N . SER B 1 297 ? -19.203 -1.183 12.734 1 95.88 297 SER B N 1
ATOM 4832 C CA . SER B 1 297 ? -19.719 -0.213 11.773 1 95.88 297 SER B CA 1
ATOM 4833 C C . SER B 1 297 ? -21.125 -0.6 11.297 1 95.88 297 SER B C 1
ATOM 4835 O O . SER B 1 297 ? -21.906 0.261 10.898 1 95.88 297 SER B O 1
ATOM 4837 N N . ARG B 1 298 ? -21.375 -1.905 11.289 1 93 298 ARG B N 1
ATOM 4838 C CA . ARG B 1 298 ? -22.703 -2.439 11 1 93 298 ARG B CA 1
ATOM 4839 C C . ARG B 1 298 ? -23.297 -3.104 12.234 1 93 298 ARG B C 1
ATOM 4841 O O . ARG B 1 298 ? -22.594 -3.721 13.023 1 93 298 ARG B O 1
ATOM 4848 N N . ASP B 1 299 ? -24.609 -3.066 12.289 1 90.69 299 ASP B N 1
ATOM 4849 C CA . ASP B 1 299 ? -25.266 -3.629 13.461 1 90.69 299 ASP B CA 1
ATOM 4850 C C . ASP B 1 299 ? -25.562 -5.113 13.266 1 90.69 299 ASP B C 1
ATOM 4852 O O . ASP B 1 299 ? -25.797 -5.84 14.234 1 90.69 299 ASP B O 1
ATOM 4856 N N . ASP B 1 300 ? -25.547 -5.613 12.07 1 91.88 300 ASP B N 1
ATOM 4857 C CA . ASP B 1 300 ? -25.969 -6.98 11.805 1 91.88 300 ASP B CA 1
ATOM 4858 C C . ASP B 1 300 ? -24.797 -7.945 11.852 1 91.88 300 ASP B C 1
ATOM 4860 O O . ASP B 1 300 ? -24.906 -9.102 11.445 1 91.88 300 ASP B O 1
ATOM 4864 N N . ASP B 1 301 ? -23.578 -7.523 12.281 1 85.44 301 ASP B N 1
ATOM 4865 C CA . ASP B 1 301 ? -22.359 -8.336 12.375 1 85.44 301 ASP B CA 1
ATOM 4866 C C . ASP B 1 301 ? -21.938 -8.844 11 1 85.44 301 ASP B C 1
ATOM 4868 O O . ASP B 1 301 ? -21.25 -9.867 10.891 1 85.44 301 ASP B O 1
ATOM 4872 N N . GLY B 1 302 ? -22.359 -8.156 10.008 1 92 302 GLY B N 1
ATOM 4873 C CA . GLY B 1 302 ? -22.141 -8.648 8.656 1 92 302 GLY B CA 1
ATOM 4874 C C . GLY B 1 302 ? -20.953 -8 7.977 1 92 302 GLY B C 1
ATOM 4875 O O . GLY B 1 302 ? -20.609 -8.352 6.848 1 92 302 GLY B O 1
ATOM 4876 N N . LEU B 1 303 ? -20.281 -7.074 8.648 1 95.94 303 LEU B N 1
ATOM 4877 C CA . LEU B 1 303 ? -19.156 -6.418 8 1 95.94 303 LEU B CA 1
ATOM 4878 C C . LEU B 1 303 ? -17.938 -7.34 7.949 1 95.94 303 LEU B C 1
ATOM 4880 O O . LEU B 1 303 ? -17.516 -7.875 8.977 1 95.94 303 LEU B O 1
ATOM 4884 N N . LEU B 1 304 ? -17.391 -7.516 6.797 1 96.69 304 LEU B N 1
ATOM 4885 C CA . LEU B 1 304 ? -16.219 -8.359 6.605 1 96.69 304 LEU B CA 1
ATOM 4886 C C . LEU B 1 304 ? -14.945 -7.527 6.578 1 96.69 304 LEU B C 1
ATOM 4888 O O . LEU B 1 304 ? -14.906 -6.461 5.961 1 96.69 304 LEU B O 1
ATOM 4892 N N . LEU B 1 305 ? -14.016 -7.984 7.305 1 97.5 305 LEU B N 1
ATOM 4893 C CA . LEU B 1 305 ? -12.672 -7.418 7.258 1 97.5 305 LEU B CA 1
ATOM 4894 C C . LEU B 1 305 ? -11.781 -8.219 6.312 1 97.5 305 LEU B C 1
ATOM 4896 O O . LEU B 1 305 ? -12.125 -9.328 5.918 1 97.5 305 LEU B O 1
ATOM 4900 N N . PRO B 1 306 ? -10.609 -7.621 5.926 1 98.06 306 PRO B N 1
ATOM 4901 C CA . PRO B 1 306 ? -9.711 -8.359 5.035 1 98.06 306 PRO B CA 1
ATOM 4902 C C . PRO B 1 306 ? -9.367 -9.75 5.566 1 98.06 306 PRO B C 1
ATOM 4904 O O . PRO B 1 306 ? -8.922 -9.883 6.707 1 98.06 306 PRO B O 1
ATOM 4907 N N . GLY B 1 307 ? -9.531 -10.75 4.738 1 97.44 307 GLY B N 1
ATOM 4908 C CA . GLY B 1 307 ? -9.234 -12.125 5.121 1 97.44 307 GLY B CA 1
ATOM 4909 C C . GLY B 1 307 ? -10.453 -12.883 5.602 1 97.44 307 GLY B C 1
ATOM 4910 O O . GLY B 1 307 ? -10.445 -14.117 5.641 1 97.44 307 GLY B O 1
ATOM 4911 N N . ASP B 1 308 ? -11.594 -12.195 5.949 1 97.25 308 ASP B N 1
ATOM 4912 C CA . ASP B 1 308 ? -12.766 -12.844 6.52 1 97.25 308 ASP B CA 1
ATOM 4913 C C . ASP B 1 308 ? -13.469 -13.719 5.484 1 97.25 308 ASP B C 1
ATOM 4915 O O . ASP B 1 308 ? -13.867 -14.844 5.785 1 97.25 308 ASP B O 1
ATOM 4919 N N . LYS B 1 309 ? -13.672 -13.188 4.285 1 96.5 309 LYS B N 1
ATOM 4920 C CA . LYS B 1 309 ? -14.328 -13.969 3.244 1 96.5 309 LYS B CA 1
ATOM 4921 C C . LYS B 1 309 ? -13.562 -15.25 2.949 1 96.5 309 LYS B C 1
ATOM 4923 O O . LYS B 1 309 ? -14.156 -16.312 2.75 1 96.5 309 LYS B O 1
ATOM 4928 N N . GLU B 1 310 ? -12.234 -15.133 2.855 1 97.38 310 GLU B N 1
ATOM 4929 C CA . GLU B 1 310 ? -11.375 -16.297 2.621 1 97.38 310 GLU B CA 1
ATOM 4930 C C . GLU B 1 310 ? -11.539 -17.328 3.73 1 97.38 310 GLU B C 1
ATOM 4932 O O . GLU B 1 310 ? -11.633 -18.531 3.459 1 97.38 310 GLU B O 1
ATOM 4937 N N . LYS B 1 311 ? -11.562 -16.891 4.98 1 97.12 311 LYS B N 1
ATOM 4938 C CA . LYS B 1 311 ? -11.734 -17.781 6.129 1 97.12 311 LYS B CA 1
ATOM 4939 C C . LYS B 1 311 ? -13.086 -18.484 6.082 1 97.12 311 LYS B C 1
ATOM 4941 O O . LYS B 1 311 ? -13.172 -19.672 6.348 1 97.12 311 LYS B O 1
ATOM 4946 N N . GLN B 1 312 ? -14.086 -17.734 5.746 1 97 312 GLN B N 1
ATOM 4947 C CA . GLN B 1 312 ? -15.422 -18.297 5.633 1 97 312 GLN B CA 1
ATOM 4948 C C . GLN B 1 312 ? -15.484 -19.344 4.516 1 97 312 GLN B C 1
ATOM 4950 O O . GLN B 1 312 ? -16.031 -20.422 4.699 1 97 312 GLN B O 1
ATOM 4955 N N . THR B 1 313 ? -14.945 -18.969 3.375 1 97.44 313 THR B N 1
ATOM 4956 C CA . THR B 1 313 ? -14.93 -19.875 2.232 1 97.44 313 THR B CA 1
ATOM 4957 C C . THR B 1 313 ? -14.164 -21.156 2.562 1 97.44 313 THR B C 1
ATOM 4959 O O . THR B 1 313 ? -14.594 -22.25 2.195 1 97.44 313 THR B O 1
ATOM 4962 N N . TYR B 1 314 ? -13.031 -21.016 3.219 1 97.88 314 TYR B N 1
ATOM 4963 C CA . TYR B 1 314 ? -12.227 -22.156 3.637 1 97.88 314 TYR B CA 1
ATOM 4964 C C . TYR B 1 314 ? -13.062 -23.141 4.465 1 97.88 314 TYR B C 1
ATOM 4966 O O . TYR B 1 314 ? -13.086 -24.328 4.18 1 97.88 314 TYR B O 1
ATOM 4974 N N . ARG B 1 315 ? -13.734 -22.625 5.441 1 97.56 315 ARG B N 1
ATOM 4975 C CA . ARG B 1 315 ? -14.555 -23.469 6.305 1 97.56 315 ARG B CA 1
ATOM 4976 C C . ARG B 1 315 ? -15.656 -24.156 5.508 1 97.56 315 ARG B C 1
ATOM 4978 O O . ARG B 1 315 ? -15.898 -25.359 5.691 1 97.56 315 ARG B O 1
ATOM 4985 N N . GLN B 1 316 ? -16.234 -23.453 4.648 1 97.94 316 GLN B N 1
ATOM 4986 C CA . GLN B 1 316 ? -17.312 -24 3.834 1 97.94 316 GLN B CA 1
ATOM 4987 C C . GLN B 1 316 ? -16.812 -25.094 2.9 1 97.94 316 GLN B C 1
ATOM 4989 O O . GLN B 1 316 ? -17.422 -26.156 2.785 1 97.94 316 GLN B O 1
ATOM 4994 N N . ARG B 1 317 ? -15.727 -24.828 2.311 1 97.88 317 ARG B N 1
ATOM 4995 C CA . ARG B 1 317 ? -15.25 -25.734 1.27 1 97.88 317 ARG B CA 1
ATOM 4996 C C . ARG B 1 317 ? -14.562 -26.953 1.876 1 97.88 317 ARG B C 1
ATOM 4998 O O . ARG B 1 317 ? -14.5 -28.016 1.251 1 97.88 317 ARG B O 1
ATOM 5005 N N . VAL B 1 318 ? -13.992 -26.797 3.043 1 97.75 318 VAL B N 1
ATOM 5006 C CA . VAL B 1 318 ? -13.453 -27.969 3.746 1 97.75 318 VAL B CA 1
ATOM 5007 C C . VAL B 1 318 ? -14.57 -28.984 3.986 1 97.75 318 VAL B C 1
ATOM 5009 O O . VAL B 1 318 ? -14.359 -30.188 3.844 1 97.75 318 VAL B O 1
ATOM 5012 N N . ASP B 1 319 ? -15.75 -28.453 4.309 1 97.06 319 ASP B N 1
ATOM 5013 C CA . ASP B 1 319 ? -16.891 -29.297 4.645 1 97.06 319 ASP B CA 1
ATOM 5014 C C . ASP B 1 319 ? -17.641 -29.734 3.389 1 97.06 319 ASP B C 1
ATOM 5016 O O . ASP B 1 319 ? -18.078 -30.875 3.289 1 97.06 319 ASP B O 1
ATOM 5020 N N . ASN B 1 320 ? -17.766 -28.828 2.436 1 97.25 320 ASN B N 1
ATOM 5021 C CA . ASN B 1 320 ? -18.688 -29.047 1.321 1 97.25 320 ASN B CA 1
ATOM 5022 C C . ASN B 1 320 ? -17.938 -29.422 0.043 1 97.25 320 ASN B C 1
ATOM 5024 O O . ASN B 1 320 ? -18.547 -29.828 -0.944 1 97.25 320 ASN B O 1
ATOM 5028 N N . GLY B 1 321 ? -16.641 -29.266 0.154 1 97.62 321 GLY B N 1
ATOM 5029 C CA . GLY B 1 321 ? -15.836 -29.609 -1.012 1 97.62 321 GLY B CA 1
ATOM 5030 C C . GLY B 1 321 ? -15.531 -28.406 -1.895 1 97.62 321 GLY B C 1
ATOM 5031 O O . GLY B 1 321 ? -15.992 -27.297 -1.617 1 97.62 321 GLY B O 1
ATOM 5032 N N . ILE B 1 322 ? -14.688 -28.594 -2.877 1 96.75 322 ILE B N 1
ATOM 5033 C CA . ILE B 1 322 ? -14.258 -27.594 -3.842 1 96.75 322 ILE B CA 1
ATOM 5034 C C . ILE B 1 322 ? -14.914 -27.859 -5.195 1 96.75 322 ILE B C 1
ATOM 5036 O O . ILE B 1 322 ? -14.75 -28.938 -5.77 1 96.75 322 ILE B O 1
ATOM 5040 N N . PHE B 1 323 ? -15.648 -26.922 -5.637 1 92.56 323 PHE B N 1
ATOM 5041 C CA . PHE B 1 323 ? -16.234 -26.984 -6.969 1 92.56 323 PHE B CA 1
ATOM 5042 C C . PHE B 1 323 ? -15.188 -26.703 -8.039 1 92.56 323 PHE B C 1
ATOM 5044 O O . PHE B 1 323 ? -14.438 -25.734 -7.941 1 92.56 323 PHE B O 1
ATOM 5051 N N . VAL B 1 324 ? -15.062 -27.594 -9.047 1 89.12 324 VAL B N 1
ATOM 5052 C CA . VAL B 1 324 ? -14.219 -27.406 -10.227 1 89.12 324 VAL B CA 1
ATOM 5053 C C . VAL B 1 324 ? -15.078 -27.406 -11.484 1 89.12 324 VAL B C 1
ATOM 5055 O O . VAL B 1 324 ? -15.781 -28.391 -11.758 1 89.12 324 VAL B O 1
ATOM 5058 N N . ASP B 1 325 ? -15 -26.234 -12.227 1 82.25 325 ASP B N 1
ATOM 5059 C CA . ASP B 1 325 ? -15.836 -26.141 -13.422 1 82.25 325 ASP B CA 1
ATOM 5060 C C . ASP B 1 325 ? -15.453 -27.203 -14.445 1 82.25 325 ASP B C 1
ATOM 5062 O O . ASP B 1 325 ? -14.312 -27.656 -14.477 1 82.25 325 ASP B O 1
ATOM 5066 N N . ASP B 1 326 ? -16.359 -27.516 -15.414 1 84.06 326 ASP B N 1
ATOM 5067 C CA . ASP B 1 326 ? -16.234 -28.625 -16.344 1 84.06 326 ASP B CA 1
ATOM 5068 C C . ASP B 1 326 ? -15.016 -28.453 -17.25 1 84.06 326 ASP B C 1
ATOM 5070 O O . ASP B 1 326 ? -14.312 -29.422 -17.562 1 84.06 326 ASP B O 1
ATOM 5074 N N . VAL B 1 327 ? -14.797 -27.281 -17.672 1 82.56 327 VAL B N 1
ATOM 5075 C CA . VAL B 1 327 ? -13.688 -27.031 -18.578 1 82.56 327 VAL B CA 1
ATOM 5076 C C . VAL B 1 327 ? -12.359 -27.281 -17.859 1 82.56 327 VAL B C 1
ATOM 5078 O O . VAL B 1 327 ? -11.492 -27.984 -18.375 1 82.56 327 VAL B O 1
ATOM 5081 N N . SER B 1 328 ? -12.242 -26.766 -16.641 1 84.62 328 SER B N 1
ATOM 5082 C CA . SER B 1 328 ? -11.047 -26.969 -15.836 1 84.62 328 SER B CA 1
ATOM 5083 C C . SER B 1 328 ? -10.836 -28.438 -15.508 1 84.62 328 SER B C 1
ATOM 5085 O O . SER B 1 328 ? -9.711 -28.953 -15.586 1 84.62 328 SER B O 1
ATOM 5087 N N . TRP B 1 329 ? -11.914 -29.094 -15.18 1 87.62 329 TRP B N 1
ATOM 5088 C CA . TRP B 1 329 ? -11.797 -30.5 -14.844 1 87.62 329 TRP B CA 1
ATOM 5089 C C . TRP B 1 329 ? -11.414 -31.328 -16.062 1 87.62 329 TRP B C 1
ATOM 5091 O O . TRP B 1 329 ? -10.648 -32.281 -15.969 1 87.62 329 TRP B O 1
ATOM 5101 N N . GLY B 1 330 ? -11.984 -30.969 -17.172 1 88.94 330 GLY B N 1
ATOM 5102 C CA . GLY B 1 330 ? -11.586 -31.609 -18.406 1 88.94 330 GLY B CA 1
ATOM 5103 C C . GLY B 1 330 ? -10.102 -31.516 -18.688 1 88.94 330 GLY B C 1
ATOM 5104 O O . GLY B 1 330 ? -9.469 -32.5 -19.062 1 88.94 330 GLY B O 1
ATOM 5105 N N . GLN B 1 331 ? -9.547 -30.391 -18.438 1 87.75 331 GLN B N 1
ATOM 5106 C CA . GLN B 1 331 ? -8.117 -30.172 -18.641 1 87.75 331 GLN B CA 1
ATOM 5107 C C . GLN B 1 331 ? -7.293 -30.953 -17.625 1 87.75 331 GLN B C 1
ATOM 5109 O O . GLN B 1 331 ? -6.25 -31.516 -17.953 1 87.75 331 GLN B O 1
ATOM 5114 N N . LEU B 1 332 ? -7.777 -31 -16.453 1 88.75 332 LEU B N 1
ATOM 5115 C CA . LEU B 1 332 ? -7.086 -31.719 -15.383 1 88.75 332 LEU B CA 1
ATOM 5116 C C . LEU B 1 332 ? -7.102 -33.219 -15.648 1 88.75 332 LEU B C 1
ATOM 5118 O O . LEU B 1 332 ? -6.094 -33.906 -15.445 1 88.75 332 LEU B O 1
ATOM 5122 N N . SER B 1 333 ? -8.25 -33.656 -16.078 1 86.56 333 SER B N 1
ATOM 5123 C CA . SER B 1 333 ? -8.414 -35.094 -16.312 1 86.56 333 SER B CA 1
ATOM 5124 C C . SER B 1 333 ? -7.641 -35.531 -17.531 1 86.56 333 SER B C 1
ATOM 5126 O O . SER B 1 333 ? -7.246 -36.719 -17.625 1 86.56 333 SER B O 1
ATOM 5128 N N . TYR B 1 334 ? -7.48 -34.656 -18.438 1 80.44 334 TYR B N 1
ATOM 5129 C CA . TYR B 1 334 ? -6.73 -34.969 -19.641 1 80.44 334 TYR B CA 1
ATOM 5130 C C . TYR B 1 334 ? -5.258 -35.188 -19.328 1 80.44 334 TYR B C 1
ATOM 5132 O O . TYR B 1 334 ? -4.57 -35.938 -20.047 1 80.44 334 TYR B O 1
ATOM 5140 N N . LEU B 1 335 ? -4.766 -34.594 -18.344 1 76.69 335 LEU B N 1
ATOM 5141 C CA . LEU B 1 335 ? -3.377 -34.812 -17.953 1 76.69 335 LEU B CA 1
ATOM 5142 C C . LEU B 1 335 ? -3.104 -36.281 -17.688 1 76.69 335 LEU B C 1
ATOM 5144 O O . LEU B 1 335 ? -1.965 -36.75 -17.812 1 76.69 335 LEU B O 1
ATOM 5148 N N . ASN B 1 336 ? -4.109 -36.969 -17.188 1 63.47 336 ASN B N 1
ATOM 5149 C CA . ASN B 1 336 ? -4.008 -38.406 -16.969 1 63.47 336 ASN B CA 1
ATOM 5150 C C . ASN B 1 336 ? -3.789 -39.156 -18.281 1 63.47 336 ASN B C 1
ATOM 5152 O O . ASN B 1 336 ? -3.084 -40.188 -18.312 1 63.47 336 ASN B O 1
ATOM 5156 N N . LYS B 1 337 ? -4.367 -38.688 -19.391 1 59.72 337 LYS B N 1
ATOM 5157 C CA . LYS B 1 337 ? -4.41 -39.469 -20.641 1 59.72 337 LYS B CA 1
ATOM 5158 C C . LYS B 1 337 ? -3.115 -39.281 -21.422 1 59.72 337 LYS B C 1
ATOM 5160 O O . LYS B 1 337 ? -2.773 -40.125 -22.266 1 59.72 337 LYS B O 1
ATOM 5165 N N . ASN B 1 338 ? -2.541 -38.125 -21.359 1 49.47 338 ASN B N 1
ATOM 5166 C CA . ASN B 1 338 ? -1.357 -37.906 -22.188 1 49.47 338 ASN B CA 1
ATOM 5167 C C . ASN B 1 338 ? -0.146 -38.656 -21.625 1 49.47 338 ASN B C 1
ATOM 5169 O O . ASN B 1 338 ? 0.934 -38.625 -22.219 1 49.47 338 ASN B O 1
ATOM 5173 N N . VAL B 1 339 ? -0.101 -39.125 -20.375 1 43.16 339 VAL B N 1
ATOM 5174 C CA . VAL B 1 339 ? 1.015 -39.969 -19.969 1 43.16 339 VAL B CA 1
ATOM 5175 C C . VAL B 1 339 ? 0.759 -41.406 -20.391 1 43.16 339 VAL B C 1
ATOM 5177 O O . VAL B 1 339 ? 1.574 -42.312 -20.141 1 43.16 339 VAL B O 1
ATOM 5180 N N . ALA B 1 340 ? -0.355 -41.812 -21.016 1 37.72 340 ALA B N 1
ATOM 5181 C CA . ALA B 1 340 ? -0.374 -43.188 -21.484 1 37.72 340 ALA B CA 1
ATOM 5182 C C . ALA B 1 340 ? 0.334 -43.312 -22.828 1 37.72 340 ALA B C 1
ATOM 5184 O O . ALA B 1 340 ? 0.234 -42.438 -23.688 1 37.72 340 ALA B O 1
#

Organism: Pectobacterium atrosepticum (strain SCRI 1043 / ATCC BAA-672) (NCBI:txid218491)

Foldseek 3Di:
DDFDALVVQLVLQLVLCVLLVADSVLSNLQSNLQSLCLLLPNNVLHSLCSLLQSQCVVVVQADAPFEWAWDDDDQQETATEQVQYALSHRVVVQLVVNLVSCVVPQKHKYWYAWYWDNGFVLVSLQVQLVVQKKKKKWKAKQAAFFEAQQVGFDGFGHQTKIWIWGHAPPDRIFIAIGGQFPDHLVVLVVCQVVVHWADWPFWAANRRHTDRNSCLCVDPPHTHTYGPPGNVSSVSRVVSQCQFAVVSVYDGRPPHPRDTSTITMIMMMMIGNCCPDPCNVPCNPVVVVVVVVVLVVDVVSPDDGHSRSSVVSSVCCNVRGRDDDPVSVVSSVVSVVVSD/DDFDALVVQLVLQLVLCVLLVADSVLSNLQSNLQSLCLLLPNNVLHSLCSLLQSQCVVVVQADAPFEWAWDDDDQQETATEQVNYALSHRVVVQLVVNLVSCVVPQKHKYWYAWYWDNGFVLVSLQVQLVVQKKKKKWKAKQAAFFEAQQVGFDGFGHQTKIWIWGHAPPDRIFIAIGGQFPDHLVVLVVCQVVVHFADWPFWAANRRHTDRNSCLCVDPPHTHTYGPPGNVSSVSRVVSQCQFAVVSVYDGRVPHPRDTSTITMGMMMMIGNCCPDPCNVPCNPVVVVVVVVVLVVDVVSPDDGHSRSSVVSSVVCNVRGGDDDPVSVVSSVVSVVVSD

InterPro domains:
  IPR003767 Malate/L-lactate dehydrogenase-like [PF02615] (6-332)
  IPR003767 Malate/L-lactate dehydrogenase-like [PTHR11091] (5-338)
  IPR036111 Malate/L-sulfolactate/L-lactate dehydrogenase-like superfamily [SSF89733] (2-335)
  IPR043143 Malate/L-sulfolactate/L-lactate dehydrogenase-like, NADPH binding domain [G3DSA:3.30.1370.60] (68-306)
  IPR043144 Malate/L-sulfolactate/L-lactate dehydrogenase-like, alpha-helical domain [G3DSA:1.10.1530.10] (17-336)

Sequence (680 aa):
MPVFTHHYLRDYLRDRLTENDVDASIAGIVADNLVESSLKGHDSHGVSMLPRYIDAIREGGLSPHAQAEKTLDFGPLISFDGQQGFGQLVARQALAEGIARAQTHGLAVVSLANAHHLGRIGAWAEQAAEVGLVSLHFANVYTKPVVLPWQGQQARFGTNPFCAGIPVEHDEPVILDFATSVIAGNKARIAWNEGKSVAPGCIVDNEGHPTVDPRWLMEHPLGALLPFGEHKGSGLSLVCSLLGAALTGGKTERTAKGEGKQIINSMLSILIDPQKLGGAATYQQEIPALLEWVRQSRDDDGLLLPGDKEKQTYRQRVDNGIFVDDVSWGQLSYLNKNVAMPVFTHHYLRDYLRDRLTENDVDASIAGIVADNLVESSLKGHDSHGVSMLPRYIDAIREGGLSPHAQAEKTLDFGPLISFDGQQGFGQLVARQALAEGIARAQTHGLAVVSLANAHHLGRIGAWAEQAAEVGLVSLHFANVYTKPVVLPWQGQQARFGTNPFCAGIPVEHDEPVILDFATSVIAGNKARIAWNEGKSVAPGCIVDNEGHPTVDPRWLMEHPLGALLPFGEHKGSGLSLVCSLLGAALTGGKTERTAKGEGKQIINSMLSILIDPQKLGGAATYQQEIPALLEWVRQSRDDDGLLLPGDKEKQTYRQRVDNGIFVDDVSWGQLSYLNKNVA

pLDDT: mean 94.74, std 7.3, range [37.22, 98.94]

Secondary structure (DSSP, 8-state):
--EE-HHHHHHHHHHHHHHTT--HHHHHHHHHHHHHHHHTT-GGGSGGGHHHHHHHHHHTSS-TT--PEEEEEETTEEEEE-TT--HHHHHHHHHHHHHHHHHHHSEEEEEEEEES----THHHHHHHHHTT-EEEEEEEEESS--BPPTT-SS--B----EEEEE--TTSPPEEEEE-SBSS-HHHHHHHHHTT-PPPTTSEE-TTS-EE--GGGGTSSSP-EE-BTTHHHHHHHHHHHHHHHTGGGTPPPGGG----SS--EEEEEEEEE-GGGSTTTTTHHHHHHHHHHHHHTTSTTS-PPPTTHHHHHHHHHHHHH-EE--HHHHHHHHHHHHTT-/--EE-HHHHHHHHHHHHHHTT--HHHHHHHHHHHHHHHHTT-GGGSGGGHHHHHHHHHHTSS-TT--PEEEEEETTEEEEE-TT--HHHHHHHHHHHHHHHHHHHSEEEEEEEEEE----THHHHHHHHHTT-EEEEEEEEESS--BPPTT-SS--B----EEEEEEETTEEEEEEEE-SBSS-HHHHHHHHHTT-PPPTTSEE-TTS-EE--GGGGTSSSP-EE-BTTHHHHHHHHHHHHHHHTGGGTPPPGGG----SS--EEEEEEEEE-GGGSTTTTTHHHHHHHHHHHHHTTSTTS-PPPTTHHHHHHHHHHHHH-EE--HHHHHHHHHHHHTT-

Radius of gyration: 25.11 Å; Cα contacts (8 Å, |Δi|>4): 1674; chains: 2; bounding box: 52×87×56 Å